Protein AF-A0A7S2NCB9-F1 (afdb_monomer)

Solvent-accessible surface area (backbone atoms only — not comparable to full-atom values): 21509 Å² total; per-residue (Å²): 92,67,78,78,63,53,72,90,86,73,89,90,87,86,89,87,88,84,86,87,88,79,87,84,86,86,83,90,83,87,83,87,88,77,94,82,79,86,74,65,72,76,68,73,68,79,83,80,72,88,70,63,67,70,71,47,73,70,48,50,54,35,50,51,51,32,42,54,30,56,76,56,45,42,64,56,83,97,40,75,30,61,84,47,72,68,20,33,50,33,46,42,53,28,43,50,28,52,52,51,34,36,56,70,70,64,45,74,79,58,84,48,76,69,51,76,74,46,56,74,74,56,28,70,77,49,80,62,80,63,83,80,72,52,58,64,62,52,47,45,40,72,67,65,69,50,61,49,80,46,58,90,43,83,42,68,62,52,73,67,41,52,54,26,19,50,47,27,52,51,29,50,51,53,41,50,55,49,45,49,38,39,54,55,44,71,47,92,59,96,65,91,55,69,60,68,48,50,64,54,55,44,48,40,54,41,49,30,42,44,25,42,49,55,23,50,53,47,46,52,52,49,49,53,52,50,38,56,60,49,40,41,60,57,54,51,31,34,53,27,46,51,52,34,52,54,48,52,72,70,38,94,44,71,74,62,36,73,70,32,70,68,46,47,50,31,48,42,54,26,35,50,33,50,13,50,47,19,45,47,19,28,78,91,64,85,26,56,58,80,56,56,51,63,61,58,53,48,21,55,52,47,48,52,50,68,72,66,67,86,71,92,71,56,76,74,54,50,54,53,53,50,53,52,42,51,50,23,45,44,38,55,50,28,51,50,52,40,53,50,50,38,61,60,42,70,79,46,57,90,76,54,48,38,46,44,52,73,31,62,72,59,30,51,38,39,48,48,37,61,72,40,102

Structure (mmCIF, N/CA/C/O backbone):
data_AF-A0A7S2NCB9-F1
#
_entry.id   AF-A0A7S2NCB9-F1
#
loop_
_atom_site.group_PDB
_atom_site.id
_atom_site.type_symbol
_atom_site.label_atom_id
_atom_site.label_alt_id
_atom_site.label_comp_id
_atom_site.label_asym_id
_atom_site.label_entity_id
_atom_site.label_seq_id
_atom_site.pdbx_PDB_ins_code
_atom_site.Cartn_x
_atom_site.Cartn_y
_atom_site.Cartn_z
_atom_site.occupancy
_atom_site.B_iso_or_equiv
_atom_site.auth_seq_id
_atom_site.auth_comp_id
_atom_site.auth_asym_id
_atom_site.auth_atom_id
_atom_site.pdbx_PDB_model_num
ATOM 1 N N . ALA A 1 1 ? -1.121 4.660 6.893 1.00 40.25 1 ALA A N 1
ATOM 2 C CA . ALA A 1 1 ? -1.254 4.346 5.440 1.00 40.25 1 ALA A CA 1
ATOM 3 C C . ALA A 1 1 ? 0.062 3.910 4.772 1.00 40.25 1 ALA A C 1
ATOM 5 O O . ALA A 1 1 ? 0.084 2.838 4.183 1.00 40.25 1 ALA A O 1
ATOM 6 N N . GLN A 1 2 ? 1.164 4.673 4.877 1.00 34.72 2 GLN A N 1
ATOM 7 C CA . GLN A 1 2 ? 2.475 4.264 4.326 1.00 34.72 2 GLN A CA 1
ATOM 8 C C . GLN A 1 2 ? 3.003 2.944 4.917 1.00 34.72 2 GLN A C 1
ATOM 10 O O . GLN A 1 2 ? 3.596 2.160 4.192 1.00 34.72 2 GLN A O 1
ATOM 15 N N . ALA A 1 3 ? 2.718 2.646 6.190 1.00 44.53 3 ALA A N 1
ATOM 16 C CA . ALA A 1 3 ? 3.102 1.380 6.825 1.00 44.53 3 ALA A CA 1
ATOM 17 C C . ALA A 1 3 ? 2.374 0.137 6.265 1.00 44.53 3 ALA A C 1
ATOM 19 O O . ALA A 1 3 ? 2.916 -0.958 6.339 1.00 44.53 3 ALA A O 1
ATOM 20 N N . LEU A 1 4 ? 1.176 0.302 5.682 1.00 50.56 4 LEU A N 1
ATOM 21 C CA . LEU A 1 4 ? 0.449 -0.766 4.974 1.00 50.56 4 LEU A CA 1
ATOM 22 C C . LEU A 1 4 ? 0.856 -0.877 3.497 1.00 50.56 4 LEU A C 1
ATOM 24 O O . LEU A 1 4 ? 0.625 -1.912 2.884 1.00 50.56 4 LEU A O 1
ATOM 28 N N . LEU A 1 5 ? 1.455 0.184 2.944 1.00 44.28 5 LEU A N 1
ATOM 29 C CA . LEU A 1 5 ? 1.993 0.227 1.580 1.00 44.28 5 LEU A CA 1
ATOM 30 C C . LEU A 1 5 ? 3.468 -0.206 1.515 1.00 44.28 5 LEU A C 1
ATOM 32 O O . LEU A 1 5 ? 3.948 -0.536 0.439 1.00 44.28 5 LEU A O 1
ATOM 36 N N . ALA A 1 6 ? 4.178 -0.247 2.647 1.00 36.53 6 ALA A N 1
ATOM 37 C CA . ALA A 1 6 ? 5.525 -0.800 2.738 1.00 36.53 6 ALA A CA 1
ATOM 38 C C . ALA A 1 6 ? 5.468 -2.343 2.644 1.00 36.53 6 ALA A C 1
ATOM 40 O O . ALA A 1 6 ? 4.777 -2.980 3.445 1.00 36.53 6 ALA A O 1
ATOM 41 N N . PRO A 1 7 ? 6.164 -2.975 1.683 1.00 40.41 7 PRO A N 1
ATOM 42 C CA . PRO A 1 7 ? 5.971 -4.377 1.377 1.00 40.41 7 PRO A CA 1
ATOM 43 C C . PRO A 1 7 ? 6.594 -5.267 2.448 1.00 40.41 7 PRO A C 1
ATOM 45 O O . PRO A 1 7 ? 7.688 -5.022 2.961 1.00 40.41 7 PRO A O 1
ATOM 48 N N . LEU A 1 8 ? 5.898 -6.377 2.698 1.00 31.97 8 LEU A N 1
ATOM 49 C CA . LEU A 1 8 ? 6.426 -7.615 3.260 1.00 31.97 8 LEU A CA 1
ATOM 50 C C . LEU A 1 8 ? 7.602 -8.115 2.400 1.00 31.97 8 LEU A C 1
ATOM 52 O O . LEU A 1 8 ? 7.460 -9.004 1.564 1.00 31.97 8 LEU A O 1
ATOM 56 N N . ALA A 1 9 ? 8.785 -7.551 2.615 1.00 26.12 9 ALA A N 1
ATOM 57 C CA . ALA A 1 9 ? 10.046 -8.059 2.100 1.00 26.12 9 ALA A CA 1
ATOM 58 C C . ALA A 1 9 ? 10.715 -8.960 3.150 1.00 26.12 9 ALA A C 1
ATOM 60 O O . ALA A 1 9 ? 11.829 -8.693 3.580 1.00 26.12 9 ALA A O 1
ATOM 61 N N . ALA A 1 10 ? 10.037 -10.023 3.592 1.00 27.23 10 ALA A N 1
ATOM 62 C CA . ALA A 1 10 ? 10.696 -11.140 4.267 1.00 27.23 10 ALA A CA 1
ATOM 63 C C . ALA A 1 10 ? 9.780 -12.368 4.352 1.00 27.23 10 ALA A C 1
ATOM 65 O O . ALA A 1 10 ? 8.693 -12.302 4.914 1.00 27.23 10 ALA A O 1
ATOM 66 N N . SER A 1 11 ? 10.319 -13.506 3.907 1.00 26.36 11 SER A N 1
ATOM 67 C CA . SER A 1 11 ? 9.867 -14.878 4.183 1.00 26.36 11 SER A CA 1
ATOM 68 C C . SER A 1 11 ? 8.788 -15.475 3.267 1.00 26.36 11 SER A C 1
ATOM 70 O O . SER A 1 11 ? 7.599 -15.258 3.462 1.00 26.36 11 SER A O 1
ATOM 72 N N . ALA A 1 12 ? 9.221 -16.313 2.314 1.00 24.86 12 ALA A N 1
ATOM 73 C CA . ALA A 1 12 ? 8.676 -17.667 2.118 1.00 24.86 12 ALA A CA 1
ATOM 74 C C . ALA A 1 12 ? 9.456 -18.431 1.026 1.00 24.86 12 ALA A C 1
ATOM 76 O O . ALA A 1 12 ? 9.470 -18.046 -0.141 1.00 24.86 12 ALA A O 1
ATOM 77 N N . VAL A 1 13 ? 10.074 -19.548 1.417 1.00 25.31 13 VAL A N 1
ATOM 78 C CA . VAL A 1 13 ? 10.589 -20.613 0.541 1.00 25.31 13 VAL A CA 1
ATOM 79 C C . VAL A 1 13 ? 9.726 -21.854 0.789 1.00 25.31 13 VAL A C 1
ATOM 81 O O . VAL A 1 13 ? 9.622 -22.278 1.937 1.00 25.31 13 VAL A O 1
ATOM 84 N N . GLY A 1 14 ? 9.157 -22.453 -0.268 1.00 22.69 14 GLY A N 1
ATOM 85 C CA . GLY A 1 14 ? 8.652 -23.841 -0.253 1.00 22.69 14 GLY A CA 1
ATOM 86 C C . GLY A 1 14 ? 7.290 -24.103 -0.943 1.00 22.69 14 GLY A C 1
ATOM 87 O O . GLY A 1 14 ? 6.286 -23.578 -0.472 1.00 22.69 14 GLY A O 1
ATOM 88 N N . PRO A 1 15 ? 7.222 -24.942 -2.006 1.00 26.39 15 PRO A N 1
ATOM 89 C CA . PRO A 1 15 ? 5.995 -25.387 -2.706 1.00 26.39 15 PRO A CA 1
ATOM 90 C C . PRO A 1 15 ? 5.661 -26.882 -2.407 1.00 26.39 15 PRO A C 1
ATOM 92 O O . PRO A 1 15 ? 6.363 -27.484 -1.594 1.00 26.39 15 PRO A O 1
ATOM 95 N N . PRO A 1 16 ? 4.768 -27.587 -3.151 1.00 36.97 16 PRO A N 1
ATOM 96 C CA . PRO A 1 16 ? 3.440 -27.246 -3.701 1.00 36.97 16 PRO A CA 1
ATOM 97 C C . PRO A 1 16 ? 2.351 -28.301 -3.354 1.00 36.97 16 PRO A C 1
ATOM 99 O O . PRO A 1 16 ? 2.662 -29.438 -3.006 1.00 36.97 16 PRO A O 1
ATOM 102 N N . ALA A 1 17 ? 1.068 -27.989 -3.599 1.00 25.17 17 ALA A N 1
ATOM 103 C CA . ALA A 1 17 ? 0.063 -29.010 -3.933 1.00 25.17 17 ALA A CA 1
ATOM 104 C C . ALA A 1 17 ? -1.131 -28.445 -4.734 1.00 25.17 17 ALA A C 1
ATOM 106 O O . ALA A 1 17 ? -1.660 -27.377 -4.449 1.00 25.17 17 ALA A O 1
ATOM 107 N N . SER A 1 18 ? -1.550 -29.224 -5.727 1.00 25.14 18 SER A N 1
ATOM 108 C CA . SER A 1 18 ? -2.794 -29.187 -6.519 1.00 25.14 18 SER A CA 1
ATOM 109 C C . SER A 1 18 ? -3.350 -30.640 -6.506 1.00 25.14 18 SER A C 1
ATOM 111 O O . SER A 1 18 ? -2.583 -31.505 -6.065 1.00 25.14 18 SER A O 1
ATOM 113 N N . PRO A 1 19 ? -4.557 -31.010 -7.014 1.00 33.66 19 PRO A N 1
ATOM 114 C CA . PRO A 1 19 ? -5.497 -30.230 -7.837 1.00 33.66 19 PRO A CA 1
ATOM 115 C C . PRO A 1 19 ? -7.028 -30.452 -7.589 1.00 33.66 19 PRO A C 1
ATOM 117 O O . PRO A 1 19 ? -7.449 -31.365 -6.888 1.00 33.66 19 PRO A O 1
ATOM 120 N N . ALA A 1 20 ? -7.826 -29.672 -8.339 1.00 24.36 20 ALA A N 1
ATOM 121 C CA . ALA A 1 20 ? -9.065 -30.037 -9.069 1.00 24.36 20 ALA A CA 1
ATOM 122 C C . ALA A 1 20 ? -10.489 -29.989 -8.441 1.00 24.36 20 ALA A C 1
ATOM 124 O O . ALA A 1 20 ? -10.724 -30.346 -7.294 1.00 24.36 20 ALA A O 1
ATOM 125 N N . ALA A 1 21 ? -11.427 -29.685 -9.368 1.00 25.84 21 ALA A N 1
ATOM 126 C CA . ALA A 1 21 ? -12.903 -29.786 -9.385 1.00 25.84 21 ALA A CA 1
ATOM 127 C C . ALA A 1 21 ? -13.699 -28.660 -8.686 1.00 25.84 21 ALA A C 1
ATOM 129 O O . ALA A 1 21 ? -13.345 -28.238 -7.601 1.00 25.84 21 ALA A O 1
ATOM 130 N N . GLY A 1 22 ? -14.813 -28.119 -9.192 1.00 25.39 22 GLY A N 1
ATOM 131 C CA . GLY A 1 22 ? -15.617 -28.313 -10.402 1.00 25.39 22 GLY A CA 1
ATOM 132 C C . GLY A 1 22 ? -16.878 -27.421 -10.293 1.00 25.39 22 GLY A C 1
ATOM 133 O O . GLY A 1 22 ? -17.397 -27.223 -9.200 1.00 25.39 22 GLY A O 1
ATOM 134 N N . PHE A 1 23 ? -17.334 -26.846 -11.410 1.00 26.42 23 PHE A N 1
ATOM 135 C CA . PHE A 1 23 ? -18.599 -26.091 -11.584 1.00 26.42 23 PHE A CA 1
ATOM 136 C C . PHE A 1 23 ? -19.848 -26.957 -11.247 1.00 26.42 23 PHE A C 1
ATOM 138 O O . PHE A 1 23 ? -19.687 -28.179 -11.276 1.00 26.42 23 PHE A O 1
ATOM 145 N N . PRO A 1 24 ? -21.085 -26.424 -11.007 1.00 31.36 24 PRO A N 1
ATOM 146 C CA . PRO A 1 24 ? -21.717 -25.315 -11.754 1.00 31.36 24 PRO A CA 1
ATOM 147 C C . PRO A 1 24 ? -22.692 -24.364 -11.004 1.00 31.36 24 PRO A C 1
ATOM 149 O O . PRO A 1 24 ? -23.119 -24.593 -9.878 1.00 31.36 24 PRO A O 1
ATOM 152 N N . ALA A 1 25 ? -23.083 -23.291 -11.708 1.00 25.86 25 ALA A N 1
ATOM 153 C CA . ALA A 1 25 ? -24.256 -22.444 -11.438 1.00 25.86 25 ALA A CA 1
ATOM 154 C C . ALA A 1 25 ? -25.568 -23.142 -11.877 1.00 25.86 25 ALA A C 1
ATOM 156 O O . ALA A 1 25 ? -25.498 -24.099 -12.656 1.00 25.86 25 ALA A O 1
ATOM 157 N N . PRO A 1 26 ? -26.766 -22.656 -11.470 1.00 34.97 26 PRO A N 1
ATOM 158 C CA . PRO A 1 26 ? -27.469 -21.717 -12.363 1.00 34.97 26 PRO A CA 1
ATOM 159 C C . PRO A 1 26 ? -28.443 -20.683 -11.723 1.00 34.97 26 PRO A C 1
ATOM 161 O O . PRO A 1 26 ? -28.999 -20.874 -10.649 1.00 34.97 26 PRO A O 1
ATOM 164 N N . ALA A 1 27 ? -28.679 -19.624 -12.513 1.00 26.94 27 ALA A N 1
ATOM 165 C CA . ALA A 1 27 ? -29.955 -18.972 -12.878 1.00 26.94 27 ALA A CA 1
ATOM 166 C C . ALA A 1 27 ? -30.882 -18.258 -11.850 1.00 26.94 27 ALA A C 1
ATOM 168 O O . ALA A 1 27 ? -31.647 -18.862 -11.113 1.00 26.94 27 ALA A O 1
ATOM 169 N N . THR A 1 28 ? -30.903 -16.922 -11.996 1.00 29.09 28 THR A N 1
ATOM 170 C CA . THR A 1 28 ? -32.051 -15.994 -12.196 1.00 29.09 28 THR A CA 1
ATOM 171 C C . THR A 1 28 ? -33.383 -16.168 -11.446 1.00 29.09 28 THR A C 1
ATOM 173 O O . THR A 1 28 ? -34.122 -17.119 -11.676 1.00 29.09 28 THR A O 1
ATOM 176 N N . GLY A 1 29 ? -33.818 -15.088 -10.779 1.00 25.47 29 GLY A N 1
ATOM 177 C CA . GLY A 1 29 ? -35.225 -14.832 -10.441 1.00 25.47 29 GLY A CA 1
ATOM 178 C C . GLY A 1 29 ? -35.454 -13.409 -9.913 1.00 25.47 29 GLY A C 1
ATOM 179 O O . GLY A 1 29 ? -34.883 -13.018 -8.904 1.00 25.47 29 GLY A O 1
ATOM 180 N N . ARG A 1 30 ? -36.255 -12.617 -10.635 1.00 26.09 30 ARG A N 1
ATOM 181 C CA . ARG A 1 30 ? -36.622 -11.216 -10.352 1.00 26.09 30 ARG A CA 1
ATOM 182 C C . ARG A 1 30 ? -37.682 -11.079 -9.242 1.00 26.09 30 ARG A C 1
ATOM 184 O O . ARG A 1 30 ? -38.538 -11.942 -9.111 1.00 26.09 30 ARG A O 1
ATOM 191 N N . ALA A 1 31 ? -37.716 -9.861 -8.683 1.00 23.69 31 ALA A N 1
ATOM 192 C CA . ALA A 1 31 ? -38.895 -9.040 -8.344 1.00 23.69 31 ALA A CA 1
ATOM 193 C C . ALA A 1 31 ? -39.259 -8.841 -6.853 1.00 23.69 31 ALA A C 1
ATOM 195 O O . ALA A 1 31 ? -39.846 -9.694 -6.208 1.00 23.69 31 ALA A O 1
ATOM 196 N N . ALA A 1 32 ? -39.015 -7.595 -6.425 1.00 23.59 32 ALA A N 1
ATOM 197 C CA . ALA A 1 32 ? -39.994 -6.642 -5.891 1.00 23.59 32 ALA A CA 1
ATOM 198 C C . ALA A 1 32 ? -40.547 -6.777 -4.448 1.00 23.59 32 ALA A C 1
ATOM 200 O O . ALA A 1 32 ? -41.169 -7.761 -4.073 1.00 23.59 32 ALA A O 1
ATOM 201 N N . LEU A 1 33 ? -40.476 -5.615 -3.774 1.00 24.72 33 LEU A N 1
ATOM 202 C CA . LEU A 1 33 ? -41.405 -5.031 -2.791 1.00 24.72 33 LEU A CA 1
ATOM 203 C C . LEU A 1 33 ? -41.115 -5.148 -1.279 1.00 24.72 33 LEU A C 1
ATOM 205 O O . LEU A 1 33 ? -40.662 -6.153 -0.751 1.00 24.72 33 LEU A O 1
ATOM 209 N N . PHE A 1 34 ? -41.522 -4.052 -0.624 1.00 26.56 34 PHE A N 1
ATOM 210 C CA . PHE A 1 34 ? -41.789 -3.815 0.799 1.00 26.56 34 PHE A CA 1
ATOM 211 C C . PHE A 1 34 ? -40.683 -3.249 1.702 1.00 26.56 34 PHE A C 1
ATOM 213 O O . PHE A 1 34 ? -40.071 -3.894 2.548 1.00 26.56 34 PHE A O 1
ATOM 220 N N . THR A 1 35 ? -40.580 -1.922 1.611 1.00 32.72 35 THR A N 1
ATOM 221 C CA . THR A 1 35 ? -40.695 -0.977 2.731 1.00 32.72 35 THR A CA 1
ATOM 222 C C . THR A 1 35 ? -41.562 -1.516 3.878 1.00 32.72 35 THR A C 1
ATOM 224 O O . THR A 1 35 ? -42.762 -1.680 3.688 1.00 32.72 35 THR A O 1
ATOM 227 N N . THR A 1 36 ? -40.959 -1.778 5.046 1.00 37.22 36 THR A N 1
ATOM 228 C CA . THR A 1 36 ? -41.488 -1.653 6.436 1.00 37.22 36 THR A CA 1
ATOM 229 C C . THR A 1 36 ? -40.702 -2.573 7.385 1.00 37.22 36 THR A C 1
ATOM 231 O O . THR A 1 36 ? -41.144 -3.653 7.754 1.00 37.22 36 THR A O 1
ATOM 234 N N . ARG A 1 37 ? -39.497 -2.158 7.811 1.00 31.22 37 ARG A N 1
ATOM 235 C CA . ARG A 1 37 ? -38.672 -2.939 8.766 1.00 31.22 37 ARG A CA 1
ATOM 236 C C . ARG A 1 37 ? -38.191 -2.157 9.995 1.00 31.22 37 ARG A C 1
ATOM 238 O O . ARG A 1 37 ? -37.311 -2.619 10.706 1.00 31.22 37 ARG A O 1
ATOM 245 N N . LYS A 1 38 ? -38.782 -0.986 10.273 1.00 34.47 38 LYS A N 1
ATOM 246 C CA . LYS A 1 38 ? -38.398 -0.119 11.408 1.00 34.47 38 LYS A CA 1
ATOM 247 C C . LYS A 1 38 ? -39.352 -0.119 12.614 1.00 34.47 38 LYS A C 1
ATOM 249 O O . LYS A 1 38 ? -39.060 0.568 13.579 1.00 34.47 38 LYS A O 1
ATOM 254 N N . MET A 1 39 ? -40.430 -0.910 12.617 1.00 32.50 39 MET A N 1
ATOM 255 C CA . MET A 1 39 ? -41.347 -0.992 13.776 1.00 32.50 39 MET A CA 1
ATOM 256 C C . MET A 1 39 ? -41.390 -2.355 14.485 1.00 32.50 39 MET A C 1
ATOM 258 O O . MET A 1 39 ? -41.861 -2.423 15.613 1.00 32.50 39 MET A O 1
ATOM 262 N N . LEU A 1 40 ? -40.849 -3.427 13.895 1.00 34.78 40 LEU A N 1
ATOM 263 C CA . LEU A 1 40 ? -40.902 -4.774 14.494 1.00 34.78 40 LEU A CA 1
ATOM 264 C C . LEU A 1 40 ? -39.640 -5.183 15.275 1.00 34.78 40 LEU A C 1
ATOM 266 O O . LEU A 1 40 ? -39.675 -6.165 16.008 1.00 34.78 40 LEU A O 1
ATOM 270 N N . ALA A 1 41 ? -38.556 -4.404 15.204 1.00 36.03 41 ALA A N 1
ATOM 271 C CA . ALA A 1 41 ? -37.347 -4.654 15.999 1.00 36.03 41 ALA A CA 1
ATOM 272 C C . ALA A 1 41 ? -37.502 -4.270 17.486 1.00 36.03 41 ALA A C 1
ATOM 274 O O . ALA A 1 41 ? -36.716 -4.716 18.311 1.00 36.03 41 ALA A O 1
ATOM 275 N N . SER A 1 42 ? -38.526 -3.485 17.845 1.00 37.91 42 SER A N 1
ATOM 276 C CA . SER A 1 42 ? -38.717 -3.009 19.223 1.00 37.91 42 SER A CA 1
ATOM 277 C C . SER A 1 42 ? -39.589 -3.923 20.091 1.00 37.91 42 SER A C 1
ATOM 279 O O . SER A 1 42 ? -39.611 -3.745 21.302 1.00 37.91 42 SER A O 1
ATOM 281 N N . ILE A 1 43 ? -40.316 -4.882 19.503 1.00 41.28 43 ILE A N 1
ATOM 282 C CA . ILE A 1 43 ? -41.303 -5.709 20.230 1.00 41.28 43 ILE A CA 1
ATOM 283 C C . ILE A 1 43 ? -40.819 -7.158 20.420 1.00 41.28 43 ILE A C 1
ATOM 285 O O . ILE A 1 43 ? -41.243 -7.827 21.355 1.00 41.28 43 ILE A O 1
ATOM 289 N N . PHE A 1 44 ? -39.849 -7.631 19.630 1.00 41.88 44 PHE A N 1
ATOM 290 C CA . PHE A 1 44 ? -39.259 -8.968 19.812 1.00 41.88 44 PHE A CA 1
ATOM 291 C C . PHE A 1 44 ? -38.069 -9.022 20.791 1.00 41.88 44 PHE A C 1
ATOM 293 O O . PHE A 1 44 ? -37.583 -10.107 21.094 1.00 41.88 44 PHE A O 1
ATOM 300 N N . GLY A 1 45 ? -37.622 -7.878 21.325 1.00 40.00 45 GLY A N 1
ATOM 301 C CA . GLY A 1 45 ? -36.529 -7.801 22.305 1.00 40.00 45 GLY A CA 1
ATOM 302 C C . GLY A 1 45 ? -36.948 -7.940 23.774 1.00 40.00 45 GLY A C 1
ATOM 303 O O . GLY A 1 45 ? -36.083 -7.952 24.640 1.00 40.00 45 GLY A O 1
ATOM 304 N N . MET A 1 46 ? -38.247 -8.035 24.083 1.00 40.12 46 MET A N 1
ATOM 305 C CA . MET A 1 46 ? -38.738 -7.979 25.472 1.00 40.12 46 MET A CA 1
ATOM 306 C C . MET A 1 46 ? -38.943 -9.339 26.160 1.00 40.12 46 MET A C 1
ATOM 308 O O . MET A 1 46 ? -39.307 -9.351 27.331 1.00 40.12 46 MET A O 1
ATOM 312 N N . CYS A 1 47 ? -38.712 -10.480 25.498 1.00 41.47 47 CYS A N 1
ATOM 313 C CA . CYS A 1 47 ? -39.052 -11.785 26.095 1.00 41.47 47 CYS A CA 1
ATOM 314 C C . CYS A 1 47 ? -37.929 -12.827 26.188 1.00 41.47 47 CYS A C 1
ATOM 316 O O . CYS A 1 47 ? -38.205 -13.921 26.665 1.00 41.47 47 CYS A O 1
ATOM 318 N N . LEU A 1 48 ? -36.683 -12.534 25.803 1.00 48.97 48 LEU A N 1
ATOM 319 C CA . LEU A 1 48 ? -35.574 -13.492 25.936 1.00 48.97 48 LEU A CA 1
ATOM 320 C C . LEU A 1 48 ? -34.241 -12.771 26.184 1.00 48.97 48 LEU A C 1
ATOM 322 O O . LEU A 1 48 ? -33.448 -12.619 25.262 1.00 48.97 48 LEU A O 1
ATOM 326 N N . ASN A 1 49 ? -34.029 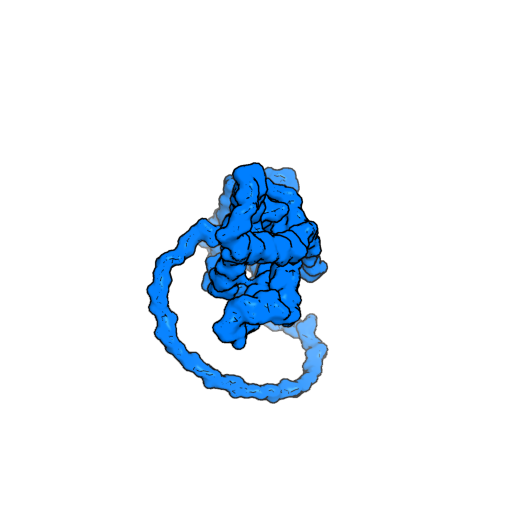-12.281 27.408 1.00 45.69 49 ASN A N 1
ATOM 327 C CA . ASN A 1 49 ? -32.707 -12.215 28.044 1.00 45.69 49 ASN A CA 1
ATOM 328 C C . ASN A 1 49 ? -32.839 -11.718 29.492 1.00 45.69 49 ASN A C 1
ATOM 330 O O . ASN A 1 49 ? -32.444 -10.610 29.834 1.00 45.69 49 ASN A O 1
ATOM 334 N N . GLU A 1 50 ? -33.322 -12.590 30.378 1.00 46.56 50 GLU A N 1
ATOM 335 C CA . GLU A 1 50 ? -32.875 -12.590 31.782 1.00 46.56 50 GLU A CA 1
ATOM 336 C C . GLU A 1 50 ? -31.475 -13.239 31.894 1.00 46.56 50 GLU A C 1
ATOM 338 O O . GLU A 1 50 ? -31.145 -13.915 32.871 1.00 46.56 50 GLU A O 1
ATOM 343 N N . ASP A 1 51 ? -30.628 -13.054 30.876 1.00 55.00 51 ASP A N 1
ATOM 344 C CA . ASP A 1 51 ? -29.197 -13.286 30.991 1.00 55.00 51 ASP A CA 1
ATOM 345 C C . ASP A 1 51 ? -28.679 -12.222 31.952 1.00 55.00 51 ASP A C 1
ATOM 347 O O . ASP A 1 51 ? -28.465 -11.065 31.593 1.00 55.00 51 ASP A O 1
ATOM 351 N N . LYS A 1 52 ? -28.599 -12.639 33.216 1.00 61.88 52 LYS A N 1
ATOM 352 C CA . LYS A 1 52 ? -28.221 -11.855 34.387 1.00 61.88 52 LYS A CA 1
ATOM 353 C C . LYS A 1 52 ? -27.205 -10.779 34.005 1.00 61.88 52 LYS A C 1
ATOM 355 O O . LYS A 1 52 ? -26.096 -11.097 33.582 1.00 61.88 52 LYS A O 1
ATOM 360 N N . GLU A 1 53 ? -27.532 -9.521 34.297 1.00 82.44 53 GLU A N 1
ATOM 361 C CA . GLU A 1 53 ? -26.596 -8.381 34.273 1.00 82.44 53 GLU A CA 1
ATOM 362 C C . GLU A 1 53 ? -25.395 -8.561 35.227 1.00 82.44 53 GLU A C 1
ATOM 364 O O . GLU A 1 53 ? -24.557 -7.675 35.375 1.00 82.44 53 GLU A O 1
ATOM 369 N N . TYR A 1 54 ? -25.299 -9.725 35.870 1.00 87.56 54 TYR A N 1
ATOM 370 C CA . TYR A 1 54 ? -24.207 -10.145 36.713 1.00 87.56 54 TYR A CA 1
ATOM 371 C C . TYR A 1 54 ? -22.901 -10.240 35.923 1.00 87.56 54 TYR A C 1
ATOM 373 O O . TYR A 1 54 ? -22.764 -10.985 34.950 1.00 87.56 54 TYR A O 1
ATOM 381 N N . ILE A 1 55 ? -21.919 -9.491 36.399 1.00 91.44 55 ILE A N 1
ATOM 382 C CA . ILE A 1 55 ? -20.539 -9.544 35.943 1.00 91.44 55 ILE A CA 1
ATOM 383 C C . ILE A 1 55 ? -19.855 -10.623 36.778 1.00 91.44 55 ILE A C 1
ATOM 385 O O . ILE A 1 55 ? -19.771 -10.509 37.999 1.00 91.44 55 ILE A O 1
ATOM 389 N N . SER A 1 56 ? -19.417 -11.701 36.133 1.00 94.38 56 SER A N 1
ATOM 390 C CA . SER A 1 56 ? -18.652 -12.747 36.807 1.00 94.38 56 SER A CA 1
ATOM 391 C C . SER A 1 56 ? -17.247 -12.252 37.150 1.00 94.38 56 SER A C 1
ATOM 393 O O . SER A 1 56 ? -16.734 -11.323 36.529 1.00 94.38 56 SER A O 1
ATOM 395 N N . THR A 1 57 ? -16.568 -12.926 38.079 1.00 94.94 57 THR A N 1
ATOM 396 C CA . THR A 1 57 ? -15.171 -12.616 38.428 1.00 94.94 57 THR A CA 1
ATOM 397 C C . THR A 1 57 ? -14.239 -12.661 37.211 1.00 94.94 57 THR A C 1
ATOM 399 O O . THR A 1 57 ? -13.319 -11.857 37.110 1.00 94.94 57 THR A O 1
ATOM 402 N N . SER A 1 58 ? -14.493 -13.565 36.257 1.00 95.94 58 SER A N 1
ATOM 403 C CA . SER A 1 58 ? -13.723 -13.633 35.008 1.00 95.94 58 SER A CA 1
ATOM 404 C C . SER A 1 58 ? -13.958 -12.413 34.117 1.00 95.94 58 SER A C 1
ATOM 406 O O . SER A 1 58 ? -13.023 -11.950 33.466 1.00 95.94 58 SER A O 1
ATOM 408 N N . ASP A 1 59 ? -15.193 -11.906 34.063 1.00 95.88 59 ASP A N 1
ATOM 409 C CA . ASP A 1 59 ? -15.504 -10.692 33.306 1.00 95.88 59 ASP A CA 1
ATOM 410 C C . ASP A 1 59 ? -14.840 -9.486 33.963 1.00 95.88 59 ASP A C 1
ATOM 412 O O . ASP A 1 59 ? -14.186 -8.708 33.282 1.00 95.88 59 ASP A O 1
ATOM 416 N N . GLU A 1 60 ? -14.954 -9.364 35.286 1.00 95.75 60 GLU A N 1
ATOM 417 C CA . GLU A 1 60 ? -14.363 -8.273 36.060 1.00 95.75 60 GLU A CA 1
ATOM 418 C C . GLU A 1 60 ? -12.846 -8.197 35.848 1.00 95.75 60 GLU A C 1
ATOM 420 O O . GLU A 1 60 ? -12.347 -7.148 35.449 1.00 95.75 60 GLU A O 1
ATOM 425 N N . GLN A 1 61 ? -12.134 -9.323 35.957 1.00 96.56 61 GLN A N 1
ATOM 426 C CA . GLN A 1 61 ? -10.694 -9.394 35.672 1.00 96.56 61 GLN A CA 1
ATOM 427 C C . GLN A 1 61 ? -10.343 -9.036 34.221 1.00 96.56 61 GLN A C 1
ATOM 429 O O . GLN A 1 61 ? -9.284 -8.469 33.950 1.00 96.56 61 GLN A O 1
ATOM 434 N N . ALA A 1 62 ? -11.181 -9.413 33.254 1.00 97.06 62 ALA A N 1
ATOM 435 C CA . ALA A 1 62 ? -10.956 -9.067 31.853 1.00 97.06 62 ALA A CA 1
ATOM 436 C C . ALA A 1 62 ? -11.199 -7.569 31.595 1.00 97.06 62 ALA A C 1
ATOM 438 O O . ALA A 1 62 ? -10.438 -6.950 30.851 1.00 97.06 62 ALA A O 1
ATOM 439 N N . ILE A 1 63 ? -12.201 -6.972 32.249 1.00 97.31 63 ILE A N 1
ATOM 440 C CA . ILE A 1 63 ? -12.481 -5.535 32.162 1.00 97.31 63 ILE A CA 1
ATOM 441 C C . ILE A 1 63 ? -11.357 -4.745 32.834 1.00 97.31 63 ILE A C 1
ATOM 443 O O . ILE A 1 63 ? -10.861 -3.793 32.245 1.00 97.31 63 ILE A O 1
ATOM 447 N N . GLU A 1 64 ? -10.887 -5.163 34.011 1.00 96.69 64 GLU A N 1
ATOM 448 C CA . GLU A 1 64 ? -9.748 -4.537 34.697 1.00 96.69 64 GLU A CA 1
ATOM 449 C C . GLU A 1 64 ? -8.474 -4.562 33.846 1.00 96.69 64 GLU A C 1
ATOM 451 O O . GLU A 1 64 ? -7.790 -3.545 33.736 1.00 96.69 64 GLU A O 1
ATOM 456 N N . ARG A 1 65 ? -8.183 -5.686 33.174 1.00 97.62 65 ARG A N 1
ATOM 457 C CA . ARG A 1 65 ? -7.067 -5.770 32.216 1.00 97.62 65 ARG A CA 1
ATOM 458 C C . ARG A 1 65 ? -7.225 -4.788 31.057 1.00 97.62 65 ARG A C 1
ATOM 460 O O . ARG A 1 65 ? -6.257 -4.122 30.698 1.00 97.62 65 ARG A O 1
ATOM 467 N N . LEU A 1 66 ? -8.429 -4.668 30.493 1.00 98.31 66 LEU A N 1
ATOM 468 C CA . LEU A 1 66 ? -8.704 -3.708 29.424 1.00 98.31 66 LEU A CA 1
ATOM 469 C C . LEU A 1 66 ? -8.550 -2.254 29.900 1.00 98.31 66 LEU A C 1
ATOM 471 O O . LEU A 1 66 ? -7.960 -1.434 29.198 1.00 98.31 66 LEU A O 1
ATOM 475 N N . VAL A 1 67 ? -9.040 -1.935 31.099 1.00 97.69 67 VAL A N 1
ATOM 476 C CA . VAL A 1 67 ? -8.894 -0.612 31.720 1.00 97.69 67 VAL A CA 1
ATOM 477 C C . VAL A 1 67 ? -7.415 -0.283 31.946 1.00 97.69 67 VAL A C 1
ATOM 479 O O . VAL A 1 67 ? -6.962 0.789 31.551 1.00 97.69 67 VAL A O 1
ATOM 482 N N . ALA A 1 68 ? -6.632 -1.213 32.499 1.00 97.62 68 ALA A N 1
ATOM 483 C CA . ALA A 1 68 ? -5.194 -1.026 32.695 1.00 97.62 68 ALA A CA 1
ATOM 484 C C . ALA A 1 68 ? -4.452 -0.804 31.364 1.00 97.62 68 ALA A C 1
ATOM 486 O O . ALA A 1 68 ? -3.617 0.098 31.258 1.00 97.62 68 ALA A O 1
ATOM 487 N N . ALA A 1 69 ? -4.792 -1.576 30.327 1.00 97.81 69 ALA A N 1
ATOM 488 C CA . ALA A 1 69 ? -4.226 -1.401 28.992 1.00 97.81 69 ALA A CA 1
ATOM 489 C C . ALA A 1 69 ? -4.597 -0.036 28.384 1.00 97.81 69 ALA A C 1
ATOM 491 O O . ALA A 1 69 ? -3.744 0.604 27.775 1.00 97.81 69 ALA A O 1
ATOM 492 N N . ARG A 1 70 ? -5.826 0.457 28.610 1.00 96.94 70 ARG A N 1
ATOM 493 C CA . ARG A 1 70 ? -6.259 1.795 28.170 1.00 96.94 70 ARG A CA 1
ATOM 494 C C . ARG A 1 70 ? -5.395 2.895 28.773 1.00 96.94 70 ARG A C 1
ATOM 496 O O . ARG A 1 70 ? -4.951 3.778 28.050 1.00 96.94 70 ARG A O 1
ATOM 503 N N . PHE A 1 71 ? -5.164 2.847 30.082 1.00 96.06 71 PHE A N 1
ATOM 504 C CA . PHE A 1 71 ? -4.347 3.846 30.777 1.00 96.06 71 PHE A CA 1
ATOM 505 C C . PHE A 1 71 ? -2.851 3.736 30.457 1.00 96.06 71 PHE A C 1
ATOM 507 O O . PHE A 1 71 ? -2.098 4.662 30.739 1.00 96.06 71 PHE A O 1
ATOM 514 N N . SER A 1 72 ? -2.431 2.628 29.845 1.00 97.06 72 SER A N 1
ATOM 515 C CA . SER A 1 72 ? -1.064 2.431 29.357 1.00 97.06 72 SER A 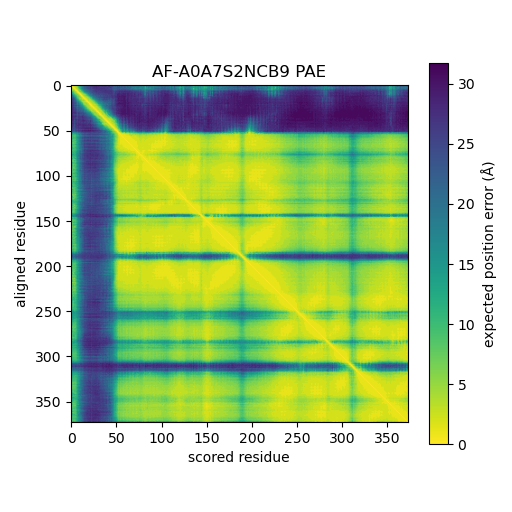CA 1
ATOM 516 C C . SER A 1 72 ? -0.845 2.974 27.939 1.00 97.06 72 SER A C 1
ATOM 518 O O . SER A 1 72 ? 0.291 2.967 27.465 1.00 97.06 72 SER A O 1
ATOM 520 N N . LEU A 1 73 ? -1.902 3.424 27.246 1.00 96.56 73 LEU A N 1
ATOM 521 C CA . LEU A 1 73 ? -1.777 4.022 25.919 1.00 96.56 73 LEU A CA 1
ATOM 522 C C . LEU A 1 73 ? -0.937 5.298 25.989 1.00 96.56 73 LEU A C 1
ATOM 524 O O . LEU A 1 73 ? -1.216 6.209 26.770 1.00 96.56 73 LEU A O 1
ATOM 528 N N . GLN A 1 74 ? 0.074 5.379 25.127 1.00 95.25 74 GLN A N 1
ATOM 529 C CA . GLN A 1 74 ? 0.848 6.600 24.961 1.00 95.25 74 GLN A CA 1
ATOM 530 C C . GLN A 1 74 ? 0.046 7.616 24.150 1.00 95.25 74 GLN A C 1
ATOM 532 O O . GLN A 1 74 ? -0.482 7.298 23.085 1.00 95.25 74 GLN A O 1
ATOM 537 N N . MET A 1 75 ? -0.008 8.848 24.643 1.00 93.50 75 MET A N 1
ATOM 538 C CA . MET A 1 75 ? -0.675 9.961 23.976 1.00 93.50 75 MET A CA 1
ATOM 539 C C . MET A 1 75 ? 0.374 10.959 23.475 1.00 93.50 75 MET A C 1
ATOM 541 O O . MET A 1 75 ? 1.321 11.277 24.192 1.00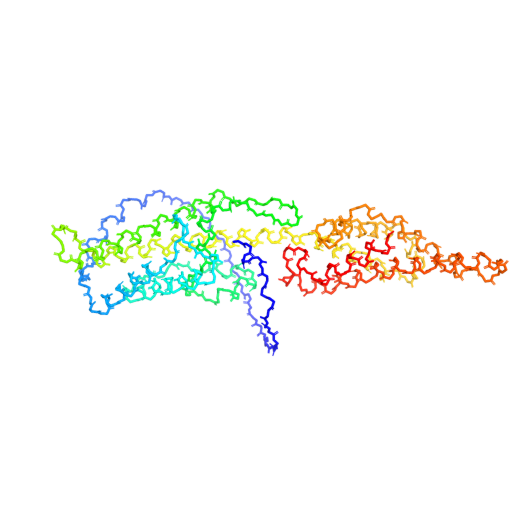 93.50 75 MET A O 1
ATOM 545 N N . ASP A 1 76 ? 0.195 11.452 22.255 1.00 90.56 76 ASP A N 1
ATOM 546 C CA . ASP A 1 76 ? 0.893 12.605 21.690 1.00 90.56 76 ASP A CA 1
ATOM 547 C C . ASP A 1 76 ? -0.140 13.727 21.500 1.00 90.56 76 ASP A C 1
ATOM 549 O O . ASP A 1 76 ? -0.930 13.736 20.549 1.00 90.56 76 ASP A O 1
ATOM 553 N N . GLY A 1 77 ? -0.228 14.610 22.499 1.00 89.88 77 GLY A N 1
ATOM 554 C CA . GLY A 1 77 ? -1.347 15.543 22.641 1.00 89.88 77 GLY A CA 1
ATOM 555 C C . GLY A 1 77 ? -2.679 14.800 22.801 1.00 89.88 77 GLY A C 1
ATOM 556 O O . GLY A 1 77 ? -2.820 13.948 23.675 1.00 89.88 77 GLY A O 1
ATOM 557 N N . ASP A 1 78 ? -3.642 15.100 21.928 1.00 86.38 78 ASP A N 1
ATOM 558 C CA . ASP A 1 78 ? -4.979 14.486 21.937 1.00 86.38 78 ASP A CA 1
ATOM 559 C C . ASP A 1 78 ? -5.061 13.180 21.124 1.00 86.38 78 ASP A C 1
ATOM 561 O O . ASP A 1 78 ? -6.139 12.601 20.963 1.00 86.38 78 ASP A O 1
ATOM 565 N N . ARG A 1 79 ? -3.939 12.713 20.562 1.00 89.62 79 ARG A N 1
ATOM 566 C CA . ARG A 1 79 ? -3.891 11.538 19.682 1.00 89.62 79 ARG A CA 1
ATOM 567 C C . ARG A 1 79 ? -3.134 10.396 20.338 1.00 89.62 79 ARG A C 1
ATOM 569 O O . ARG A 1 79 ? -2.186 10.614 21.080 1.00 89.62 79 ARG A O 1
ATOM 576 N N . ILE A 1 80 ? -3.532 9.165 20.030 1.00 92.69 80 ILE A N 1
ATOM 577 C CA . ILE A 1 80 ? -2.772 7.980 20.439 1.00 92.69 80 ILE A CA 1
ATOM 578 C C . ILE A 1 80 ? -1.477 7.966 19.631 1.00 92.69 80 ILE A C 1
ATOM 580 O O . ILE A 1 80 ? -1.505 8.064 18.403 1.00 92.69 80 ILE A O 1
ATOM 584 N N . ASN A 1 81 ? -0.345 7.837 20.311 1.00 93.38 81 ASN A N 1
ATOM 585 C CA . ASN A 1 81 ? 0.936 7.677 19.653 1.00 93.38 81 ASN A CA 1
ATOM 586 C C . ASN A 1 81 ? 1.029 6.256 19.086 1.00 93.38 81 ASN A C 1
ATOM 588 O O . ASN A 1 81 ? 1.311 5.315 19.814 1.00 93.38 81 ASN A O 1
ATOM 592 N N . THR A 1 82 ? 0.783 6.089 17.791 1.00 94.19 82 THR A N 1
ATOM 593 C CA . THR A 1 82 ? 1.012 4.825 17.068 1.00 94.19 82 THR A CA 1
ATOM 594 C C . THR A 1 82 ? 2.311 4.833 16.265 1.00 94.19 82 THR A C 1
ATOM 596 O O . THR A 1 82 ? 2.685 3.807 15.703 1.00 94.19 82 THR A O 1
ATOM 599 N N . LYS A 1 83 ? 3.001 5.982 16.211 1.00 92.00 83 LYS A N 1
ATOM 600 C CA . LYS A 1 83 ? 4.177 6.203 15.356 1.00 92.00 83 LYS A CA 1
ATOM 601 C C . LYS A 1 83 ? 5.480 5.785 16.019 1.00 92.00 83 LYS A C 1
ATOM 603 O O . LYS A 1 83 ? 6.409 5.381 15.325 1.00 92.00 83 LYS A O 1
ATOM 608 N N . SER A 1 84 ? 5.573 5.902 17.343 1.00 95.31 84 SER A N 1
ATOM 609 C CA . SER A 1 84 ? 6.697 5.340 18.091 1.00 95.31 84 SER A CA 1
ATOM 610 C C . SER A 1 84 ? 6.548 3.822 18.213 1.00 95.31 84 SER A C 1
ATOM 612 O O . SER A 1 84 ? 5.438 3.290 18.237 1.00 95.31 84 SER A O 1
ATOM 614 N N . GLU A 1 85 ? 7.669 3.108 18.329 1.00 95.88 85 GLU A N 1
ATOM 615 C CA . GLU A 1 85 ? 7.650 1.655 18.535 1.00 95.88 85 GLU A CA 1
ATOM 616 C C . GLU A 1 85 ? 6.906 1.279 19.831 1.00 95.88 85 GLU A C 1
ATOM 618 O O . GLU A 1 85 ? 6.050 0.393 19.828 1.00 95.88 85 GLU A O 1
ATOM 623 N N . ASP A 1 86 ? 7.174 1.998 20.925 1.00 96.56 86 ASP A N 1
ATOM 624 C CA . ASP A 1 86 ? 6.511 1.782 22.216 1.00 96.56 86 ASP A CA 1
ATOM 625 C C . ASP A 1 86 ? 5.013 2.117 22.163 1.00 96.56 86 ASP A C 1
ATOM 627 O O . ASP A 1 86 ? 4.180 1.406 22.734 1.00 96.56 86 ASP A O 1
ATOM 631 N N . GLY A 1 87 ? 4.649 3.178 21.446 1.00 96.31 87 GLY A N 1
ATOM 632 C CA . GLY A 1 87 ? 3.268 3.592 21.243 1.00 96.31 87 GLY A CA 1
ATOM 633 C C . GLY A 1 87 ? 2.479 2.571 20.421 1.00 96.31 87 GLY A C 1
ATOM 634 O O . GLY A 1 87 ? 1.400 2.131 20.821 1.00 96.31 87 GLY A O 1
ATOM 635 N N . SER A 1 88 ? 3.072 2.080 19.332 1.00 96.06 88 SER A N 1
ATOM 636 C CA . SER A 1 88 ? 2.515 0.987 18.531 1.00 96.06 88 SER A CA 1
ATOM 637 C C . SER A 1 88 ? 2.330 -0.291 19.359 1.00 96.06 88 SER A C 1
ATOM 639 O O . SER A 1 88 ? 1.262 -0.906 19.330 1.00 96.06 88 SER A O 1
ATOM 641 N N . ARG A 1 89 ? 3.323 -0.655 20.182 1.00 97.56 89 ARG A N 1
ATOM 642 C CA . ARG A 1 89 ? 3.269 -1.837 21.058 1.00 97.56 89 ARG A CA 1
ATOM 643 C C . ARG A 1 89 ? 2.169 -1.733 22.115 1.00 97.56 89 ARG A C 1
ATOM 645 O O . ARG A 1 89 ? 1.398 -2.674 22.284 1.00 97.56 89 ARG A O 1
ATOM 652 N N . THR A 1 90 ? 2.070 -0.598 22.807 1.00 97.88 90 THR A N 1
ATOM 653 C CA . THR A 1 90 ? 1.024 -0.370 23.822 1.00 97.88 90 THR A CA 1
ATOM 654 C C . THR A 1 90 ? -0.374 -0.340 23.202 1.00 97.88 90 THR A C 1
ATOM 656 O O . THR A 1 90 ? -1.305 -0.920 23.762 1.00 97.88 90 THR A O 1
ATOM 659 N N . CYS A 1 91 ? -0.519 0.242 22.007 1.00 97.94 91 CYS A N 1
ATOM 660 C CA . CYS A 1 91 ? -1.759 0.205 21.235 1.00 97.94 91 CYS A CA 1
ATOM 661 C C . CYS A 1 91 ? -2.153 -1.228 20.843 1.00 97.94 91 CYS A C 1
ATOM 663 O O . CYS A 1 91 ? -3.299 -1.630 21.052 1.00 97.94 91 CYS A O 1
ATOM 665 N N . ALA A 1 92 ? -1.202 -2.033 20.358 1.00 97.75 92 ALA A N 1
ATOM 666 C CA . ALA A 1 92 ? -1.438 -3.439 20.036 1.00 97.75 92 ALA A CA 1
ATOM 667 C C . ALA A 1 92 ? -1.913 -4.238 21.262 1.00 97.75 92 ALA A C 1
ATOM 669 O O . ALA A 1 92 ? -2.908 -4.956 21.173 1.00 97.75 92 ALA A O 1
ATOM 670 N N . SER A 1 93 ? -1.274 -4.058 22.424 1.00 97.88 93 SER A N 1
ATOM 671 C CA . SER A 1 93 ? -1.704 -4.703 23.673 1.00 97.88 93 SER A CA 1
ATOM 672 C C . SER A 1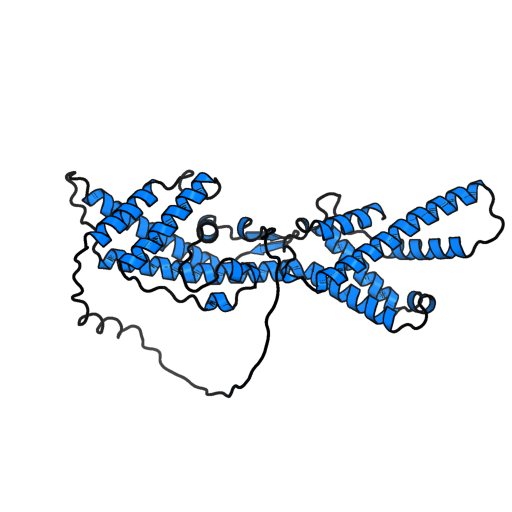 93 ? -3.112 -4.283 24.105 1.00 97.88 93 SER A C 1
ATOM 674 O O . SER A 1 93 ? -3.878 -5.110 24.601 1.00 97.88 93 SER A O 1
ATOM 676 N N . TYR A 1 94 ? -3.493 -3.018 23.901 1.00 98.44 94 TYR A N 1
ATOM 677 C CA . TYR A 1 94 ? -4.862 -2.573 24.160 1.00 98.44 94 TYR A CA 1
ATOM 678 C C . TYR A 1 94 ? -5.869 -3.232 23.210 1.00 98.44 94 TYR A C 1
ATOM 680 O O . TYR A 1 94 ? -6.894 -3.734 23.665 1.00 98.44 94 TYR A O 1
ATOM 688 N N . LEU A 1 95 ? -5.573 -3.298 21.910 1.00 98.38 95 LEU A N 1
ATOM 689 C CA . LEU A 1 95 ? -6.429 -3.962 20.920 1.00 98.38 95 LEU A CA 1
ATOM 690 C C . LEU A 1 95 ? -6.599 -5.466 21.201 1.00 98.38 95 LEU A C 1
ATOM 692 O O . LEU A 1 95 ? -7.704 -5.996 21.069 1.00 98.38 95 LEU A O 1
ATOM 696 N N . GLU A 1 96 ? -5.543 -6.141 21.653 1.00 98.06 96 GLU A N 1
ATOM 697 C CA . GLU A 1 96 ? -5.607 -7.534 22.109 1.00 98.06 96 GLU A CA 1
ATOM 698 C C . GLU A 1 96 ? -6.507 -7.680 23.347 1.00 98.06 96 GLU A C 1
ATOM 700 O O . GLU A 1 96 ? -7.344 -8.585 23.417 1.00 98.06 96 GLU A O 1
ATOM 705 N N . ALA A 1 97 ? -6.411 -6.751 24.304 1.00 98.25 97 ALA A N 1
ATOM 706 C CA . ALA A 1 97 ? -7.297 -6.727 25.464 1.00 98.25 97 ALA A CA 1
ATOM 707 C C . ALA A 1 97 ? -8.769 -6.499 25.069 1.00 98.25 97 ALA A C 1
ATOM 709 O O . ALA A 1 97 ? -9.652 -7.122 25.664 1.00 98.25 97 ALA A O 1
ATOM 710 N N . VAL A 1 98 ? -9.042 -5.673 24.047 1.00 98.56 98 VAL A N 1
ATOM 711 C CA . VAL A 1 98 ? -10.395 -5.465 23.492 1.00 98.56 98 VAL A CA 1
ATOM 712 C C . VAL A 1 98 ? -10.960 -6.774 22.928 1.00 98.56 98 VAL A C 1
ATOM 714 O O . VAL A 1 98 ? -12.105 -7.128 23.220 1.00 98.56 98 VAL A O 1
ATOM 717 N N . ASP A 1 99 ? -10.177 -7.530 22.155 1.00 98.12 99 ASP A N 1
ATOM 718 C CA . ASP A 1 99 ? -10.629 -8.826 21.630 1.00 98.12 99 ASP A CA 1
ATOM 719 C C . ASP A 1 99 ? -10.809 -9.875 22.746 1.00 98.12 99 ASP A C 1
ATOM 721 O O . ASP A 1 99 ? -11.800 -10.616 22.778 1.00 98.12 99 ASP A O 1
ATOM 725 N N . SER A 1 100 ? -9.904 -9.886 23.730 1.00 97.50 100 SER A N 1
ATOM 726 C CA . SER A 1 100 ? -9.981 -10.776 24.894 1.00 97.50 100 SER A CA 1
ATOM 727 C C . SER A 1 100 ? -11.245 -10.534 25.729 1.00 97.50 100 SER A C 1
ATOM 729 O O . SER A 1 100 ? -11.929 -11.500 26.100 1.00 97.50 100 SER A O 1
ATOM 731 N N . ILE A 1 101 ? -11.616 -9.271 25.990 1.00 98.06 101 ILE A N 1
ATOM 732 C CA . ILE A 1 101 ? -12.864 -8.978 26.708 1.00 98.06 101 ILE A CA 1
ATOM 733 C C . ILE A 1 101 ? -14.089 -9.320 25.862 1.00 98.06 101 ILE A C 1
ATOM 735 O O . ILE A 1 101 ? -15.044 -9.882 26.391 1.00 98.06 101 ILE A O 1
ATOM 739 N N . ALA A 1 102 ? -14.069 -9.051 24.554 1.00 98.19 102 ALA A N 1
ATOM 740 C CA . ALA A 1 102 ? -15.188 -9.366 23.672 1.00 98.19 102 ALA A CA 1
ATOM 741 C C . ALA A 1 102 ? -15.447 -10.879 23.643 1.00 98.19 102 ALA A C 1
ATOM 743 O O . ALA A 1 102 ? -16.596 -11.318 23.684 1.00 98.19 102 ALA A O 1
ATOM 744 N N . THR A 1 103 ? -14.383 -11.683 23.662 1.00 97.75 103 THR A N 1
ATOM 745 C CA . THR A 1 103 ? -14.460 -13.144 23.769 1.00 97.75 103 THR A CA 1
ATOM 746 C C . THR A 1 103 ? -14.995 -13.592 25.131 1.00 97.75 103 THR A C 1
ATOM 748 O O . THR A 1 103 ? -15.946 -14.372 25.183 1.00 97.75 103 THR A O 1
ATOM 751 N N . THR A 1 104 ? -14.458 -13.053 26.231 1.00 97.75 104 THR A N 1
ATOM 752 C CA . THR A 1 104 ? -14.918 -13.356 27.604 1.00 97.75 104 THR A CA 1
ATOM 753 C C . THR A 1 104 ? -16.401 -13.020 27.788 1.00 97.75 104 THR A C 1
ATOM 755 O O . THR A 1 104 ? -17.186 -13.836 28.272 1.00 97.75 104 THR A O 1
ATOM 758 N N . LEU A 1 105 ? -16.818 -11.847 27.306 1.00 96.69 105 LEU A N 1
ATOM 759 C CA . LEU A 1 105 ? -18.202 -11.395 27.365 1.00 96.69 105 LEU A CA 1
ATOM 760 C C . LEU A 1 105 ? -19.111 -12.105 26.364 1.00 96.69 105 LEU A C 1
ATOM 762 O O . LEU A 1 105 ? -20.316 -11.889 26.453 1.00 96.69 105 LEU A O 1
ATOM 766 N N . ARG A 1 106 ? -18.588 -12.956 25.467 1.00 96.88 106 ARG A N 1
ATOM 767 C CA . ARG A 1 106 ? -19.321 -13.639 24.383 1.00 96.88 106 ARG A CA 1
ATOM 768 C C . ARG A 1 106 ? -20.031 -12.668 23.441 1.00 96.88 106 ARG A C 1
ATOM 770 O O . ARG A 1 106 ? -21.212 -12.838 23.133 1.00 96.88 106 ARG A O 1
ATOM 777 N N . VAL A 1 107 ? -19.347 -11.595 23.071 1.00 97.75 107 VAL A N 1
ATOM 778 C CA . VAL A 1 107 ? -19.797 -10.671 22.029 1.00 97.75 107 VAL A CA 1
ATOM 779 C C . VAL A 1 107 ? -19.658 -11.378 20.685 1.00 97.75 107 VAL A C 1
ATOM 781 O O . VAL A 1 107 ? -18.597 -11.938 20.389 1.00 97.75 107 VAL A O 1
ATOM 784 N N . ASP A 1 108 ? -20.719 -11.358 19.882 1.00 97.12 108 ASP A N 1
ATOM 785 C CA . ASP A 1 108 ? -20.692 -11.927 18.538 1.00 97.12 108 ASP A CA 1
ATOM 786 C C . ASP A 1 108 ? -19.713 -11.150 17.657 1.00 97.12 108 ASP A C 1
ATOM 788 O O . ASP A 1 108 ? -19.576 -9.931 17.764 1.00 97.12 108 ASP A O 1
ATOM 792 N N . LYS A 1 109 ? -18.988 -11.867 16.798 1.00 97.38 109 LYS A N 1
ATOM 793 C CA . LYS A 1 109 ? -18.061 -11.245 15.851 1.00 97.38 109 LYS A CA 1
ATOM 794 C C . LYS A 1 109 ? -18.836 -10.674 14.669 1.00 97.38 109 LYS A C 1
ATOM 796 O O . LYS A 1 109 ? -19.657 -11.373 14.075 1.00 97.38 109 LYS A O 1
ATOM 801 N N . ALA A 1 110 ? -18.519 -9.446 14.276 1.00 98.12 110 ALA A N 1
ATOM 802 C CA . ALA A 1 110 ? -19.003 -8.881 13.026 1.00 98.12 110 ALA A CA 1
ATOM 803 C C . ALA A 1 110 ? -18.474 -9.693 11.814 1.00 98.12 110 ALA A C 1
ATOM 805 O O . ALA A 1 110 ? -17.323 -10.155 11.847 1.00 98.12 110 ALA A O 1
ATOM 806 N N . PRO A 1 111 ? -19.279 -9.883 10.746 1.00 97.56 111 PRO A N 1
ATOM 807 C CA . PRO A 1 111 ? -18.890 -10.682 9.582 1.00 97.56 111 PRO A CA 1
ATOM 808 C C . PRO A 1 111 ? -17.652 -10.138 8.860 1.00 97.56 111 PRO A C 1
ATOM 810 O O . PRO A 1 111 ? -17.549 -8.936 8.623 1.00 97.56 111 PRO A O 1
ATOM 813 N N . ARG A 1 112 ? -16.750 -11.041 8.454 1.00 98.00 112 ARG A N 1
ATOM 814 C CA . ARG A 1 112 ? -15.456 -10.721 7.822 1.00 98.00 112 ARG A CA 1
ATOM 815 C C . ARG A 1 112 ? -15.204 -11.410 6.479 1.00 98.00 112 ARG A C 1
ATOM 817 O O . ARG A 1 112 ? -14.140 -11.227 5.902 1.00 98.00 112 ARG A O 1
ATOM 824 N N . ALA A 1 113 ? -16.226 -12.048 5.904 1.00 97.19 113 ALA A N 1
ATOM 825 C CA . ALA A 1 113 ? -16.160 -12.712 4.595 1.00 97.19 113 ALA A CA 1
ATOM 826 C C . ALA A 1 113 ? -15.696 -11.800 3.436 1.00 97.19 113 ALA A C 1
ATOM 828 O O . ALA A 1 113 ? -15.290 -12.282 2.385 1.00 97.19 113 ALA A O 1
ATOM 829 N N . TYR A 1 114 ? -15.716 -10.470 3.601 1.00 97.25 114 TYR A N 1
ATOM 830 C CA . TYR A 1 114 ? -15.122 -9.556 2.621 1.00 97.25 114 TYR A CA 1
ATOM 831 C C . TYR A 1 114 ? -13.602 -9.748 2.469 1.00 97.25 114 TYR A C 1
ATOM 833 O O . TYR A 1 114 ? -13.065 -9.438 1.406 1.00 97.25 114 TYR A O 1
ATOM 841 N N . ARG A 1 115 ? -12.908 -10.281 3.486 1.00 97.56 115 ARG A N 1
ATOM 842 C CA . ARG A 1 115 ? -11.461 -10.552 3.453 1.00 97.56 115 ARG A CA 1
ATOM 843 C C . ARG A 1 115 ? -11.086 -11.571 2.374 1.00 97.56 115 ARG A C 1
ATOM 845 O O . ARG A 1 115 ? -9.987 -11.495 1.834 1.00 97.56 115 ARG A O 1
ATOM 852 N N . ASP A 1 116 ? -12.017 -12.432 1.961 1.00 96.31 116 ASP A N 1
ATOM 853 C CA . ASP A 1 116 ? -11.811 -13.372 0.850 1.00 96.31 116 ASP A CA 1
ATOM 854 C C . ASP A 1 116 ? -11.559 -12.666 -0.490 1.00 96.31 116 ASP A C 1
ATOM 856 O O . ASP A 1 116 ? -10.901 -13.215 -1.374 1.00 96.31 116 ASP A O 1
ATOM 860 N N . SER A 1 117 ? -12.058 -11.434 -0.636 1.00 95.81 117 SER A N 1
ATOM 861 C CA . SER A 1 117 ? -11.867 -10.607 -1.832 1.00 95.81 117 SER A CA 1
ATOM 862 C C . SER A 1 117 ? -10.560 -9.809 -1.833 1.00 95.81 117 SER A C 1
ATOM 864 O O . SER A 1 117 ? -10.242 -9.150 -2.823 1.00 95.81 117 SER A O 1
ATOM 866 N N . PHE A 1 118 ? -9.789 -9.851 -0.742 1.00 95.69 118 PHE A N 1
ATOM 867 C CA . PHE A 1 118 ? -8.518 -9.144 -0.656 1.00 95.69 118 PHE A CA 1
ATOM 868 C C . PHE A 1 118 ? -7.449 -9.784 -1.554 1.00 95.69 118 PHE A C 1
ATOM 870 O O . PHE A 1 118 ? -7.442 -10.995 -1.813 1.00 95.69 118 PHE A O 1
ATOM 877 N N . THR A 1 119 ? -6.491 -8.970 -2.008 1.00 92.75 119 THR A N 1
ATOM 878 C CA . THR A 1 119 ? -5.322 -9.486 -2.733 1.00 92.75 119 THR A CA 1
ATOM 879 C C . THR A 1 119 ? -4.497 -10.407 -1.830 1.00 92.75 119 THR A C 1
ATOM 881 O O . THR A 1 119 ? -4.647 -10.410 -0.607 1.00 92.75 119 THR A O 1
ATOM 884 N N . VAL A 1 120 ? -3.618 -11.217 -2.428 1.00 91.75 120 VAL A N 1
ATOM 885 C CA . VAL A 1 120 ? -2.798 -12.202 -1.697 1.00 91.75 120 VAL A CA 1
ATOM 886 C C . VAL A 1 120 ? -2.021 -11.553 -0.543 1.00 91.75 120 VAL A C 1
ATOM 888 O O . VAL A 1 120 ? -2.018 -12.095 0.560 1.00 91.75 120 VAL A O 1
ATOM 891 N N . ASN A 1 121 ? -1.451 -10.364 -0.764 1.00 90.00 121 ASN A N 1
ATOM 892 C CA . ASN A 1 121 ? -0.670 -9.643 0.246 1.00 90.00 121 ASN A CA 1
ATOM 893 C C . ASN A 1 121 ? -1.529 -9.236 1.454 1.00 90.00 121 ASN A C 1
ATOM 895 O O . ASN A 1 121 ? -1.133 -9.462 2.594 1.00 90.00 121 ASN A O 1
ATOM 899 N N . TYR A 1 122 ? -2.736 -8.710 1.224 1.00 92.94 122 TYR A N 1
ATOM 900 C CA . TYR A 1 122 ? -3.649 -8.353 2.313 1.00 92.94 122 TYR A CA 1
ATOM 901 C C . TYR A 1 122 ? -4.230 -9.591 3.005 1.00 92.94 122 TYR A C 1
ATOM 903 O O . TYR A 1 122 ? -4.334 -9.600 4.227 1.00 92.94 122 TYR A O 1
ATOM 911 N N . ARG A 1 123 ? -4.536 -10.678 2.284 1.00 94.31 123 ARG A N 1
ATOM 912 C CA . ARG A 1 123 ? -4.975 -11.938 2.919 1.00 94.31 123 ARG A CA 1
ATOM 913 C C . ARG A 1 123 ? -3.915 -12.530 3.848 1.00 94.31 123 ARG A C 1
ATOM 915 O O . ARG A 1 123 ? -4.272 -13.097 4.871 1.00 94.31 123 ARG A O 1
ATOM 922 N N . ALA A 1 124 ? -2.626 -12.345 3.558 1.00 92.56 124 ALA A N 1
ATOM 923 C CA . ALA A 1 124 ? -1.559 -12.748 4.477 1.00 92.56 124 ALA A CA 1
ATOM 924 C C . ALA A 1 124 ? -1.585 -11.962 5.806 1.00 92.56 124 ALA A C 1
ATOM 926 O O . ALA A 1 124 ? -1.231 -12.509 6.847 1.00 92.56 124 ALA A O 1
ATOM 927 N N . LEU A 1 125 ? -2.036 -10.701 5.786 1.00 92.25 125 LEU A N 1
ATOM 928 C CA . LEU A 1 125 ? -2.209 -9.871 6.987 1.00 92.25 125 LEU A CA 1
ATOM 929 C C . LEU A 1 125 ? -3.499 -10.189 7.759 1.00 92.25 12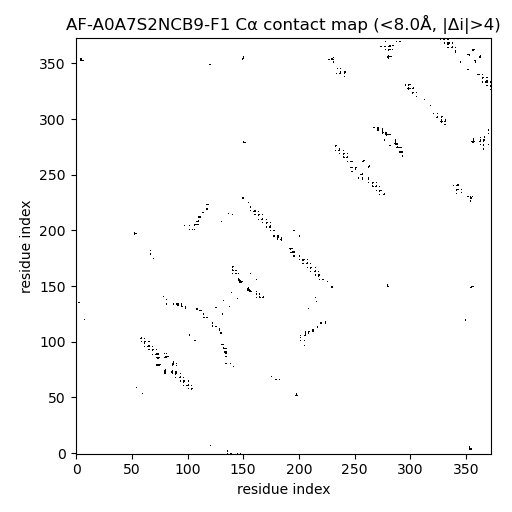5 LEU A C 1
ATOM 931 O O . LEU A 1 125 ? -3.585 -9.887 8.951 1.00 92.25 125 LEU A O 1
ATOM 935 N N . PHE A 1 126 ? -4.483 -10.790 7.086 1.00 94.25 126 PHE A N 1
ATOM 936 C CA . PHE A 1 126 ? -5.792 -11.145 7.628 1.00 94.25 126 PHE A CA 1
ATOM 937 C C . PHE A 1 126 ? -6.139 -12.606 7.282 1.00 94.25 126 PHE A C 1
ATOM 939 O O . PHE A 1 126 ? -7.000 -12.846 6.433 1.00 94.25 126 PHE A O 1
ATOM 946 N N . PRO A 1 127 ? -5.463 -13.588 7.909 1.00 90.19 127 PRO A N 1
ATOM 947 C CA . PRO A 1 127 ? -5.512 -14.988 7.479 1.00 90.19 127 PRO A CA 1
ATOM 948 C C . PRO A 1 127 ? -6.850 -15.691 7.750 1.00 90.19 127 PRO A C 1
ATOM 950 O O . PRO A 1 127 ? -7.097 -16.756 7.189 1.00 90.19 127 PRO A O 1
ATOM 953 N N . ASP A 1 128 ? -7.697 -15.132 8.618 1.00 93.25 128 ASP A N 1
ATOM 954 C CA . ASP A 1 128 ? -8.951 -15.743 9.051 1.00 93.25 128 ASP A CA 1
ATOM 955 C C . ASP A 1 128 ? -10.050 -14.713 9.410 1.00 93.25 128 ASP A C 1
ATOM 957 O O . ASP A 1 128 ? -9.886 -13.488 9.312 1.00 93.25 128 ASP A O 1
ATOM 961 N N . ASP A 1 129 ? -11.190 -15.245 9.862 1.00 93.88 129 ASP A N 1
ATOM 962 C CA . ASP A 1 129 ? -12.352 -14.505 10.370 1.00 93.88 129 ASP A CA 1
ATOM 963 C C . ASP A 1 129 ? -12.227 -14.114 11.861 1.00 93.88 129 ASP A C 1
ATOM 965 O O . ASP A 1 129 ? -13.229 -13.810 12.531 1.00 93.88 129 ASP A O 1
ATOM 969 N N . ALA A 1 130 ? -11.030 -14.172 12.455 1.00 95.62 130 ALA A N 1
ATOM 970 C CA . ALA A 1 130 ? -10.811 -13.620 13.789 1.00 95.62 130 ALA A CA 1
ATOM 971 C C . ALA A 1 130 ? -10.811 -12.085 13.740 1.00 95.62 130 ALA A C 1
ATOM 973 O O . ALA A 1 130 ? -10.697 -11.469 12.672 1.00 95.62 130 ALA A O 1
ATOM 974 N N . ARG A 1 131 ? -10.990 -11.435 14.900 1.00 95.31 131 ARG A N 1
ATOM 975 C CA . ARG A 1 131 ? -11.134 -9.975 14.927 1.00 95.31 131 ARG A CA 1
ATOM 976 C C . ARG A 1 131 ? -9.892 -9.281 14.388 1.00 95.31 131 ARG A C 1
ATOM 978 O O . ARG A 1 131 ? -10.038 -8.416 13.522 1.00 95.31 131 ARG A O 1
ATOM 985 N N . ASN A 1 132 ? -8.717 -9.745 14.828 1.00 94.31 132 ASN A N 1
ATOM 986 C CA . ASN A 1 132 ? -7.389 -9.326 14.373 1.00 94.31 132 ASN A CA 1
ATOM 987 C C . ASN A 1 132 ? -7.307 -7.807 14.194 1.00 94.31 132 ASN A C 1
ATOM 989 O O . ASN A 1 132 ? -7.000 -7.312 13.111 1.00 94.31 132 ASN A O 1
ATOM 993 N N . TYR A 1 133 ? -7.652 -7.067 15.250 1.00 97.56 133 TYR A N 1
ATOM 994 C CA . TYR A 1 133 ? -7.574 -5.614 15.241 1.00 97.56 133 TYR A CA 1
ATOM 995 C C . TYR A 1 133 ? -6.116 -5.183 15.075 1.00 97.56 133 TYR A C 1
ATOM 997 O O . TYR A 1 133 ? -5.273 -5.469 15.925 1.00 97.56 133 TYR A O 1
ATOM 1005 N N . ARG A 1 134 ? -5.812 -4.502 13.971 1.00 96.62 134 ARG A N 1
ATOM 1006 C CA . ARG A 1 134 ? -4.465 -4.017 13.675 1.00 96.62 134 ARG A CA 1
ATOM 1007 C C . ARG A 1 134 ? -4.305 -2.534 13.997 1.00 96.62 134 ARG A C 1
ATOM 1009 O O . ARG A 1 134 ? -5.210 -1.731 13.768 1.00 96.62 134 ARG A O 1
ATOM 1016 N N . VAL A 1 135 ? -3.117 -2.177 14.481 1.00 96.94 135 VAL A N 1
ATOM 1017 C CA . VAL A 1 135 ? -2.751 -0.794 14.826 1.00 96.94 135 VAL A CA 1
ATOM 1018 C C . VAL A 1 135 ? -2.782 0.116 13.598 1.00 96.94 135 VAL A C 1
ATOM 1020 O O . VAL A 1 135 ? -3.264 1.236 13.695 1.00 96.94 135 VAL A O 1
ATOM 1023 N N . ASP A 1 136 ? -2.345 -0.372 12.438 1.00 94.94 136 ASP A N 1
ATOM 1024 C CA . ASP A 1 136 ? -2.303 0.385 11.178 1.00 94.94 136 ASP A CA 1
ATOM 1025 C C . ASP A 1 136 ? -3.697 0.780 10.647 1.00 94.94 136 ASP A C 1
ATOM 1027 O O . ASP A 1 136 ? -3.867 1.875 10.107 1.00 94.94 136 ASP A O 1
ATOM 1031 N N . VAL A 1 137 ? -4.709 -0.073 10.833 1.00 96.25 137 VAL A N 1
ATOM 1032 C CA . VAL A 1 137 ? -6.113 0.231 10.515 1.00 96.25 137 VAL A CA 1
ATOM 1033 C C . VAL A 1 137 ? -6.661 1.285 11.477 1.00 96.25 137 VAL A C 1
ATOM 1035 O O . VAL A 1 137 ? -7.313 2.230 11.037 1.00 96.25 137 VAL A O 1
ATOM 1038 N N . LEU A 1 138 ? -6.376 1.169 12.778 1.00 96.25 138 LEU A N 1
ATOM 1039 C CA . LEU A 1 138 ? -6.787 2.185 13.750 1.00 96.25 138 LEU A CA 1
ATOM 1040 C C . LEU A 1 138 ? -6.120 3.532 13.456 1.00 96.25 138 LEU A C 1
ATOM 1042 O O . LEU A 1 138 ? -6.796 4.555 13.387 1.00 96.25 138 LEU A O 1
ATOM 1046 N N . GLU A 1 139 ? -4.806 3.528 13.248 1.00 94.88 139 GLU A N 1
ATOM 1047 C CA . GLU A 1 139 ? -4.027 4.709 12.889 1.00 94.88 139 GLU A CA 1
ATOM 1048 C C . GLU A 1 139 ? -4.622 5.388 11.652 1.00 94.88 139 GLU A C 1
ATOM 1050 O O . GLU A 1 139 ? -4.925 6.579 11.692 1.00 94.88 139 GLU A O 1
ATOM 1055 N N . ALA A 1 140 ? -4.914 4.627 10.591 1.00 94.06 140 ALA A N 1
ATOM 1056 C CA . ALA A 1 140 ? -5.540 5.163 9.387 1.00 94.06 140 ALA A CA 1
ATOM 1057 C C . ALA A 1 140 ? -6.895 5.835 9.654 1.00 94.06 140 ALA A C 1
ATOM 1059 O O . ALA A 1 140 ? -7.208 6.848 9.024 1.00 94.06 140 ALA A O 1
ATOM 1060 N N . ALA A 1 141 ? -7.688 5.311 10.594 1.00 95.31 141 ALA A N 1
ATOM 1061 C CA . ALA A 1 141 ? -8.940 5.943 10.983 1.00 95.31 141 ALA A CA 1
ATOM 1062 C C . ALA A 1 141 ? -8.699 7.300 11.661 1.00 95.31 141 ALA A C 1
ATOM 1064 O O . ALA A 1 141 ? -9.418 8.248 11.361 1.00 95.31 141 ALA A O 1
ATOM 1065 N N . PHE A 1 142 ? -7.699 7.417 12.541 1.00 93.06 142 PHE A N 1
ATOM 1066 C CA . PHE A 1 142 ? -7.431 8.625 13.338 1.00 93.06 142 PHE A CA 1
ATOM 1067 C C . PHE A 1 142 ? -6.587 9.689 12.629 1.00 93.06 142 PHE A C 1
ATOM 1069 O O . PHE A 1 142 ? -6.709 10.876 12.935 1.00 93.06 142 PHE A O 1
ATOM 1076 N N . GLU A 1 143 ? -5.733 9.305 11.682 1.00 86.25 143 GLU A N 1
ATOM 1077 C CA . GLU A 1 143 ? -4.860 10.256 10.993 1.00 86.25 143 GLU A CA 1
ATOM 1078 C C . GLU A 1 143 ? -5.618 11.188 10.035 1.00 86.25 143 GLU A C 1
ATOM 1080 O O . GLU A 1 143 ? -5.081 12.230 9.658 1.00 86.25 143 GLU A O 1
ATOM 1085 N N . GLN A 1 144 ? -6.867 10.855 9.676 1.00 69.81 144 GLN A N 1
ATOM 1086 C CA . GLN A 1 144 ? -7.701 11.605 8.726 1.00 69.81 144 GLN A CA 1
ATOM 1087 C C . GLN A 1 144 ? -6.982 11.906 7.399 1.00 69.81 144 GLN A C 1
ATOM 1089 O O . GLN A 1 144 ? -7.316 12.875 6.713 1.00 69.81 144 GLN A O 1
ATOM 1094 N N . TYR A 1 145 ? -5.995 11.089 7.011 1.00 68.62 145 TYR A N 1
ATOM 1095 C CA . TYR A 1 145 ? -5.336 11.220 5.719 1.00 68.62 145 TYR A CA 1
ATOM 1096 C C . TYR A 1 145 ? -6.323 10.839 4.621 1.00 68.62 145 TYR A C 1
ATOM 1098 O O . TYR A 1 145 ? -6.364 9.704 4.160 1.00 68.62 145 TYR A O 1
ATOM 1106 N N . ALA A 1 146 ? -7.108 11.819 4.178 1.00 79.69 146 ALA A N 1
ATOM 1107 C CA . ALA A 1 146 ? -7.986 11.688 3.027 1.00 79.69 146 ALA A CA 1
ATOM 1108 C C . ALA A 1 146 ? -7.194 11.533 1.722 1.00 79.69 146 ALA A C 1
ATOM 1110 O O . ALA A 1 146 ? -7.798 11.274 0.691 1.00 79.69 146 ALA A O 1
ATOM 1111 N N . VAL A 1 147 ? -5.865 11.706 1.752 1.00 90.19 147 VAL A N 1
ATOM 1112 C CA . VAL A 1 147 ? -5.005 11.758 0.572 1.00 90.19 147 VAL A CA 1
ATOM 1113 C C . VAL A 1 147 ? -3.773 10.871 0.741 1.00 90.19 147 VAL A C 1
ATOM 1115 O O . VAL A 1 147 ? -3.097 10.934 1.767 1.00 90.19 147 VAL A O 1
ATOM 1118 N N . ILE A 1 148 ? -3.437 10.112 -0.300 1.00 91.25 148 ILE A N 1
ATOM 1119 C CA . ILE A 1 148 ? -2.180 9.374 -0.452 1.00 91.25 148 ILE A CA 1
ATOM 1120 C C . ILE A 1 148 ? -1.505 9.824 -1.748 1.00 91.25 148 ILE A C 1
ATOM 1122 O O . ILE A 1 148 ? -2.166 10.015 -2.765 1.00 91.25 148 ILE A O 1
ATOM 1126 N N . TRP A 1 149 ? -0.182 9.970 -1.713 1.00 92.00 149 TRP A N 1
ATOM 1127 C CA . TRP A 1 149 ? 0.633 10.221 -2.899 1.00 92.00 149 TRP A CA 1
ATOM 1128 C C . TRP A 1 149 ? 1.388 8.951 -3.289 1.00 92.00 149 TRP A C 1
ATOM 1130 O O . TRP A 1 149 ? 2.088 8.361 -2.459 1.00 92.00 149 TRP A O 1
ATOM 1140 N N . VAL A 1 150 ? 1.240 8.528 -4.544 1.00 93.69 150 VAL A N 1
ATOM 1141 C CA . VAL A 1 150 ? 1.927 7.354 -5.099 1.00 93.69 150 VAL A CA 1
ATOM 1142 C C . VAL A 1 150 ? 2.414 7.707 -6.498 1.00 93.69 150 VAL A C 1
ATOM 1144 O O . VAL A 1 150 ? 1.612 8.099 -7.335 1.00 93.69 150 VAL A O 1
ATOM 1147 N N . ASN A 1 151 ? 3.720 7.580 -6.754 1.00 92.81 151 ASN A N 1
ATOM 1148 C CA . ASN A 1 151 ? 4.326 7.818 -8.074 1.00 92.81 151 ASN A CA 1
ATOM 1149 C C . ASN A 1 151 ? 4.006 9.208 -8.671 1.00 92.81 151 ASN A C 1
ATOM 1151 O O . ASN A 1 151 ? 3.796 9.335 -9.871 1.00 92.81 151 ASN A O 1
ATOM 1155 N N . GLY A 1 152 ? 3.920 10.244 -7.828 1.00 89.12 152 GLY A N 1
ATOM 1156 C CA . GLY A 1 152 ? 3.561 11.610 -8.241 1.00 89.12 152 GLY A CA 1
ATOM 1157 C C . GLY A 1 152 ? 2.055 11.874 -8.364 1.00 89.12 152 GLY A C 1
ATOM 1158 O O . GLY A 1 152 ? 1.642 13.033 -8.356 1.00 89.12 152 GLY A O 1
ATOM 1159 N N . ASP A 1 153 ? 1.228 10.827 -8.372 1.00 92.50 153 ASP A N 1
ATOM 1160 C CA . ASP A 1 153 ? -0.225 10.943 -8.430 1.00 92.50 153 ASP A CA 1
ATOM 1161 C C . ASP A 1 153 ? -0.841 11.103 -7.036 1.00 92.50 153 ASP A C 1
ATOM 1163 O O . ASP A 1 153 ? -0.478 10.421 -6.069 1.00 92.50 153 ASP A O 1
ATOM 1167 N N . LYS A 1 154 ? -1.833 11.995 -6.953 1.00 94.00 154 LYS A N 1
ATOM 1168 C CA . LYS A 1 154 ? -2.653 12.219 -5.761 1.00 94.00 154 LYS A CA 1
ATOM 1169 C C . LYS A 1 154 ? -3.889 11.320 -5.799 1.00 94.00 154 LYS A C 1
ATOM 1171 O O . LYS A 1 154 ? -4.713 11.426 -6.707 1.00 94.00 154 LYS A O 1
ATOM 1176 N N . PHE A 1 155 ? -4.070 10.506 -4.768 1.00 94.06 155 PHE A N 1
ATOM 1177 C CA . PHE A 1 155 ? -5.248 9.668 -4.572 1.00 94.06 155 PHE A CA 1
ATOM 1178 C C . PHE A 1 155 ? -6.018 10.128 -3.350 1.00 94.06 155 PHE A C 1
ATOM 1180 O O . PHE A 1 155 ? -5.429 10.316 -2.291 1.00 94.06 155 PHE A O 1
ATOM 1187 N N . GLU A 1 156 ? -7.330 10.285 -3.490 1.00 94.88 156 GLU A N 1
ATOM 1188 C CA . GLU A 1 156 ? -8.206 10.641 -2.379 1.00 94.88 156 GLU A CA 1
ATOM 1189 C C . GLU A 1 156 ? -9.086 9.455 -1.992 1.00 94.88 156 GLU A C 1
ATOM 1191 O O . GLU A 1 156 ? -9.643 8.780 -2.864 1.00 94.88 156 GLU A O 1
ATOM 1196 N N . PHE A 1 157 ? -9.217 9.211 -0.690 1.00 95.12 157 PHE A N 1
ATOM 1197 C CA . PHE A 1 157 ? -10.193 8.261 -0.176 1.00 95.12 157 PHE A CA 1
ATOM 1198 C C . PHE A 1 157 ? -11.605 8.808 -0.353 1.00 95.12 157 PHE A C 1
ATOM 1200 O O . PHE A 1 157 ? -11.857 10.012 -0.263 1.00 95.12 157 PHE A O 1
ATOM 1207 N N . SER A 1 158 ? -12.555 7.910 -0.591 1.00 96.69 158 SER A N 1
ATOM 1208 C CA . SER A 1 158 ? -13.944 8.310 -0.768 1.00 96.69 158 SER A CA 1
ATOM 1209 C C . SER A 1 158 ? -14.534 8.902 0.515 1.00 96.69 158 SER A C 1
ATOM 1211 O O . SER A 1 158 ? -14.172 8.535 1.635 1.00 96.69 158 SER A O 1
ATOM 1213 N N . THR A 1 159 ? -15.539 9.764 0.356 1.00 95.94 159 THR A N 1
ATOM 1214 C CA . THR A 1 159 ? -16.323 10.305 1.480 1.00 95.94 159 THR A CA 1
ATOM 1215 C C . THR A 1 159 ? -16.948 9.205 2.340 1.00 95.94 159 THR A C 1
ATOM 1217 O O . THR A 1 159 ? -17.100 9.367 3.547 1.00 95.94 159 THR A O 1
ATOM 1220 N N . GLU A 1 160 ? -17.264 8.055 1.743 1.00 97.12 160 GLU A N 1
ATOM 1221 C CA . GLU A 1 160 ? -17.768 6.887 2.461 1.00 97.12 160 GLU A CA 1
ATOM 1222 C C . GLU A 1 160 ? -16.694 6.234 3.343 1.00 97.12 160 GLU A C 1
ATOM 1224 O O . GLU A 1 160 ? -17.013 5.800 4.448 1.00 97.12 160 GLU A O 1
ATOM 1229 N N . ALA A 1 161 ? -15.434 6.176 2.897 1.00 96.31 161 ALA A N 1
ATOM 1230 C CA . ALA A 1 161 ? -14.329 5.705 3.734 1.00 96.31 161 ALA A CA 1
ATOM 1231 C C . ALA A 1 161 ? -14.133 6.628 4.946 1.00 96.31 161 ALA A C 1
ATOM 1233 O O . ALA A 1 161 ? -14.062 6.146 6.076 1.00 96.31 161 ALA A O 1
ATOM 1234 N N . MET A 1 162 ? -14.161 7.947 4.723 1.00 96.38 162 MET A N 1
ATOM 1235 C CA . MET A 1 162 ? -14.044 8.951 5.789 1.00 96.38 162 MET A CA 1
ATOM 1236 C C . MET A 1 162 ? -15.187 8.848 6.805 1.00 96.38 162 MET A C 1
ATOM 1238 O O . MET A 1 162 ? -14.945 8.784 8.007 1.00 96.38 162 MET A O 1
ATOM 1242 N N . ARG A 1 163 ? -16.433 8.710 6.339 1.00 97.00 163 ARG A N 1
ATOM 1243 C CA . ARG A 1 163 ? -17.605 8.522 7.211 1.00 97.00 163 ARG A CA 1
ATOM 1244 C C . ARG A 1 163 ? -17.493 7.267 8.083 1.00 97.00 163 ARG A C 1
ATOM 1246 O O . ARG A 1 163 ? -17.930 7.257 9.232 1.00 97.00 163 ARG A O 1
ATOM 1253 N N . ARG A 1 164 ? -16.935 6.179 7.543 1.00 97.81 164 ARG A N 1
ATOM 1254 C CA . ARG A 1 164 ? -16.707 4.941 8.307 1.00 97.81 164 ARG A CA 1
ATOM 1255 C C . ARG A 1 164 ? -15.566 5.088 9.311 1.00 97.81 164 ARG A C 1
ATOM 1257 O O . ARG A 1 164 ? -15.678 4.533 10.399 1.00 97.81 164 ARG A O 1
ATOM 1264 N N . ALA A 1 165 ? -14.528 5.857 8.979 1.00 97.06 165 ALA A N 1
ATOM 1265 C CA . ALA A 1 165 ? -13.469 6.211 9.920 1.00 97.06 165 ALA A CA 1
ATOM 1266 C C . ALA A 1 165 ? -14.037 6.988 11.116 1.00 97.06 165 ALA A C 1
ATOM 1268 O O . ALA A 1 165 ? -13.786 6.619 12.257 1.00 97.06 165 ALA A O 1
ATOM 1269 N N . GLU A 1 166 ? -14.872 8.001 10.868 1.00 97.00 166 GLU A N 1
ATOM 1270 C CA . GLU A 1 166 ? -15.551 8.770 11.922 1.00 97.00 166 GLU A CA 1
ATOM 1271 C C . GLU A 1 166 ? -16.431 7.876 12.804 1.00 97.00 166 GLU A C 1
ATOM 1273 O O . GLU A 1 166 ? -16.381 7.969 14.028 1.00 97.00 166 GLU A O 1
ATOM 1278 N N . ALA A 1 167 ? -17.199 6.960 12.202 1.00 98.19 167 ALA A N 1
ATOM 1279 C CA . ALA A 1 167 ? -18.005 6.002 12.957 1.00 98.19 167 ALA A CA 1
ATOM 1280 C C . ALA A 1 167 ? -17.145 5.102 13.864 1.00 98.19 167 ALA A C 1
ATOM 1282 O O . ALA A 1 167 ? -17.534 4.827 15.000 1.00 98.19 167 ALA A O 1
ATOM 1283 N N . LEU A 1 168 ? -15.971 4.673 13.386 1.00 98.25 168 LEU A N 1
ATOM 1284 C CA . LEU A 1 168 ? -15.014 3.909 14.185 1.00 98.25 168 LEU A CA 1
ATOM 1285 C C . LEU A 1 168 ? -14.429 4.747 15.328 1.00 98.25 168 LEU A C 1
ATOM 1287 O O . LEU A 1 168 ? -14.379 4.269 16.460 1.00 98.25 168 LEU A O 1
ATOM 1291 N N . GLN A 1 169 ? -14.049 5.999 15.073 1.00 97.25 169 GLN A N 1
ATOM 1292 C CA . GLN A 1 169 ? -13.557 6.898 16.119 1.00 97.25 169 GLN A CA 1
ATOM 1293 C C . GLN A 1 169 ? -14.628 7.141 17.200 1.00 97.25 169 GLN A C 1
ATOM 1295 O O . GLN A 1 169 ? -14.335 7.057 18.390 1.00 97.25 169 GLN A O 1
ATOM 1300 N N . MET A 1 170 ? -15.890 7.350 16.808 1.00 97.81 170 MET A N 1
ATOM 1301 C CA . MET A 1 170 ? -17.012 7.494 17.745 1.00 97.81 170 MET A CA 1
ATOM 1302 C C . MET A 1 170 ? -17.204 6.260 18.626 1.00 97.81 170 MET A C 1
ATOM 1304 O O . MET A 1 170 ? -17.272 6.394 19.848 1.00 97.81 170 MET A O 1
ATOM 1308 N N . ALA A 1 171 ? -17.221 5.064 18.032 1.00 98.56 171 ALA A N 1
ATOM 1309 C CA . ALA A 1 171 ? -17.323 3.818 18.789 1.00 98.56 171 ALA A CA 1
ATOM 1310 C C . ALA A 1 171 ? -16.117 3.611 19.729 1.00 98.56 171 ALA A C 1
ATOM 1312 O O . ALA A 1 171 ? -16.260 3.107 20.844 1.00 98.56 171 ALA A O 1
ATOM 1313 N N . TRP A 1 172 ? -14.927 4.042 19.304 1.00 97.81 172 TRP A N 1
ATOM 1314 C CA . TRP A 1 172 ? -13.718 4.019 20.122 1.00 97.81 172 TRP A CA 1
ATOM 1315 C C . TRP A 1 172 ? -13.811 4.943 21.342 1.00 97.81 172 TRP A C 1
ATOM 1317 O O . TRP A 1 172 ? -13.483 4.532 22.459 1.00 97.81 172 TRP A O 1
ATOM 1327 N N . TRP A 1 173 ? -14.276 6.183 21.158 1.00 97.12 173 TRP A N 1
ATOM 1328 C CA . TRP A 1 173 ? -14.476 7.124 22.263 1.00 97.12 173 TRP A CA 1
ATOM 1329 C C . TRP A 1 173 ? -15.561 6.650 23.230 1.00 97.12 173 TRP A C 1
ATOM 1331 O O . TRP A 1 173 ? -15.378 6.768 24.440 1.00 97.12 173 TRP A O 1
ATOM 1341 N N . GLU A 1 174 ? -16.643 6.057 22.726 1.00 98.31 174 GLU A N 1
ATOM 1342 C CA . GLU A 1 174 ? -17.712 5.490 23.552 1.00 98.31 174 GLU A CA 1
ATOM 1343 C C . GLU A 1 174 ? -17.213 4.332 24.432 1.00 98.31 174 GLU A C 1
ATOM 1345 O O . GLU A 1 174 ? -17.518 4.284 25.631 1.00 98.31 174 GLU A O 1
ATOM 1350 N N . LEU A 1 175 ? -16.372 3.443 23.884 1.00 98.25 175 LEU A N 1
ATOM 1351 C CA . LEU A 1 175 ? -15.686 2.421 24.680 1.00 98.25 175 LEU A CA 1
ATOM 1352 C C . LEU A 1 175 ? -14.820 3.071 25.754 1.00 98.25 175 LEU A C 1
ATOM 1354 O O . LEU A 1 175 ? -14.897 2.701 26.924 1.00 98.25 175 LEU A O 1
ATOM 1358 N N . GLY A 1 176 ? -14.043 4.079 25.372 1.00 97.12 176 GLY A N 1
ATOM 1359 C CA . GLY A 1 176 ? -13.187 4.804 26.294 1.00 97.12 176 GLY A CA 1
ATOM 1360 C C . GLY A 1 176 ? -13.927 5.434 27.474 1.00 97.12 176 GLY A C 1
ATOM 1361 O O . GLY A 1 176 ? -13.525 5.231 28.618 1.00 97.12 176 GLY A O 1
ATOM 1362 N N . ALA A 1 177 ? -15.027 6.139 27.207 1.00 96.56 177 ALA A N 1
ATOM 1363 C CA . ALA A 1 177 ? -15.866 6.766 28.227 1.00 96.56 177 ALA A CA 1
ATOM 1364 C C . ALA A 1 177 ? -16.540 5.728 29.141 1.00 96.56 177 ALA A C 1
ATOM 1366 O O . ALA A 1 177 ? -16.715 5.946 30.342 1.00 96.56 177 ALA A O 1
ATOM 1367 N N . THR A 1 178 ? -16.901 4.568 28.590 1.00 97.31 178 THR A N 1
ATOM 1368 C CA . THR A 1 178 ? -17.462 3.458 29.368 1.00 97.31 178 THR A CA 1
ATOM 1369 C C . THR A 1 178 ? -16.418 2.858 30.312 1.00 97.31 178 THR A C 1
ATOM 1371 O O . THR A 1 178 ? -16.711 2.636 31.486 1.00 97.31 178 THR A O 1
ATOM 1374 N N . LEU A 1 179 ? -15.179 2.668 29.850 1.00 96.69 179 LEU A N 1
ATOM 1375 C CA . LEU A 1 179 ? -14.069 2.187 30.682 1.00 96.69 179 LEU A CA 1
ATOM 1376 C C . LEU A 1 179 ? -13.652 3.203 31.754 1.00 96.69 179 LEU A C 1
ATOM 1378 O O . LEU A 1 179 ? -13.282 2.822 32.862 1.00 96.69 179 LEU A O 1
ATOM 1382 N N . GLU A 1 180 ? -13.751 4.496 31.462 1.00 94.81 180 GLU A N 1
ATOM 1383 C CA . GLU A 1 180 ? -13.478 5.546 32.442 1.00 94.81 180 GLU A CA 1
ATOM 1384 C C . GLU A 1 180 ? -14.522 5.562 33.568 1.00 94.81 180 GLU A C 1
ATOM 1386 O O . GLU A 1 180 ? -14.155 5.563 34.744 1.00 94.81 180 GLU A O 1
ATOM 1391 N N . ARG A 1 181 ? -15.819 5.447 33.235 1.00 94.50 181 ARG A N 1
ATOM 1392 C CA . ARG A 1 181 ? -16.884 5.267 34.241 1.00 94.50 181 ARG A CA 1
ATOM 1393 C C . ARG A 1 181 ? -16.673 4.019 35.092 1.00 94.50 181 ARG A C 1
ATOM 1395 O O . ARG A 1 181 ? -16.916 4.053 36.296 1.00 94.50 181 ARG A O 1
ATOM 1402 N N . TRP A 1 182 ? -16.210 2.929 34.480 1.00 94.38 182 TRP A N 1
ATOM 1403 C CA . TRP A 1 182 ? -15.864 1.711 35.209 1.00 94.38 182 TRP A CA 1
ATOM 1404 C C . TRP A 1 182 ? -14.765 1.953 36.246 1.00 94.38 182 TRP A C 1
ATOM 1406 O O . TRP A 1 182 ? -14.922 1.554 37.397 1.00 94.38 182 TRP A O 1
ATOM 1416 N N . SER A 1 183 ? -13.681 2.629 35.853 1.00 94.12 183 SER A N 1
ATOM 1417 C CA . SER A 1 183 ? -12.563 2.950 36.747 1.00 94.12 183 SER A CA 1
ATOM 1418 C C . SER A 1 183 ? -13.002 3.845 37.909 1.00 94.12 183 SER A C 1
ATOM 1420 O O . SER A 1 183 ? -12.687 3.561 39.062 1.00 94.12 183 SER A O 1
ATOM 1422 N N . GLN A 1 184 ? 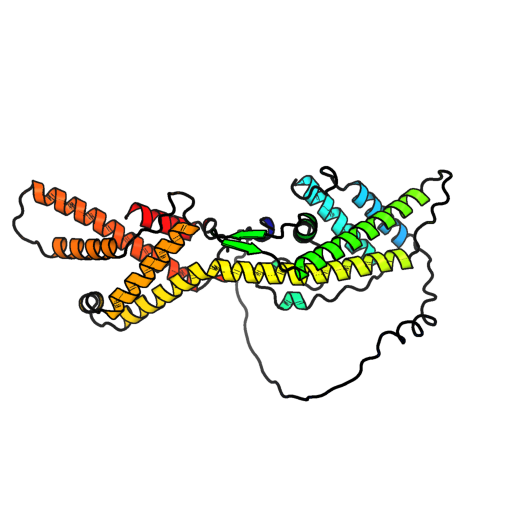-13.786 4.889 37.621 1.00 92.38 184 GLN A N 1
ATOM 1423 C CA . GLN A 1 184 ? -14.261 5.844 38.628 1.00 92.38 184 GLN A CA 1
ATOM 1424 C C . GLN A 1 184 ? -15.196 5.206 39.662 1.00 92.38 184 GLN A C 1
ATOM 1426 O O . GLN A 1 184 ? -15.158 5.582 40.826 1.00 92.38 184 GLN A O 1
ATOM 1431 N N . ALA A 1 185 ? -16.014 4.224 39.271 1.00 89.31 185 ALA A N 1
ATOM 1432 C CA . ALA A 1 185 ? -16.905 3.529 40.202 1.00 89.31 185 ALA A CA 1
ATOM 1433 C C . ALA A 1 185 ? -16.160 2.620 41.206 1.00 89.31 185 ALA A C 1
ATOM 1435 O O . ALA A 1 185 ? -16.726 2.252 42.237 1.00 89.31 185 ALA A O 1
ATOM 1436 N N . GLY A 1 186 ? -14.915 2.225 40.908 1.00 81.81 186 GLY A N 1
ATOM 1437 C CA . GLY A 1 186 ? -14.076 1.420 41.803 1.00 81.81 186 GLY A CA 1
ATOM 1438 C C . GLY A 1 186 ? -13.365 2.242 42.885 1.00 81.81 186 GLY A C 1
ATOM 1439 O O . GLY A 1 186 ? -13.077 1.729 43.972 1.00 81.81 186 GLY A O 1
ATOM 1440 N N . GLU A 1 187 ? -13.112 3.525 42.623 1.00 81.12 187 GLU A N 1
ATOM 1441 C CA . GLU A 1 187 ? -12.547 4.455 43.595 1.00 81.12 187 GLU A CA 1
ATOM 1442 C C . GLU A 1 187 ? -13.661 4.923 44.541 1.00 81.12 187 GLU A C 1
ATOM 1444 O O . GLU A 1 187 ? -14.659 5.495 44.124 1.00 81.12 187 GLU A O 1
ATOM 1449 N N . LYS A 1 188 ? -13.524 4.672 45.849 1.00 66.50 188 LYS A N 1
ATOM 1450 C CA . LYS A 1 188 ? -14.547 4.969 46.880 1.00 66.50 188 LYS A CA 1
ATOM 1451 C C . LYS A 1 188 ? -14.787 6.474 47.123 1.00 66.50 188 LYS A C 1
ATOM 1453 O O . LYS A 1 188 ? -15.228 6.861 48.206 1.00 66.50 188 LYS A O 1
ATOM 1458 N N . THR A 1 189 ? -14.431 7.335 46.180 1.00 58.44 189 THR A N 1
ATOM 1459 C CA . THR A 1 189 ? -14.615 8.781 46.261 1.00 58.44 189 THR A CA 1
ATOM 1460 C C . THR A 1 189 ? -16.088 9.129 46.015 1.00 58.44 189 THR A C 1
ATOM 1462 O O . THR A 1 189 ? -16.800 8.472 45.270 1.00 58.44 189 THR A O 1
ATOM 1465 N N . HIS A 1 190 ? -16.582 10.133 46.740 1.00 54.06 190 HIS A N 1
ATOM 1466 C CA . HIS A 1 190 ? -18.001 10.422 47.004 1.00 54.06 190 HIS A CA 1
ATOM 1467 C C . HIS A 1 190 ? -18.884 10.836 45.800 1.00 54.06 190 HIS A C 1
ATOM 1469 O O . HIS A 1 190 ? -19.943 11.433 46.001 1.00 54.06 190 HIS A O 1
ATOM 1475 N N . THR A 1 191 ? -18.498 10.551 44.557 1.00 59.94 191 THR A N 1
ATOM 1476 C CA . THR A 1 191 ? -19.319 10.821 43.371 1.00 59.94 191 THR A CA 1
ATOM 1477 C C . THR A 1 191 ? -20.110 9.570 42.983 1.00 59.94 191 THR A C 1
ATOM 1479 O O . THR A 1 191 ? -19.574 8.476 42.860 1.00 59.94 191 THR A O 1
ATOM 1482 N N . ALA A 1 192 ? -21.425 9.718 42.806 1.00 67.62 192 ALA A N 1
ATOM 1483 C CA . ALA A 1 192 ? -22.360 8.632 42.501 1.00 67.62 192 ALA A CA 1
ATOM 1484 C C . ALA A 1 192 ? -22.243 8.120 41.046 1.00 67.62 192 ALA A C 1
ATOM 1486 O O . ALA A 1 192 ? -23.240 8.041 40.327 1.00 67.62 192 ALA A O 1
ATOM 1487 N N . SER A 1 193 ? -21.031 7.814 40.574 1.00 75.38 193 SER A N 1
ATOM 1488 C CA . SER A 1 193 ? -20.845 7.221 39.250 1.00 75.38 193 SER A CA 1
ATOM 1489 C C . SER A 1 193 ? -21.318 5.769 39.282 1.00 75.38 193 SER A C 1
ATOM 1491 O O . SER A 1 193 ? -20.859 4.962 40.089 1.00 75.38 193 SER A O 1
ATOM 1493 N N . THR A 1 194 ? -22.291 5.440 38.435 1.00 87.38 194 THR A N 1
ATOM 1494 C CA . THR A 1 194 ? -22.838 4.081 38.359 1.00 87.38 194 THR A CA 1
ATOM 1495 C C . THR A 1 194 ? -21.933 3.227 37.479 1.00 87.38 194 THR A C 1
ATOM 1497 O O . THR A 1 194 ? -21.630 3.608 36.345 1.00 87.38 194 THR A O 1
ATOM 1500 N N . ARG A 1 195 ? -21.502 2.070 37.998 1.00 90.75 195 ARG A N 1
ATOM 1501 C CA . ARG A 1 195 ? -20.687 1.102 37.252 1.00 90.75 195 ARG A CA 1
ATOM 1502 C C . ARG A 1 195 ? -21.445 0.651 35.989 1.00 90.75 195 ARG A C 1
ATOM 1504 O O . ARG A 1 195 ? -22.619 0.299 36.116 1.00 90.75 195 ARG A O 1
ATOM 1511 N N . PRO A 1 196 ? -20.804 0.637 34.805 1.00 94.44 196 PRO A N 1
ATOM 1512 C CA . PRO A 1 196 ? -21.434 0.167 33.575 1.00 94.44 196 PRO A CA 1
ATOM 1513 C C . PRO A 1 196 ? -21.997 -1.248 33.696 1.00 94.44 196 PRO A C 1
ATOM 1515 O O . PRO A 1 196 ? -21.386 -2.123 34.319 1.00 94.44 196 PRO A O 1
ATOM 1518 N N . LEU A 1 197 ? -23.144 -1.480 33.062 1.00 95.06 197 LEU A N 1
ATOM 1519 C CA . LEU A 1 197 ? -23.786 -2.795 33.047 1.00 95.06 197 LEU A CA 1
ATOM 1520 C C . LEU A 1 197 ? -23.069 -3.750 32.079 1.00 95.06 197 LEU A C 1
ATOM 1522 O O . LEU A 1 197 ? -22.453 -3.335 31.094 1.00 95.06 197 LEU A O 1
ATOM 1526 N N . ARG A 1 198 ? -23.203 -5.065 32.305 1.00 95.12 198 ARG A N 1
ATOM 1527 C CA . ARG A 1 198 ? -22.679 -6.093 31.383 1.00 95.12 198 ARG A CA 1
ATOM 1528 C C . ARG A 1 198 ? -23.219 -5.908 29.958 1.00 95.12 198 ARG A C 1
ATOM 1530 O O . ARG A 1 198 ? -22.476 -6.046 28.987 1.00 95.12 198 ARG A O 1
ATOM 1537 N N . SER A 1 199 ? -24.514 -5.624 29.840 1.00 96.12 199 SER A N 1
ATOM 1538 C CA . SER A 1 199 ? -25.214 -5.389 28.573 1.00 96.12 199 SER A CA 1
ATOM 1539 C C . SER A 1 199 ? -24.677 -4.153 27.849 1.00 96.12 199 SER A C 1
ATOM 1541 O O . SER A 1 199 ? -24.437 -4.202 26.647 1.00 96.12 199 SER A O 1
ATOM 1543 N N . GLU A 1 200 ? -24.405 -3.080 28.588 1.00 96.38 200 GLU A N 1
ATOM 1544 C CA . GLU A 1 200 ? -23.809 -1.845 28.077 1.00 96.38 200 GLU A CA 1
ATOM 1545 C C . GLU A 1 200 ? -22.412 -2.092 27.493 1.00 96.38 200 GLU A C 1
ATOM 1547 O O . GLU A 1 200 ? -22.164 -1.757 26.337 1.00 96.38 200 GLU A O 1
ATOM 1552 N N . LEU A 1 201 ? -21.532 -2.783 28.227 1.00 97.38 201 LEU A N 1
ATOM 1553 C CA . LEU A 1 201 ? -20.201 -3.158 27.731 1.00 97.38 201 LEU A CA 1
ATOM 1554 C C . LEU A 1 201 ? -20.273 -4.031 26.472 1.00 97.38 201 LEU A C 1
ATOM 1556 O O . LEU A 1 201 ? -19.548 -3.791 25.505 1.00 97.38 201 LEU A O 1
ATOM 1560 N N . ARG A 1 202 ? -21.169 -5.028 26.454 1.00 98.00 202 ARG A N 1
ATOM 1561 C CA . ARG A 1 202 ? -21.403 -5.865 25.267 1.00 98.00 202 ARG A CA 1
ATOM 1562 C C . ARG A 1 202 ? -21.851 -5.031 24.071 1.00 98.00 202 ARG A C 1
ATOM 1564 O O . ARG A 1 202 ? -21.352 -5.254 22.969 1.00 98.00 202 ARG A O 1
ATOM 1571 N N . ASN A 1 203 ? -22.765 -4.086 24.278 1.00 98.12 203 ASN A N 1
ATOM 1572 C CA . ASN A 1 203 ? -23.280 -3.228 23.215 1.00 98.12 203 ASN A CA 1
ATOM 1573 C C . ASN A 1 203 ? -22.173 -2.350 22.632 1.00 98.12 203 ASN A C 1
ATOM 1575 O O . ASN A 1 203 ? -22.004 -2.329 21.418 1.00 98.12 203 ASN A O 1
ATOM 1579 N N . VAL A 1 204 ? -21.367 -1.703 23.476 1.00 98.56 204 VAL A N 1
ATOM 1580 C CA . VAL A 1 204 ? -20.282 -0.827 23.011 1.00 98.56 204 VAL A CA 1
ATOM 1581 C C . VAL A 1 204 ? -19.196 -1.615 22.266 1.00 98.56 204 VAL A C 1
ATOM 1583 O O . VAL A 1 204 ? -18.747 -1.189 21.204 1.00 98.56 204 VAL A O 1
ATOM 1586 N N . LEU A 1 205 ? -18.830 -2.811 22.744 1.00 98.62 205 LEU A N 1
ATOM 1587 C CA . LEU A 1 205 ? -17.900 -3.701 22.031 1.00 98.62 205 LEU A CA 1
ATOM 1588 C C . LEU A 1 205 ? -18.467 -4.196 20.694 1.00 98.62 205 LEU A C 1
ATOM 1590 O O . LEU A 1 205 ? -17.733 -4.293 19.714 1.00 98.62 205 LEU A O 1
ATOM 1594 N N . THR A 1 206 ? -19.770 -4.485 20.642 1.00 98.62 206 THR A N 1
ATOM 1595 C CA . THR A 1 206 ? -20.459 -4.868 19.400 1.00 98.62 206 THR A CA 1
ATOM 1596 C C . THR A 1 206 ? -20.416 -3.719 18.395 1.00 98.62 206 THR A C 1
ATOM 1598 O O . THR A 1 206 ? -20.022 -3.917 17.247 1.00 98.62 206 THR A O 1
ATOM 1601 N N . THR A 1 207 ? -20.764 -2.504 18.827 1.00 98.69 207 THR A N 1
ATOM 1602 C CA . THR A 1 207 ? -20.719 -1.294 17.996 1.00 98.69 207 THR A CA 1
ATOM 1603 C C . THR A 1 207 ? -19.313 -1.036 17.463 1.00 98.69 207 THR A C 1
ATOM 1605 O O . THR A 1 207 ? -19.160 -0.767 16.271 1.00 98.69 207 THR A O 1
ATOM 1608 N N . LEU A 1 208 ? -18.286 -1.183 18.307 1.00 98.75 208 LEU A N 1
ATOM 1609 C CA . LEU A 1 208 ? -16.891 -1.053 17.896 1.00 98.75 208 LEU A CA 1
ATOM 1610 C C . LEU A 1 208 ? -16.514 -2.078 16.819 1.00 98.75 208 LEU A C 1
ATOM 1612 O O . LEU A 1 208 ? -15.963 -1.688 15.794 1.00 98.75 208 LEU A O 1
ATOM 1616 N N . ASP A 1 209 ? -16.843 -3.359 17.004 1.00 98.81 209 ASP A N 1
ATOM 1617 C CA . ASP A 1 209 ? -16.503 -4.421 16.043 1.00 98.81 209 ASP A CA 1
ATOM 1618 C C . ASP A 1 209 ? -17.202 -4.216 14.681 1.00 98.81 209 ASP A C 1
ATOM 1620 O O . ASP A 1 209 ? -16.604 -4.381 13.612 1.00 98.81 209 ASP A O 1
ATOM 1624 N N . PHE A 1 210 ? -18.463 -3.771 14.689 1.00 98.69 210 PHE A N 1
ATOM 1625 C CA . PHE A 1 210 ? -19.179 -3.410 13.460 1.00 98.69 210 PHE A CA 1
ATOM 1626 C C . PHE A 1 210 ? -18.586 -2.179 12.768 1.00 98.69 210 PHE A C 1
ATOM 1628 O O . PHE A 1 210 ? -18.433 -2.176 11.543 1.00 98.69 210 PHE A O 1
ATOM 1635 N N . ALA A 1 211 ? -18.246 -1.131 13.520 1.00 98.69 211 ALA A N 1
ATOM 1636 C CA . ALA A 1 211 ? -17.617 0.058 12.954 1.00 98.69 211 ALA A CA 1
ATOM 1637 C C . ALA A 1 211 ? -16.234 -0.273 12.372 1.00 98.69 211 ALA A C 1
ATOM 1639 O O . ALA A 1 211 ? -15.907 0.167 11.268 1.00 98.69 211 ALA A O 1
ATOM 1640 N N . TRP A 1 212 ? -15.476 -1.126 13.065 1.00 98.69 212 TRP A N 1
ATOM 1641 C CA . TRP A 1 212 ? -14.171 -1.605 12.631 1.00 98.69 212 TRP A CA 1
ATOM 1642 C C . TRP A 1 212 ? -14.257 -2.361 11.313 1.00 98.69 212 TRP A C 1
ATOM 1644 O O . TRP A 1 212 ? -13.628 -1.960 10.340 1.00 98.69 212 TRP A O 1
ATOM 1654 N N . THR A 1 213 ? -15.058 -3.427 11.249 1.00 98.50 213 THR A N 1
ATOM 1655 C CA . THR A 1 213 ? -15.210 -4.240 10.027 1.00 98.50 213 THR A CA 1
ATOM 1656 C C . THR A 1 213 ? -15.715 -3.417 8.845 1.00 98.50 213 THR A C 1
ATOM 1658 O O . THR A 1 213 ? -15.251 -3.582 7.717 1.00 98.50 213 THR A O 1
ATOM 1661 N N . SER A 1 214 ? -16.628 -2.476 9.099 1.00 98.44 214 SER A N 1
ATOM 1662 C CA . SER A 1 214 ? -17.121 -1.554 8.080 1.00 98.44 214 SER A CA 1
ATOM 1663 C C . SER A 1 214 ? -16.001 -0.674 7.517 1.00 98.44 214 SER A C 1
ATOM 1665 O O . SER A 1 214 ? -15.875 -0.571 6.290 1.00 98.44 214 SER A O 1
ATOM 1667 N N . PHE A 1 215 ? -15.194 -0.054 8.385 1.00 98.25 215 PHE A N 1
ATOM 1668 C CA . PHE A 1 215 ? -14.069 0.784 7.975 1.00 98.25 215 PHE A CA 1
ATOM 1669 C C . PHE A 1 215 ? -12.959 -0.034 7.313 1.00 98.25 215 PHE A C 1
ATOM 1671 O O . PHE A 1 215 ? -12.589 0.293 6.191 1.00 98.25 215 PHE A O 1
ATOM 1678 N N . GLU A 1 216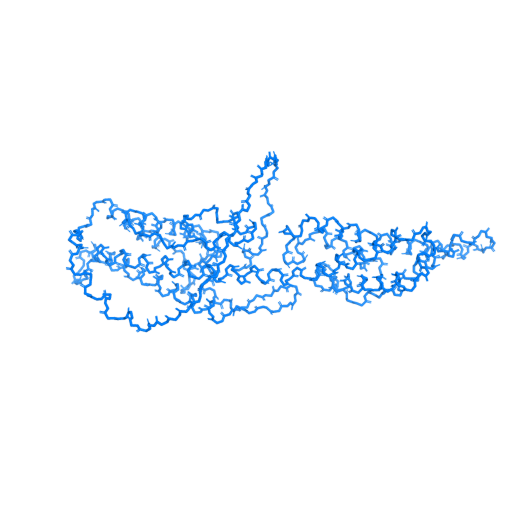 ? -12.504 -1.125 7.936 1.00 97.94 216 GLU A N 1
ATOM 1679 C CA . GLU A 1 216 ? -11.473 -2.034 7.416 1.00 97.94 216 GLU A CA 1
ATOM 1680 C C . GLU A 1 216 ? -11.804 -2.475 5.989 1.00 97.94 216 GLU A C 1
ATOM 1682 O O . GLU A 1 216 ? -10.995 -2.291 5.084 1.00 97.94 216 GLU A O 1
ATOM 1687 N N . HIS A 1 217 ? -13.021 -2.976 5.755 1.00 97.94 217 HIS A N 1
ATOM 1688 C CA . HIS A 1 217 ? -13.444 -3.390 4.421 1.00 97.94 217 HIS A CA 1
ATOM 1689 C C . HIS A 1 217 ? -13.299 -2.252 3.402 1.00 97.94 217 HIS A C 1
ATOM 1691 O O . HIS A 1 217 ? -12.687 -2.430 2.350 1.00 97.94 217 HIS A O 1
ATOM 1697 N N . LYS A 1 218 ? -13.845 -1.069 3.705 1.00 97.75 218 LYS A N 1
ATOM 1698 C CA . LYS A 1 218 ? -13.844 0.055 2.762 1.00 97.75 218 LYS A CA 1
ATOM 1699 C C . LYS A 1 218 ? -12.437 0.607 2.528 1.00 97.75 218 LYS A C 1
ATOM 1701 O O . LYS A 1 218 ? -12.080 0.881 1.386 1.00 97.75 218 LYS A O 1
ATOM 1706 N N . TYR A 1 219 ? -11.659 0.743 3.595 1.00 97.00 219 TYR A N 1
ATOM 1707 C CA . TYR A 1 219 ? -10.302 1.266 3.580 1.00 97.00 219 TYR A CA 1
ATOM 1708 C C . TYR A 1 219 ? -9.354 0.360 2.791 1.00 97.00 219 TYR A C 1
ATOM 1710 O O . TYR A 1 219 ? -8.711 0.822 1.851 1.00 97.00 219 TYR A O 1
ATOM 1718 N N . ILE A 1 220 ? -9.326 -0.939 3.107 1.00 96.50 220 ILE A N 1
ATOM 1719 C CA . ILE A 1 220 ? -8.450 -1.902 2.428 1.00 96.50 220 ILE A CA 1
ATOM 1720 C C . ILE A 1 220 ? -8.844 -2.059 0.955 1.00 96.50 220 ILE A C 1
ATOM 1722 O O . ILE A 1 220 ? -7.972 -2.103 0.092 1.00 96.50 220 ILE A O 1
ATOM 1726 N N . TYR A 1 221 ? -10.142 -2.067 0.629 1.00 97.38 221 TYR A N 1
ATOM 1727 C CA . TYR A 1 221 ? -10.585 -2.127 -0.768 1.00 97.38 221 TYR A CA 1
ATOM 1728 C C . TYR A 1 221 ? -10.117 -0.909 -1.581 1.00 97.38 221 TYR A C 1
ATOM 1730 O O . TYR A 1 221 ? -9.714 -1.040 -2.737 1.00 97.38 221 TYR A O 1
ATOM 1738 N N . GLU A 1 222 ? -10.150 0.286 -0.989 1.00 97.06 222 GLU A N 1
ATOM 1739 C CA . GLU A 1 222 ? -9.643 1.489 -1.652 1.00 97.06 222 GLU A CA 1
ATOM 1740 C C . GLU A 1 222 ? -8.122 1.505 -1.763 1.00 97.06 222 GLU A C 1
ATOM 1742 O O . GLU A 1 222 ? -7.622 1.908 -2.811 1.00 97.06 222 GLU A O 1
ATOM 1747 N N . LEU A 1 223 ? -7.392 1.003 -0.761 1.00 95.62 223 LEU A N 1
ATOM 1748 C CA . LEU A 1 223 ? -5.949 0.796 -0.884 1.00 95.62 223 LEU A CA 1
ATOM 1749 C C . LEU A 1 223 ? -5.629 -0.134 -2.055 1.00 95.62 223 LEU A C 1
ATOM 1751 O O . LEU A 1 223 ? -4.868 0.255 -2.932 1.00 95.62 223 LEU A O 1
ATOM 1755 N N . ILE A 1 224 ? -6.281 -1.297 -2.146 1.00 95.50 224 ILE A N 1
ATOM 1756 C CA . ILE A 1 224 ? -6.104 -2.236 -3.265 1.00 95.50 224 ILE A CA 1
ATOM 1757 C C . ILE A 1 224 ? -6.338 -1.538 -4.612 1.00 95.50 224 ILE A C 1
ATOM 1759 O O . ILE A 1 224 ? -5.531 -1.681 -5.531 1.00 95.50 224 ILE A O 1
ATOM 1763 N N . ALA A 1 225 ? -7.405 -0.742 -4.725 1.00 96.19 225 ALA A N 1
ATOM 1764 C CA . ALA A 1 225 ? -7.702 -0.002 -5.946 1.00 96.19 225 ALA A CA 1
ATOM 1765 C C . ALA A 1 225 ? -6.639 1.067 -6.261 1.00 96.19 225 ALA A C 1
ATOM 1767 O O . ALA A 1 225 ? -6.295 1.261 -7.425 1.00 96.19 225 ALA A O 1
ATOM 1768 N N . ILE A 1 226 ? -6.113 1.774 -5.256 1.00 95.06 226 ILE A N 1
ATOM 1769 C CA . ILE A 1 226 ? -5.019 2.743 -5.432 1.00 95.06 226 ILE A CA 1
ATOM 1770 C C . ILE A 1 226 ? -3.751 2.028 -5.901 1.00 95.06 226 ILE A C 1
ATOM 1772 O O . ILE A 1 226 ? -3.119 2.470 -6.857 1.00 95.06 226 ILE A O 1
ATOM 1776 N N . GLU A 1 227 ? -3.403 0.902 -5.288 1.00 94.44 227 GLU A N 1
ATOM 1777 C CA . GLU A 1 227 ? -2.217 0.143 -5.664 1.00 94.44 227 GLU A CA 1
ATOM 1778 C C . GLU A 1 227 ? -2.302 -0.430 -7.083 1.00 94.44 227 GLU A C 1
ATOM 1780 O O . GLU A 1 227 ? -1.333 -0.371 -7.839 1.00 94.44 227 GLU A O 1
ATOM 1785 N N . GLU A 1 228 ? -3.461 -0.973 -7.471 1.00 93.62 228 GLU A N 1
ATOM 1786 C CA . GLU A 1 228 ? -3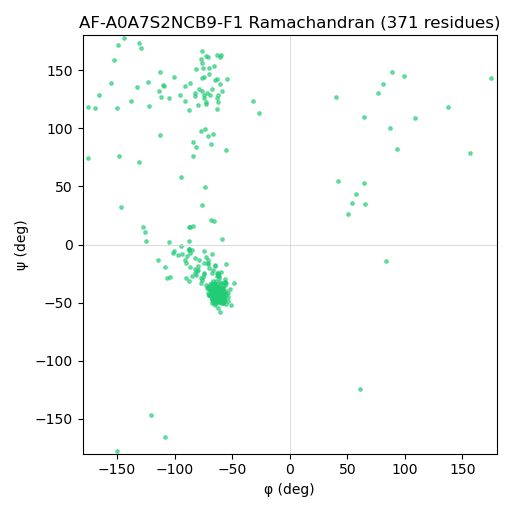.708 -1.428 -8.841 1.00 93.62 228 GLU A CA 1
ATOM 1787 C C . GLU A 1 228 ? -3.502 -0.274 -9.824 1.00 93.62 228 GLU A C 1
ATOM 1789 O O . GLU A 1 228 ? -2.808 -0.426 -10.829 1.00 93.62 228 GLU A O 1
ATOM 1794 N N . LYS A 1 229 ? -4.036 0.908 -9.494 1.00 94.62 229 LYS A N 1
ATOM 1795 C CA . LYS A 1 229 ? -3.864 2.114 -10.303 1.00 94.62 229 LYS A CA 1
ATOM 1796 C C . LYS A 1 229 ? -2.406 2.553 -10.408 1.00 94.62 229 LYS A C 1
ATOM 1798 O O . LYS A 1 229 ? -1.998 2.941 -11.503 1.00 94.62 229 LYS A O 1
ATOM 1803 N N . ALA A 1 230 ? -1.655 2.484 -9.313 1.00 93.50 230 ALA A N 1
ATOM 1804 C CA . ALA A 1 230 ? -0.246 2.853 -9.250 1.00 93.50 230 ALA A CA 1
ATOM 1805 C C . ALA A 1 230 ? 0.639 1.912 -10.084 1.00 93.50 230 ALA A C 1
ATOM 1807 O O . ALA A 1 230 ? 1.544 2.369 -10.780 1.00 93.50 230 ALA A O 1
ATOM 1808 N N . ARG A 1 231 ? 0.325 0.608 -10.104 1.00 95.25 231 ARG A N 1
ATOM 1809 C CA . ARG A 1 231 ? 1.030 -0.395 -10.922 1.00 95.25 231 ARG A CA 1
ATOM 1810 C C . ARG A 1 231 ? 0.725 -0.307 -12.422 1.00 95.25 231 ARG A C 1
ATOM 1812 O O . ARG A 1 231 ? 1.430 -0.929 -13.216 1.00 95.25 231 ARG A O 1
ATOM 1819 N N . ARG A 1 232 ? -0.279 0.472 -12.854 1.00 95.31 232 ARG A N 1
ATOM 1820 C CA . ARG A 1 232 ? -0.667 0.561 -14.279 1.00 95.31 232 ARG A CA 1
ATOM 1821 C C . ARG A 1 232 ? 0.458 1.014 -15.197 1.00 95.31 232 ARG A C 1
ATOM 1823 O O . ARG A 1 232 ? 0.498 0.546 -16.328 1.00 95.31 232 ARG A O 1
ATOM 1830 N N . LEU A 1 233 ? 1.356 1.884 -14.734 1.00 94.75 233 LEU A N 1
ATOM 1831 C CA . LEU A 1 233 ? 2.487 2.346 -15.548 1.00 94.75 233 LEU A CA 1
ATOM 1832 C C . LEU A 1 233 ? 3.402 1.179 -15.933 1.00 94.75 233 LEU A C 1
ATOM 1834 O O . LEU A 1 233 ? 3.814 1.047 -17.083 1.00 94.75 233 LEU A O 1
ATOM 1838 N N . LEU A 1 234 ? 3.638 0.271 -14.986 1.00 97.00 234 LEU A N 1
ATOM 1839 C CA . LEU A 1 234 ? 4.429 -0.927 -15.221 1.00 97.00 234 LEU A CA 1
ATOM 1840 C C . LEU A 1 234 ? 3.683 -1.930 -16.108 1.00 97.00 234 LEU A C 1
ATOM 1842 O O . LEU A 1 234 ? 4.270 -2.471 -17.039 1.00 97.00 234 LEU A O 1
ATOM 1846 N N . VAL A 1 235 ? 2.376 -2.117 -15.887 1.00 97.19 235 VAL A N 1
ATOM 1847 C CA . VAL A 1 235 ? 1.523 -2.953 -16.757 1.00 97.19 235 VAL A CA 1
ATOM 1848 C C . VAL A 1 235 ? 1.555 -2.467 -18.205 1.00 97.19 235 VAL A C 1
ATOM 1850 O O . VAL A 1 235 ? 1.649 -3.278 -19.122 1.00 97.19 235 VAL A O 1
ATOM 1853 N N . GLN A 1 236 ? 1.499 -1.151 -18.425 1.00 97.00 236 GLN A N 1
ATOM 1854 C CA . GLN A 1 236 ? 1.595 -0.566 -19.760 1.00 97.00 236 GLN A CA 1
ATOM 1855 C C . GLN A 1 236 ? 2.947 -0.878 -20.407 1.00 97.00 236 GLN A C 1
ATOM 1857 O O . GLN A 1 236 ? 2.965 -1.361 -21.535 1.00 97.00 236 GLN A O 1
ATOM 1862 N N . ALA A 1 237 ? 4.059 -0.683 -19.695 1.00 98.06 237 ALA A N 1
ATOM 1863 C CA . ALA A 1 237 ? 5.387 -1.008 -20.216 1.00 98.06 237 ALA A CA 1
ATOM 1864 C C . ALA A 1 237 ? 5.543 -2.505 -20.546 1.00 98.06 237 ALA A C 1
ATOM 1866 O O . ALA A 1 237 ? 6.064 -2.846 -21.607 1.00 98.06 237 ALA A O 1
ATOM 1867 N N . ILE A 1 238 ? 5.033 -3.396 -19.687 1.00 98.38 238 ILE A N 1
ATOM 1868 C CA . ILE A 1 238 ? 5.022 -4.850 -19.922 1.00 98.38 238 ILE A CA 1
ATOM 1869 C C . ILE A 1 238 ? 4.227 -5.192 -21.185 1.00 98.38 238 ILE A C 1
ATOM 1871 O O . ILE A 1 238 ? 4.688 -5.964 -22.023 1.00 98.38 238 ILE A O 1
ATOM 1875 N N . GLU A 1 239 ? 3.047 -4.596 -21.363 1.00 98.06 239 GLU A N 1
ATOM 1876 C CA . GLU A 1 239 ? 2.225 -4.832 -22.549 1.00 98.06 239 GLU A CA 1
ATOM 1877 C C . GLU A 1 239 ? 2.922 -4.359 -23.833 1.00 98.06 239 GLU A C 1
ATOM 1879 O O . GLU A 1 239 ? 2.851 -5.052 -24.851 1.00 98.06 239 GLU A O 1
ATOM 1884 N N . GLN A 1 240 ? 3.634 -3.226 -23.794 1.00 98.00 240 GLN A N 1
ATOM 1885 C CA . GLN A 1 240 ? 4.414 -2.760 -24.945 1.00 98.00 240 GLN A CA 1
ATOM 1886 C C . GLN A 1 240 ? 5.605 -3.676 -25.245 1.00 98.00 240 GLN A C 1
ATOM 1888 O O . GLN A 1 240 ? 5.831 -4.024 -26.405 1.00 98.00 240 GLN A O 1
ATOM 1893 N N . GLU A 1 241 ? 6.310 -4.165 -24.220 1.00 98.12 241 GLU A N 1
ATOM 1894 C CA . GLU A 1 241 ? 7.353 -5.181 -24.400 1.00 98.12 241 GLU A CA 1
ATOM 1895 C C . GLU A 1 241 ? 6.786 -6.457 -25.032 1.00 98.12 241 GLU A C 1
ATOM 1897 O O . GLU A 1 241 ? 7.361 -7.006 -25.974 1.00 98.12 241 GLU A O 1
ATOM 1902 N N . ARG A 1 242 ? 5.617 -6.912 -24.576 1.00 97.69 242 ARG A N 1
ATOM 1903 C CA . ARG A 1 242 ? 4.960 -8.110 -25.106 1.00 97.69 242 ARG A CA 1
ATOM 1904 C C . ARG A 1 242 ? 4.641 -7.973 -26.596 1.00 97.69 242 ARG A C 1
ATOM 1906 O O . ARG A 1 242 ? 4.837 -8.928 -27.353 1.00 97.69 242 ARG A O 1
ATOM 1913 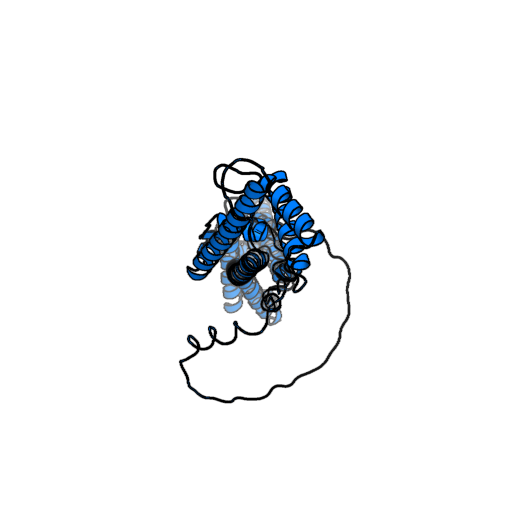N N . ARG A 1 243 ? 4.176 -6.801 -27.038 1.00 96.88 243 ARG A N 1
ATOM 1914 C CA . ARG A 1 243 ? 3.880 -6.515 -28.455 1.00 96.88 243 ARG A CA 1
ATOM 1915 C C . ARG A 1 243 ? 5.138 -6.414 -29.309 1.00 96.88 243 ARG A C 1
ATOM 1917 O O . ARG A 1 243 ? 5.175 -7.007 -30.395 1.00 96.88 243 ARG A O 1
ATOM 1924 N N . ALA A 1 244 ? 6.170 -5.729 -28.814 1.00 95.38 244 ALA A N 1
ATOM 1925 C CA . ALA A 1 244 ? 7.470 -5.655 -29.473 1.00 95.38 244 ALA A CA 1
ATOM 1926 C C . ALA A 1 244 ? 8.056 -7.064 -29.664 1.00 95.38 244 ALA A C 1
ATOM 1928 O O . ALA A 1 244 ? 8.352 -7.468 -30.790 1.00 95.38 244 ALA A O 1
ATOM 1929 N N . HIS A 1 245 ? 8.090 -7.867 -28.597 1.00 95.62 245 HIS A N 1
ATOM 1930 C CA . HIS A 1 245 ? 8.590 -9.246 -28.605 1.00 95.62 245 HIS A CA 1
ATOM 1931 C C . HIS A 1 245 ? 7.783 -10.184 -29.513 1.00 95.62 245 HIS A C 1
ATOM 1933 O O . HIS A 1 245 ? 8.339 -11.034 -30.210 1.00 95.62 245 HIS A O 1
ATOM 1939 N N . ALA A 1 246 ? 6.454 -10.046 -29.548 1.00 94.94 246 ALA A N 1
ATOM 1940 C CA . ALA A 1 246 ? 5.608 -10.828 -30.452 1.00 94.94 246 ALA A CA 1
ATOM 1941 C C . ALA A 1 246 ? 5.883 -10.500 -31.930 1.00 94.94 246 ALA A C 1
ATOM 1943 O O . ALA A 1 246 ? 5.874 -11.396 -32.783 1.00 94.94 246 ALA A O 1
ATOM 1944 N N . THR A 1 247 ? 6.154 -9.228 -32.229 1.00 94.19 247 THR A N 1
ATOM 1945 C CA . THR A 1 247 ? 6.527 -8.783 -33.576 1.00 94.19 247 THR A CA 1
ATOM 1946 C C . THR A 1 247 ? 7.896 -9.341 -33.969 1.00 94.19 247 THR A C 1
ATOM 1948 O O . THR A 1 247 ? 8.015 -9.919 -35.047 1.00 94.19 247 THR A O 1
ATOM 1951 N N . GLU A 1 248 ? 8.884 -9.293 -33.068 1.00 93.25 248 GLU A N 1
ATOM 1952 C CA . GLU A 1 248 ? 10.219 -9.885 -33.267 1.00 93.25 248 GLU A CA 1
ATOM 1953 C C . GLU A 1 248 ? 10.154 -11.379 -33.573 1.00 93.25 248 GLU A C 1
ATOM 1955 O O . GLU A 1 248 ? 10.745 -11.842 -34.543 1.00 93.25 248 GLU A O 1
ATOM 1960 N N . LYS A 1 249 ? 9.376 -12.140 -32.795 1.00 92.31 249 LYS A N 1
ATOM 1961 C CA . LYS A 1 249 ? 9.196 -13.586 -33.009 1.00 92.31 249 LYS A CA 1
ATOM 1962 C C . LYS A 1 249 ? 8.533 -13.930 -34.340 1.00 92.31 249 LYS A C 1
ATOM 1964 O O . LYS A 1 249 ? 8.722 -15.031 -34.853 1.00 92.31 249 LYS A O 1
ATOM 1969 N N . SER A 1 250 ? 7.723 -13.020 -34.874 1.00 91.06 250 SER A N 1
ATOM 1970 C CA . SER A 1 250 ? 7.045 -13.208 -36.159 1.00 91.06 250 SER A CA 1
ATOM 1971 C C . SER A 1 250 ? 7.972 -12.925 -37.348 1.00 91.06 250 SER A C 1
ATOM 1973 O O . SER A 1 250 ? 7.701 -13.367 -38.466 1.00 91.06 250 SER A O 1
ATOM 1975 N N . CYS A 1 251 ? 9.079 -12.216 -37.118 1.00 90.06 251 CYS A N 1
ATOM 1976 C CA . CYS A 1 251 ? 10.109 -11.956 -38.110 1.00 90.06 251 CYS A CA 1
ATOM 1977 C C . CYS A 1 251 ? 11.076 -13.147 -38.216 1.00 90.06 251 CYS A C 1
ATOM 1979 O O . CYS A 1 251 ? 11.618 -13.619 -37.223 1.00 90.06 251 CYS A O 1
ATOM 1981 N N . ARG A 1 252 ? 11.338 -13.628 -39.440 1.00 84.56 252 ARG A N 1
ATOM 1982 C CA . ARG A 1 252 ? 12.357 -14.673 -39.680 1.00 84.56 252 ARG A CA 1
ATOM 1983 C C . ARG A 1 252 ? 13.787 -14.136 -39.657 1.00 84.56 252 ARG A C 1
ATOM 1985 O O . ARG A 1 252 ? 14.707 -14.887 -39.358 1.00 84.56 252 ARG A O 1
ATOM 1992 N N . ASP A 1 253 ? 13.950 -12.866 -40.013 1.00 88.06 253 ASP A N 1
ATOM 1993 C CA . ASP A 1 253 ? 15.232 -12.171 -40.081 1.00 88.06 253 ASP A CA 1
ATOM 1994 C C . ASP A 1 253 ? 15.193 -10.940 -39.153 1.00 88.06 253 ASP A C 1
ATOM 1996 O O . ASP A 1 253 ? 14.349 -10.058 -39.365 1.00 88.06 253 ASP A O 1
ATOM 2000 N N . PRO A 1 254 ? 16.073 -10.864 -38.135 1.00 82.50 254 PRO A N 1
ATOM 2001 C CA . PRO A 1 254 ? 16.177 -9.712 -37.242 1.00 82.50 254 PRO A CA 1
ATOM 2002 C C . PRO A 1 254 ? 16.404 -8.385 -37.979 1.00 82.50 254 PRO A C 1
ATOM 2004 O O . PRO A 1 254 ? 15.765 -7.387 -37.645 1.00 82.50 254 PRO A O 1
ATOM 2007 N N . ALA A 1 255 ? 17.233 -8.369 -39.029 1.00 82.38 255 ALA A N 1
ATOM 2008 C CA . ALA A 1 255 ? 17.556 -7.141 -39.761 1.00 82.38 255 ALA A CA 1
ATOM 2009 C C . ALA A 1 255 ? 16.347 -6.604 -40.550 1.00 82.38 255 ALA A C 1
ATOM 2011 O O . ALA A 1 255 ? 16.085 -5.396 -40.590 1.00 82.38 255 ALA A O 1
ATOM 2012 N N . ALA A 1 256 ? 15.559 -7.510 -41.134 1.00 84.25 256 ALA A N 1
ATOM 2013 C CA . ALA A 1 256 ? 14.292 -7.164 -41.771 1.00 84.25 256 ALA A CA 1
ATOM 2014 C C . ALA A 1 256 ? 13.255 -6.659 -40.750 1.00 84.25 256 ALA A C 1
ATOM 2016 O O . ALA A 1 256 ? 12.472 -5.759 -41.065 1.00 84.25 256 ALA A O 1
ATOM 2017 N N . CYS A 1 257 ? 13.268 -7.196 -39.525 1.00 87.06 257 CYS A N 1
ATOM 2018 C CA . CYS A 1 257 ? 12.358 -6.780 -38.459 1.00 87.06 257 CYS A CA 1
ATOM 2019 C C . CYS A 1 257 ? 12.605 -5.335 -38.017 1.00 87.06 257 CYS A C 1
ATOM 2021 O O . CYS A 1 257 ? 11.669 -4.543 -37.953 1.00 87.06 257 CYS A O 1
ATOM 2023 N N . GLU A 1 258 ? 13.870 -4.956 -37.814 1.00 84.31 258 GLU A N 1
ATOM 2024 C CA . GLU A 1 258 ? 14.287 -3.595 -37.433 1.00 84.31 258 GLU A CA 1
ATOM 2025 C C . GLU A 1 258 ? 13.889 -2.518 -38.461 1.00 84.31 258 GLU A C 1
ATOM 2027 O O . GLU A 1 258 ? 13.764 -1.330 -38.141 1.00 84.31 258 GLU A O 1
ATOM 2032 N N . SER A 1 259 ? 13.685 -2.925 -39.713 1.00 86.56 259 SER A N 1
ATOM 2033 C CA . SER A 1 259 ? 13.237 -2.050 -40.801 1.00 86.56 259 SER A CA 1
ATOM 2034 C C . SER A 1 259 ? 11.710 -1.981 -40.922 1.00 86.56 259 SER A C 1
ATOM 2036 O O . SER A 1 259 ? 11.187 -1.143 -41.657 1.00 86.56 259 SER A O 1
ATOM 2038 N N . MET A 1 260 ? 10.974 -2.832 -40.200 1.00 92.31 260 MET A N 1
ATOM 2039 C CA . MET A 1 260 ? 9.519 -2.890 -40.264 1.00 92.31 260 MET A CA 1
ATOM 2040 C C . MET A 1 260 ? 8.890 -1.691 -39.528 1.00 92.31 260 MET A C 1
ATOM 2042 O O . MET A 1 260 ? 9.140 -1.508 -38.334 1.00 92.31 260 MET A O 1
ATOM 2046 N N . PRO A 1 261 ? 8.004 -0.905 -40.176 1.00 93.31 261 PRO A N 1
ATOM 2047 C CA . PRO A 1 261 ? 7.386 0.267 -39.549 1.00 93.31 261 PRO A CA 1
ATOM 2048 C C . PRO A 1 261 ? 6.612 -0.056 -38.269 1.00 93.31 261 PRO A C 1
ATOM 2050 O O . PRO A 1 261 ? 6.665 0.708 -37.309 1.00 93.31 261 PRO A O 1
ATOM 2053 N N . ARG A 1 262 ? 5.926 -1.207 -38.248 1.00 94.12 262 ARG A N 1
ATOM 2054 C CA . ARG A 1 262 ? 5.173 -1.676 -37.081 1.00 94.12 262 ARG A CA 1
ATOM 2055 C C . ARG A 1 262 ? 6.091 -1.934 -35.891 1.00 94.12 262 ARG A C 1
ATOM 2057 O O . ARG A 1 262 ? 5.822 -1.422 -34.819 1.00 94.12 262 ARG A O 1
ATOM 2064 N N . TYR A 1 263 ? 7.179 -2.677 -36.085 1.00 94.00 263 TYR A N 1
ATOM 2065 C CA . TYR A 1 263 ? 8.122 -2.976 -35.007 1.00 94.00 263 TYR A CA 1
ATOM 2066 C C . TYR A 1 263 ? 8.762 -1.705 -34.439 1.00 94.00 263 TYR A C 1
ATOM 2068 O O . TYR A 1 263 ? 8.824 -1.542 -33.225 1.00 94.00 263 TYR A O 1
ATOM 2076 N N . ARG A 1 264 ? 9.144 -0.760 -35.309 1.00 94.62 264 ARG A N 1
ATOM 2077 C CA . ARG A 1 264 ? 9.645 0.546 -34.861 1.00 94.62 264 ARG A CA 1
ATOM 2078 C C . ARG A 1 264 ? 8.628 1.297 -34.015 1.00 94.62 264 ARG A C 1
ATOM 2080 O O . ARG A 1 264 ? 9.017 1.896 -33.025 1.00 94.62 264 ARG A O 1
ATOM 2087 N N . GLU A 1 265 ? 7.351 1.276 -34.388 1.00 96.19 265 GLU A N 1
ATOM 2088 C CA . GLU A 1 265 ? 6.294 1.897 -33.585 1.00 96.19 265 GLU A CA 1
ATOM 2089 C C . GLU A 1 265 ? 6.152 1.239 -32.206 1.00 96.19 265 GLU A C 1
ATOM 2091 O O . GLU A 1 265 ? 6.103 1.958 -31.212 1.00 96.19 265 GLU A O 1
ATOM 2096 N N . GLU A 1 266 ? 6.188 -0.095 -32.118 1.00 96.19 266 GLU A N 1
ATOM 2097 C CA . GLU A 1 266 ? 6.188 -0.791 -30.819 1.00 96.19 266 GLU A CA 1
ATOM 2098 C C . GLU A 1 266 ? 7.407 -0.377 -29.967 1.00 96.19 266 GLU A C 1
ATOM 2100 O O . GLU A 1 266 ? 7.271 -0.116 -28.773 1.00 96.19 266 GLU A O 1
ATOM 2105 N N . GLN A 1 267 ? 8.591 -0.221 -30.578 1.00 96.31 267 GLN A N 1
ATOM 2106 C CA . GLN A 1 267 ? 9.783 0.288 -29.886 1.00 96.31 267 GLN A CA 1
ATOM 2107 C C . GLN A 1 267 ? 9.604 1.733 -29.397 1.00 96.31 267 GLN A C 1
ATOM 2109 O O . GLN A 1 267 ? 10.001 2.033 -28.273 1.00 96.31 267 GLN A O 1
ATOM 2114 N N . ARG A 1 268 ? 8.973 2.624 -30.181 1.00 97.25 268 ARG A N 1
ATOM 2115 C CA . ARG A 1 268 ? 8.673 3.997 -29.724 1.00 97.25 268 ARG A CA 1
ATOM 2116 C C . ARG A 1 268 ? 7.763 3.991 -28.505 1.00 97.25 268 ARG A C 1
ATOM 2118 O O . ARG A 1 268 ? 8.033 4.705 -27.544 1.00 97.25 268 ARG A O 1
ATOM 2125 N N . GLN A 1 269 ? 6.698 3.191 -28.539 1.00 97.69 269 GLN A N 1
ATOM 2126 C CA . GLN A 1 269 ? 5.739 3.108 -27.437 1.00 97.69 269 GLN A CA 1
ATOM 2127 C C . GLN A 1 269 ? 6.366 2.505 -26.179 1.00 97.69 269 GLN A C 1
ATOM 2129 O O . GLN A 1 269 ? 6.080 2.957 -25.068 1.00 97.69 269 GLN A O 1
ATOM 2134 N N . LEU A 1 270 ? 7.246 1.517 -26.347 1.00 97.88 270 LEU A N 1
ATOM 2135 C CA . LEU A 1 270 ? 8.002 0.942 -25.246 1.00 97.88 270 LEU A CA 1
ATOM 2136 C C . LEU A 1 270 ? 8.972 1.958 -24.637 1.00 97.88 270 LEU A C 1
ATOM 2138 O O . LEU A 1 270 ? 8.924 2.163 -23.427 1.00 97.88 270 LEU A O 1
ATOM 2142 N N . VAL A 1 271 ? 9.786 2.642 -25.451 1.00 97.56 271 VAL A N 1
ATOM 2143 C CA . VAL A 1 271 ? 10.695 3.692 -24.958 1.00 97.56 271 VAL A CA 1
ATOM 2144 C C . VAL A 1 271 ? 9.907 4.777 -24.229 1.00 97.56 271 VAL A C 1
ATOM 2146 O O . VAL A 1 271 ? 10.239 5.083 -23.095 1.00 97.56 271 VAL A O 1
ATOM 2149 N N . ALA A 1 272 ? 8.801 5.268 -24.797 1.00 97.12 272 ALA A N 1
ATOM 2150 C CA . ALA A 1 272 ? 7.955 6.264 -24.137 1.00 97.12 272 ALA A CA 1
ATOM 2151 C C . ALA A 1 272 ? 7.417 5.784 -22.773 1.00 97.12 272 ALA A C 1
ATOM 2153 O O . ALA A 1 272 ? 7.370 6.555 -21.814 1.00 97.12 272 ALA A O 1
ATOM 2154 N N . SER A 1 273 ? 7.050 4.503 -22.664 1.00 97.38 273 SER A N 1
ATOM 2155 C CA . SER A 1 273 ? 6.608 3.908 -21.396 1.00 97.38 273 SER A CA 1
ATOM 2156 C C . SER A 1 273 ? 7.750 3.826 -20.376 1.00 97.38 273 SER A C 1
ATOM 2158 O O . SER A 1 273 ? 7.541 4.115 -19.200 1.00 97.38 273 SER A O 1
ATOM 2160 N N . VAL A 1 274 ? 8.965 3.479 -20.816 1.00 97.12 274 VAL A N 1
ATOM 2161 C CA . VAL A 1 274 ? 10.169 3.434 -19.967 1.00 97.12 274 VAL A CA 1
ATOM 2162 C C . VAL A 1 274 ? 10.572 4.834 -19.500 1.00 97.12 274 VAL A C 1
ATOM 2164 O O . VAL A 1 274 ? 10.865 5.007 -18.321 1.00 97.12 274 VAL A O 1
ATOM 2167 N N . SER A 1 275 ? 10.522 5.847 -20.366 1.00 96.12 275 SER A N 1
ATOM 2168 C CA . SER A 1 275 ? 10.800 7.243 -19.998 1.00 96.12 275 SER A CA 1
ATOM 2169 C C . SER A 1 275 ? 9.802 7.748 -18.957 1.00 96.12 275 SER A C 1
ATOM 2171 O O . SER A 1 275 ? 10.183 8.378 -17.971 1.00 96.12 275 SER A O 1
ATOM 2173 N N . HIS A 1 276 ? 8.523 7.396 -19.106 1.00 95.62 276 HIS A N 1
ATOM 2174 C CA . HIS A 1 276 ? 7.524 7.735 -18.102 1.00 95.62 276 HIS A CA 1
ATOM 2175 C C . HIS A 1 276 ? 7.752 6.989 -16.775 1.00 95.62 276 HIS A C 1
ATOM 2177 O O . HIS A 1 276 ? 7.691 7.611 -15.715 1.00 95.62 276 HIS A O 1
ATOM 2183 N N . LEU A 1 277 ? 8.101 5.696 -16.808 1.00 96.44 277 LEU A N 1
ATOM 2184 C CA . LEU A 1 277 ? 8.515 4.954 -15.608 1.00 96.44 277 LEU A CA 1
ATOM 2185 C C . LEU A 1 277 ? 9.723 5.603 -14.920 1.00 96.44 277 LEU A C 1
ATOM 2187 O O . LEU A 1 277 ? 9.736 5.715 -13.695 1.00 96.44 277 LEU A O 1
ATOM 2191 N N . ASN A 1 278 ? 10.706 6.068 -15.693 1.00 96.38 278 ASN A N 1
ATOM 2192 C CA . ASN A 1 278 ? 11.880 6.757 -15.168 1.00 96.38 278 ASN A CA 1
ATOM 2193 C C . ASN A 1 278 ? 11.482 8.011 -14.383 1.00 96.38 278 ASN A C 1
ATOM 2195 O O . ASN A 1 278 ? 11.936 8.199 -13.257 1.00 96.38 278 ASN A O 1
ATOM 2199 N N . SER A 1 279 ? 10.549 8.796 -14.921 1.00 94.75 279 SER A N 1
ATOM 2200 C CA . SER A 1 279 ? 10.076 10.031 -14.286 1.00 94.75 279 SER A CA 1
ATOM 2201 C C . SER A 1 279 ? 9.412 9.854 -12.923 1.00 94.75 279 SER A C 1
ATOM 2203 O O . SER A 1 279 ? 9.460 10.756 -12.089 1.00 94.75 279 SER A O 1
ATOM 2205 N N . VAL A 1 280 ? 8.821 8.683 -12.669 1.00 94.06 280 VAL A N 1
ATOM 2206 C CA . VAL A 1 280 ? 8.086 8.419 -11.425 1.00 94.06 280 VAL A CA 1
ATOM 2207 C C . VAL A 1 280 ? 8.847 7.541 -10.435 1.00 94.06 280 VAL A C 1
ATOM 2209 O O . VAL A 1 280 ? 8.610 7.633 -9.232 1.00 94.06 280 VAL A O 1
ATOM 2212 N N . ALA A 1 281 ? 9.733 6.667 -10.919 1.00 94.38 281 ALA A N 1
ATOM 2213 C CA . ALA A 1 281 ? 10.396 5.658 -10.096 1.00 94.38 281 ALA A CA 1
ATOM 2214 C C . ALA A 1 281 ? 11.870 5.981 -9.820 1.00 94.38 281 ALA A C 1
ATOM 2216 O O . ALA A 1 281 ? 12.384 5.599 -8.767 1.00 94.38 281 ALA A O 1
ATOM 2217 N N . ASN A 1 282 ? 12.559 6.692 -10.718 1.00 91.56 282 ASN A N 1
ATOM 2218 C CA . ASN A 1 282 ? 13.974 7.009 -10.548 1.00 91.56 282 ASN A CA 1
ATOM 2219 C C . ASN A 1 282 ? 14.172 8.252 -9.670 1.00 91.56 282 ASN A C 1
ATOM 2221 O O . ASN A 1 282 ? 14.495 9.343 -10.135 1.00 91.56 282 ASN A O 1
ATOM 2225 N N . VAL A 1 283 ? 14.001 8.059 -8.364 1.00 85.38 283 VAL A N 1
ATOM 2226 C CA . VAL A 1 283 ? 14.247 9.088 -7.339 1.00 85.38 283 VAL A CA 1
ATOM 2227 C C . VAL A 1 283 ? 15.734 9.270 -7.009 1.00 85.38 283 VAL A C 1
ATOM 2229 O O . VAL A 1 283 ? 16.102 10.223 -6.329 1.00 85.38 283 VAL A O 1
ATOM 2232 N N . SER A 1 284 ? 16.596 8.345 -7.448 1.00 76.69 284 SER A N 1
ATOM 2233 C CA . SER A 1 284 ? 18.042 8.377 -7.187 1.00 76.69 284 SER A CA 1
ATOM 2234 C C . SER A 1 284 ? 18.802 9.317 -8.128 1.00 76.69 284 SER A C 1
ATOM 2236 O O . SER A 1 284 ? 19.899 9.767 -7.791 1.00 76.69 284 SER A O 1
ATOM 2238 N N . ARG A 1 285 ? 18.238 9.612 -9.303 1.00 80.94 285 ARG A N 1
ATOM 2239 C CA . ARG A 1 285 ? 18.786 10.542 -10.300 1.00 80.94 285 ARG A CA 1
ATOM 2240 C C . ARG A 1 285 ? 17.796 11.680 -10.561 1.00 80.94 285 ARG A C 1
ATOM 2242 O O . ARG A 1 285 ? 17.153 12.159 -9.630 1.00 80.94 285 ARG A O 1
ATOM 2249 N N . LYS A 1 286 ? 17.747 12.192 -11.796 1.00 85.69 286 LYS A N 1
ATOM 2250 C CA . LYS A 1 286 ? 16.859 13.300 -12.155 1.00 85.69 286 LYS A CA 1
ATOM 2251 C C . LYS A 1 286 ? 15.442 12.820 -12.457 1.00 85.69 286 LYS A C 1
ATOM 2253 O O . LYS A 1 286 ? 14.542 13.650 -12.394 1.00 85.69 286 LYS A O 1
ATOM 2258 N N . GLY A 1 287 ? 15.250 11.536 -12.782 1.00 86.94 287 GLY A N 1
ATOM 2259 C CA . GLY A 1 287 ? 13.941 11.020 -13.180 1.00 86.94 287 GLY A CA 1
ATOM 2260 C C . GLY A 1 287 ? 13.495 11.675 -14.482 1.00 86.94 287 GLY A C 1
ATOM 2261 O O . GLY A 1 287 ? 12.441 12.298 -14.560 1.00 86.94 287 GLY A O 1
ATOM 2262 N N . ARG A 1 288 ? 14.356 11.618 -15.497 1.00 91.38 288 ARG A N 1
ATOM 2263 C CA . ARG A 1 288 ? 14.104 12.245 -16.798 1.00 91.38 288 ARG A CA 1
ATOM 2264 C C . ARG A 1 288 ? 12.962 11.560 -17.546 1.00 91.38 288 ARG A C 1
ATOM 2266 O O . ARG A 1 288 ? 12.959 10.336 -17.662 1.00 91.38 288 ARG A O 1
ATOM 2273 N N . ASP A 1 289 ? 12.039 12.342 -18.096 1.00 90.69 289 ASP A N 1
ATOM 2274 C CA . ASP A 1 289 ? 10.961 11.879 -18.980 1.00 90.69 289 ASP A CA 1
ATOM 2275 C C . ASP A 1 289 ? 11.248 12.145 -20.469 1.00 90.69 289 ASP A C 1
ATOM 2277 O O . ASP A 1 289 ? 10.538 11.642 -21.339 1.00 90.69 289 ASP A O 1
ATOM 2281 N N . ASP A 1 290 ? 12.319 12.880 -20.774 1.00 90.69 290 ASP A N 1
ATOM 2282 C CA . ASP A 1 290 ? 12.717 13.303 -22.118 1.00 90.69 290 ASP A CA 1
ATOM 2283 C C . ASP A 1 290 ? 13.605 12.285 -22.855 1.00 90.69 290 ASP A C 1
ATOM 2285 O O . ASP A 1 290 ? 14.203 12.612 -23.883 1.00 90.69 290 ASP A O 1
ATOM 2289 N N . LEU A 1 291 ? 13.670 11.039 -22.366 1.00 91.44 291 LEU A N 1
ATOM 2290 C CA . LEU A 1 291 ? 14.455 9.969 -22.983 1.00 91.44 291 LEU A CA 1
ATOM 2291 C C . LEU A 1 291 ? 13.796 9.530 -24.303 1.00 91.44 291 LEU A C 1
ATOM 2293 O O . LEU A 1 291 ? 12.867 8.719 -24.315 1.00 91.44 291 LEU A O 1
ATOM 2297 N N . SER A 1 292 ? 14.225 10.118 -25.422 1.00 94.06 292 SER A N 1
ATOM 2298 C CA . SER A 1 292 ? 13.602 9.904 -26.732 1.00 94.06 292 SER A CA 1
ATOM 2299 C C . SER A 1 292 ? 14.067 8.611 -27.408 1.00 94.06 292 SER A C 1
ATOM 2301 O O . SER A 1 292 ? 15.201 8.157 -27.249 1.00 94.06 292 SER A O 1
ATOM 2303 N N . VAL A 1 293 ? 13.182 8.036 -28.227 1.00 96.00 293 VAL A N 1
ATOM 2304 C CA . VAL A 1 293 ? 13.484 6.855 -29.055 1.00 96.00 293 VAL A CA 1
ATOM 2305 C C . VAL A 1 293 ? 14.519 7.141 -30.147 1.00 96.00 293 VAL A C 1
ATOM 2307 O O . VAL A 1 293 ? 15.174 6.218 -30.626 1.00 96.00 293 VAL A O 1
ATOM 2310 N N . ASP A 1 294 ? 14.693 8.405 -30.531 1.00 96.00 294 ASP A N 1
ATOM 2311 C CA . ASP A 1 294 ? 15.630 8.787 -31.587 1.00 96.00 294 ASP A CA 1
ATOM 2312 C C . ASP A 1 294 ? 17.068 8.426 -31.198 1.00 96.00 294 ASP A C 1
ATOM 2314 O O . ASP A 1 294 ? 17.778 7.832 -32.002 1.00 96.00 294 ASP A O 1
ATOM 2318 N N . ILE A 1 295 ? 17.451 8.632 -29.932 1.00 95.06 295 ILE A N 1
ATOM 2319 C CA . ILE A 1 295 ? 18.777 8.245 -29.422 1.00 95.06 295 ILE A CA 1
ATOM 2320 C C . ILE A 1 295 ? 18.981 6.730 -29.470 1.00 95.06 295 ILE A C 1
ATOM 2322 O O . ILE A 1 295 ? 20.048 6.257 -29.860 1.00 95.06 295 ILE A O 1
ATOM 2326 N N . PHE A 1 296 ? 17.943 5.948 -29.171 1.00 95.38 296 PHE A N 1
ATOM 2327 C CA . PHE A 1 296 ? 17.999 4.495 -29.321 1.00 95.38 296 PHE A CA 1
ATOM 2328 C C . PHE A 1 296 ? 18.184 4.074 -30.793 1.00 95.38 296 PHE A C 1
ATOM 2330 O O . PHE A 1 296 ? 18.995 3.197 -31.105 1.00 95.38 296 PHE A O 1
ATOM 2337 N N . PHE A 1 297 ? 17.479 4.715 -31.729 1.00 95.38 297 PHE A N 1
ATOM 2338 C CA . PHE A 1 297 ? 17.636 4.440 -33.161 1.00 95.38 297 PHE A CA 1
ATOM 2339 C C . PHE A 1 297 ? 18.981 4.912 -33.727 1.00 95.38 297 PHE A C 1
ATOM 2341 O O . PHE A 1 297 ? 19.547 4.236 -34.598 1.00 95.38 297 PHE A O 1
ATOM 2348 N N . ASP A 1 298 ? 19.520 6.017 -33.224 1.00 95.56 298 ASP A N 1
ATOM 2349 C CA . ASP A 1 298 ? 20.841 6.527 -33.579 1.00 95.56 298 ASP A CA 1
ATOM 2350 C C . ASP A 1 298 ? 21.948 5.608 -33.053 1.00 95.56 298 ASP A C 1
ATOM 2352 O O . ASP A 1 298 ? 22.894 5.308 -33.789 1.00 95.56 298 ASP A O 1
ATOM 2356 N N . ALA A 1 299 ? 21.797 5.062 -31.843 1.00 95.88 299 ALA A N 1
ATOM 2357 C CA . ALA A 1 299 ? 22.689 4.042 -31.299 1.00 95.88 299 ALA A CA 1
ATOM 2358 C C . ALA A 1 299 ? 22.708 2.784 -32.187 1.00 95.88 299 ALA A C 1
ATOM 2360 O O . ALA A 1 299 ? 23.773 2.353 -32.638 1.00 95.88 299 ALA A O 1
ATOM 2361 N N . LEU A 1 300 ? 21.537 2.248 -32.558 1.00 93.56 300 LEU A N 1
ATOM 2362 C CA . LEU A 1 300 ? 21.449 1.115 -33.492 1.00 93.56 300 LEU A CA 1
ATOM 2363 C C . LEU A 1 300 ? 22.115 1.423 -34.841 1.00 93.56 300 LEU A C 1
ATOM 2365 O O . LEU A 1 300 ? 22.837 0.590 -35.394 1.00 93.56 300 LEU A O 1
ATOM 2369 N N . SER A 1 301 ? 21.890 2.620 -35.383 1.00 93.12 301 SER A N 1
ATOM 2370 C CA . SER A 1 301 ? 22.476 3.047 -36.658 1.00 93.12 301 SER A CA 1
ATOM 2371 C C . SER A 1 301 ? 23.999 3.176 -36.572 1.00 93.12 301 SER A C 1
ATOM 2373 O O . SER A 1 301 ? 24.704 2.751 -37.490 1.00 93.12 301 SER A O 1
ATOM 2375 N N . THR A 1 302 ? 24.511 3.682 -35.450 1.00 93.81 302 THR A N 1
ATOM 2376 C CA . THR A 1 302 ? 25.945 3.794 -35.155 1.00 93.81 302 THR A CA 1
ATOM 2377 C C . THR A 1 302 ? 26.604 2.417 -35.087 1.00 93.81 302 THR A C 1
ATOM 2379 O O . THR A 1 302 ? 27.590 2.182 -35.784 1.00 93.81 302 THR A O 1
ATOM 2382 N N . LEU A 1 303 ? 26.011 1.457 -34.368 1.00 93.12 303 LEU A N 1
ATOM 2383 C CA . LEU A 1 303 ? 26.538 0.088 -34.291 1.00 93.12 303 LEU A CA 1
ATOM 2384 C C . LEU A 1 303 ? 26.582 -0.614 -35.655 1.00 93.12 303 LEU A C 1
ATOM 2386 O O . LEU A 1 303 ? 27.520 -1.361 -35.935 1.00 93.12 303 LEU A O 1
ATOM 2390 N N . ARG A 1 304 ? 25.596 -0.377 -36.532 1.00 89.81 304 ARG A N 1
ATOM 2391 C CA . ARG A 1 304 ? 25.615 -0.928 -37.900 1.00 89.81 304 ARG A CA 1
ATOM 2392 C C . ARG A 1 304 ? 26.760 -0.345 -38.729 1.00 89.81 304 ARG A C 1
ATOM 2394 O O . ARG A 1 304 ? 27.429 -1.102 -39.428 1.00 89.81 304 ARG A O 1
ATOM 2401 N N . ARG A 1 305 ? 27.013 0.965 -38.626 1.00 88.88 305 ARG A N 1
ATOM 2402 C CA . ARG A 1 305 ? 28.133 1.631 -39.318 1.00 88.88 305 ARG A CA 1
ATOM 2403 C C . ARG A 1 305 ? 29.479 1.071 -38.863 1.00 88.88 305 ARG A C 1
ATOM 2405 O O . ARG A 1 305 ? 30.274 0.664 -39.701 1.00 88.88 305 ARG A O 1
ATOM 2412 N N . CYS A 1 306 ? 29.680 0.931 -37.554 1.00 87.50 306 CYS A N 1
ATOM 2413 C CA . CYS A 1 306 ? 30.911 0.365 -37.000 1.00 87.50 306 CYS A CA 1
ATOM 2414 C C . CYS A 1 306 ? 31.162 -1.100 -37.410 1.00 87.50 306 CYS A C 1
ATOM 2416 O O . CYS A 1 306 ? 32.311 -1.527 -37.446 1.00 87.50 306 CYS A O 1
ATOM 2418 N N . LYS A 1 307 ? 30.113 -1.876 -37.725 1.00 83.44 307 LYS A N 1
ATOM 2419 C CA . LYS A 1 307 ? 30.238 -3.253 -38.245 1.00 83.44 307 LYS A CA 1
ATOM 2420 C C . LYS A 1 307 ? 30.509 -3.319 -39.754 1.00 83.44 307 LYS A C 1
ATOM 2422 O O . LYS A 1 307 ? 31.013 -4.336 -40.221 1.00 83.44 307 LYS A O 1
ATOM 2427 N N . GLY A 1 308 ? 30.125 -2.285 -40.508 1.00 75.19 308 GLY A N 1
ATOM 2428 C CA . GLY A 1 308 ? 30.241 -2.227 -41.969 1.00 75.19 308 GLY A CA 1
ATOM 2429 C C . GLY A 1 308 ? 31.559 -1.636 -42.482 1.00 75.19 308 GLY A C 1
ATOM 2430 O O . GLY A 1 308 ? 32.017 -2.039 -43.550 1.00 75.19 308 GLY A O 1
ATOM 2431 N N . ASP A 1 309 ? 32.190 -0.732 -41.726 1.00 60.94 309 ASP A N 1
ATOM 2432 C CA . ASP A 1 309 ? 33.460 -0.103 -42.110 1.00 60.94 309 ASP A CA 1
ATOM 2433 C C . ASP A 1 309 ? 34.659 -1.008 -41.793 1.00 60.94 309 ASP A C 1
ATOM 2435 O O . ASP A 1 309 ? 35.327 -0.900 -40.767 1.00 60.94 309 ASP A O 1
ATOM 2439 N N . GLY A 1 310 ? 34.946 -1.926 -42.716 1.00 57.34 310 GLY A N 1
ATOM 2440 C CA . GLY A 1 310 ? 36.163 -2.738 -42.722 1.00 57.34 310 GLY A CA 1
ATOM 2441 C C . GLY A 1 310 ? 37.364 -2.081 -43.413 1.00 57.34 310 GLY A C 1
ATOM 2442 O O . GLY A 1 310 ? 38.291 -2.799 -43.787 1.00 57.34 310 GLY A O 1
ATOM 2443 N N . SER A 1 311 ? 37.369 -0.770 -43.691 1.00 55.34 311 SER A N 1
ATOM 2444 C CA . SER A 1 311 ? 38.399 -0.177 -44.563 1.00 55.34 311 SER A CA 1
ATOM 2445 C C . SER A 1 311 ? 38.748 1.287 -44.251 1.00 55.34 311 SER A C 1
ATOM 2447 O O . SER A 1 311 ? 37.934 2.184 -44.405 1.00 55.34 311 SER A O 1
ATOM 2449 N N . GLU A 1 312 ? 40.018 1.486 -43.879 1.00 56.09 312 GLU A N 1
ATOM 2450 C CA . GLU A 1 312 ? 40.863 2.660 -44.177 1.00 56.09 312 GLU A CA 1
ATOM 2451 C C . GLU A 1 312 ? 40.511 4.046 -43.594 1.00 56.09 312 GLU A C 1
ATOM 2453 O O . GLU A 1 312 ? 40.835 5.066 -44.199 1.00 56.09 312 GLU A O 1
ATOM 2458 N N . SER A 1 313 ? 39.970 4.123 -42.376 1.00 57.78 313 SER A N 1
ATOM 2459 C CA . SER A 1 313 ? 39.896 5.404 -41.648 1.00 57.78 313 SER A CA 1
ATOM 2460 C C . SER A 1 313 ? 41.123 5.654 -40.757 1.00 57.78 313 SER A C 1
ATOM 2462 O O . SER A 1 313 ? 41.620 4.758 -40.073 1.00 57.78 313 SER A O 1
ATOM 2464 N N . GLY A 1 314 ? 41.648 6.886 -40.787 1.00 65.50 314 GLY A N 1
ATOM 2465 C CA . GLY A 1 314 ? 42.862 7.297 -40.068 1.00 65.50 314 GLY A CA 1
ATOM 2466 C C . GLY A 1 314 ? 42.771 7.160 -38.538 1.00 65.50 314 GLY A C 1
ATOM 2467 O O . GLY A 1 314 ? 41.691 7.104 -37.960 1.00 65.50 314 GLY A O 1
ATOM 2468 N N . ALA A 1 315 ? 43.922 7.150 -37.852 1.00 63.69 315 ALA A N 1
ATOM 2469 C CA . ALA A 1 315 ? 44.026 6.835 -36.418 1.00 63.69 315 ALA A CA 1
ATOM 2470 C C . ALA A 1 315 ? 43.148 7.699 -35.478 1.00 63.69 315 ALA A C 1
ATOM 2472 O O . ALA A 1 315 ? 42.660 7.187 -34.475 1.00 63.69 315 ALA A O 1
ATOM 2473 N N . ALA A 1 316 ? 42.913 8.977 -35.802 1.00 63.75 316 ALA A N 1
ATOM 2474 C CA . ALA A 1 316 ? 42.042 9.866 -35.017 1.00 63.75 316 ALA A CA 1
ATOM 2475 C C . ALA A 1 316 ? 40.537 9.576 -35.210 1.00 63.75 316 ALA A C 1
ATOM 2477 O O . ALA A 1 316 ? 39.731 9.786 -34.302 1.00 63.75 316 ALA A O 1
ATOM 2478 N N . ASP A 1 317 ? 40.163 9.052 -36.379 1.00 77.62 317 ASP A N 1
ATOM 2479 C CA . ASP A 1 317 ? 38.794 8.631 -36.683 1.00 77.62 317 ASP A CA 1
ATOM 2480 C C . ASP A 1 317 ? 38.485 7.284 -36.006 1.00 77.62 317 ASP A C 1
ATOM 2482 O O . ASP A 1 317 ? 37.398 7.073 -35.477 1.00 77.62 317 ASP A O 1
ATOM 2486 N N . ALA A 1 318 ? 39.493 6.413 -35.881 1.00 81.38 318 ALA A N 1
ATOM 2487 C CA . ALA A 1 318 ? 39.370 5.130 -35.192 1.00 81.38 318 ALA A CA 1
ATOM 2488 C C . ALA A 1 318 ? 39.057 5.257 -33.685 1.00 81.38 318 ALA A C 1
ATOM 2490 O O . ALA A 1 318 ? 38.285 4.458 -33.151 1.00 81.38 318 ALA A O 1
ATOM 2491 N N . GLU A 1 319 ? 39.632 6.242 -32.985 1.00 86.31 319 GLU A N 1
ATOM 2492 C CA . GLU A 1 319 ? 39.339 6.483 -31.562 1.00 86.31 319 GLU A CA 1
ATOM 2493 C C . GLU A 1 319 ? 37.918 7.024 -31.358 1.00 86.31 319 GLU A C 1
ATOM 2495 O O . GLU A 1 319 ? 37.180 6.523 -30.507 1.00 86.31 319 GLU A O 1
ATOM 2500 N N . SER A 1 320 ? 37.498 7.974 -32.197 1.00 87.12 320 SER A N 1
ATOM 2501 C CA . SER A 1 320 ? 36.141 8.534 -32.160 1.00 87.12 320 SER A CA 1
ATOM 2502 C C . SER A 1 320 ? 35.082 7.479 -32.492 1.00 87.12 320 SER A C 1
ATOM 2504 O O . SER A 1 320 ? 34.069 7.375 -31.800 1.00 87.12 320 SER A O 1
ATOM 2506 N N . LEU A 1 321 ? 35.341 6.633 -33.495 1.00 86.88 321 LEU A N 1
ATOM 2507 C CA . LEU A 1 321 ? 34.482 5.498 -33.842 1.00 86.88 321 LEU A CA 1
ATOM 2508 C C . LEU A 1 321 ? 34.400 4.472 -32.706 1.00 86.88 321 LEU A C 1
ATOM 2510 O O . LEU A 1 321 ? 33.325 3.935 -32.446 1.00 86.88 321 LEU A O 1
ATOM 2514 N N . ARG A 1 322 ? 35.506 4.218 -31.993 1.00 89.75 322 ARG A N 1
ATOM 2515 C CA . ARG A 1 322 ? 35.507 3.333 -30.821 1.00 89.75 322 ARG A CA 1
ATOM 2516 C C . ARG A 1 322 ? 34.663 3.909 -29.684 1.00 89.75 322 ARG A C 1
ATOM 2518 O O . ARG A 1 322 ? 33.868 3.172 -29.110 1.00 89.75 322 ARG A O 1
ATOM 2525 N N . ALA A 1 323 ? 34.813 5.196 -29.371 1.00 92.69 323 ALA A N 1
ATOM 2526 C CA . ALA A 1 323 ? 34.012 5.854 -28.341 1.00 92.69 323 ALA A CA 1
ATOM 2527 C C . ALA A 1 323 ? 32.513 5.819 -28.686 1.00 92.69 323 ALA A C 1
ATOM 2529 O O . ALA A 1 323 ? 31.701 5.423 -27.853 1.00 92.69 323 ALA A O 1
ATOM 2530 N N . ALA A 1 324 ? 32.154 6.136 -29.935 1.00 93.38 324 ALA A N 1
ATOM 2531 C CA . ALA A 1 324 ? 30.776 6.058 -30.416 1.00 93.38 324 ALA A CA 1
ATOM 2532 C C . ALA A 1 324 ? 30.210 4.628 -30.353 1.00 93.38 324 ALA A C 1
ATOM 2534 O O . ALA A 1 324 ? 29.058 4.444 -29.969 1.00 93.38 324 ALA A O 1
ATOM 2535 N N . HIS A 1 325 ? 31.017 3.611 -30.679 1.00 93.94 325 HIS A N 1
ATOM 2536 C CA . HIS A 1 325 ? 30.616 2.211 -30.544 1.00 93.94 325 HIS A CA 1
ATOM 2537 C C . HIS A 1 325 ? 30.323 1.836 -29.087 1.00 93.94 325 HIS A C 1
ATOM 2539 O O . HIS A 1 325 ? 29.340 1.144 -28.839 1.00 93.94 325 HIS A O 1
ATOM 2545 N N . ILE A 1 326 ? 31.161 2.260 -28.133 1.00 95.38 326 ILE A N 1
ATOM 2546 C CA . ILE A 1 326 ? 30.962 1.973 -26.702 1.00 95.38 326 ILE A CA 1
ATOM 2547 C C . ILE A 1 326 ? 29.648 2.600 -26.226 1.00 95.38 326 ILE A C 1
ATOM 2549 O O . ILE A 1 326 ? 28.765 1.869 -25.799 1.00 95.38 326 ILE A O 1
ATOM 2553 N N . LEU A 1 327 ? 29.461 3.906 -26.435 1.00 96.12 327 LEU A N 1
ATOM 2554 C CA . LEU A 1 327 ? 28.242 4.609 -26.012 1.00 96.12 327 LEU A CA 1
ATOM 2555 C C . LEU A 1 327 ? 26.975 4.015 -26.647 1.00 96.12 327 LEU A C 1
ATOM 2557 O O . LEU A 1 327 ? 25.972 3.793 -25.976 1.00 96.12 327 LEU A O 1
ATOM 2561 N N . ALA A 1 328 ? 27.022 3.702 -27.944 1.00 97.00 328 ALA A N 1
ATOM 2562 C CA . ALA A 1 328 ? 25.893 3.077 -28.624 1.00 97.00 328 ALA A CA 1
ATOM 2563 C C . ALA A 1 328 ? 25.613 1.649 -28.120 1.00 97.00 328 ALA A C 1
ATOM 2565 O O . ALA A 1 328 ? 24.463 1.210 -28.129 1.00 97.00 328 ALA A O 1
ATOM 2566 N N . THR A 1 329 ? 26.649 0.923 -27.687 1.00 96.81 329 THR A N 1
ATOM 2567 C CA . THR A 1 329 ? 26.497 -0.397 -27.059 1.00 96.81 329 THR A CA 1
ATOM 2568 C C . THR A 1 329 ? 25.804 -0.254 -25.710 1.00 96.81 329 THR A C 1
ATOM 2570 O O . THR A 1 329 ? 24.810 -0.941 -25.491 1.00 96.81 329 THR A O 1
ATOM 2573 N N . ASP A 1 330 ? 26.241 0.688 -24.872 1.00 97.31 330 ASP A N 1
ATOM 2574 C CA . ASP A 1 330 ? 25.672 0.929 -23.540 1.00 97.31 330 ASP A CA 1
ATOM 2575 C C . ASP A 1 330 ? 24.168 1.252 -23.617 1.00 97.31 330 ASP A C 1
ATOM 2577 O O . ASP A 1 330 ? 23.360 0.665 -22.893 1.00 97.31 330 ASP A O 1
ATOM 2581 N N . VAL A 1 331 ? 23.752 2.093 -24.576 1.00 97.31 331 VAL A N 1
ATOM 2582 C CA . VAL A 1 331 ? 22.326 2.374 -24.845 1.00 97.31 331 VAL A CA 1
ATOM 2583 C C . VAL A 1 331 ? 21.569 1.097 -25.222 1.00 97.31 331 VAL A C 1
ATOM 2585 O O . VAL A 1 331 ? 20.516 0.794 -24.667 1.00 97.31 331 VAL A O 1
ATOM 2588 N N . VAL A 1 332 ? 22.070 0.309 -26.174 1.00 96.56 332 VAL A N 1
ATOM 2589 C CA . VAL A 1 332 ? 21.346 -0.886 -26.640 1.00 96.56 332 VAL A CA 1
ATOM 2590 C C . VAL A 1 332 ? 21.281 -1.969 -25.557 1.00 96.56 332 VAL A C 1
ATOM 2592 O O . VAL A 1 332 ? 20.247 -2.627 -25.407 1.00 96.56 332 VAL A O 1
ATOM 2595 N N . GLU A 1 333 ? 22.350 -2.147 -24.784 1.00 97.75 333 GLU A N 1
ATOM 2596 C CA . GLU A 1 333 ? 22.416 -3.126 -23.700 1.00 97.75 333 GLU A CA 1
ATOM 2597 C C . GLU A 1 333 ? 21.519 -2.742 -22.521 1.00 97.75 333 GLU A C 1
ATOM 2599 O O . GLU A 1 333 ? 20.769 -3.593 -22.034 1.00 97.75 333 GLU A O 1
ATOM 2604 N N . SER A 1 334 ? 21.511 -1.471 -22.107 1.00 97.81 334 SER A N 1
ATOM 2605 C CA . SER A 1 334 ? 20.615 -0.987 -21.049 1.00 97.81 334 SER A CA 1
ATOM 2606 C C . SER A 1 334 ? 19.140 -1.082 -21.460 1.00 97.81 334 SER A C 1
ATOM 2608 O O . SER A 1 334 ? 18.317 -1.554 -20.667 1.00 97.81 334 SER A O 1
ATOM 2610 N N . PHE A 1 335 ? 18.797 -0.778 -22.723 1.00 97.50 335 PHE A N 1
ATOM 2611 C CA . PHE A 1 335 ? 17.447 -1.020 -23.250 1.00 97.50 335 PHE A CA 1
ATOM 2612 C C . PHE A 1 335 ? 17.070 -2.498 -23.152 1.00 97.50 335 PHE A C 1
ATOM 2614 O O . PHE A 1 335 ? 16.005 -2.856 -22.648 1.00 97.50 335 PHE A O 1
ATOM 2621 N N . GLN A 1 336 ? 17.951 -3.386 -23.615 1.00 97.69 336 GLN A N 1
ATOM 2622 C CA . GLN A 1 336 ? 17.691 -4.820 -23.600 1.00 97.69 336 GLN A CA 1
ATOM 2623 C C . GLN A 1 336 ? 17.555 -5.360 -22.171 1.00 97.69 336 GLN A C 1
ATOM 2625 O O . GLN A 1 336 ? 16.697 -6.210 -21.919 1.00 97.69 336 GLN A O 1
ATOM 2630 N N . ALA A 1 337 ? 18.354 -4.861 -21.228 1.00 98.19 337 ALA A N 1
ATOM 2631 C CA . ALA A 1 337 ? 18.252 -5.212 -19.817 1.00 98.19 337 ALA A CA 1
ATOM 2632 C C . ALA A 1 337 ? 16.900 -4.784 -19.222 1.00 98.19 337 ALA A C 1
ATOM 2634 O O . ALA A 1 337 ? 16.277 -5.568 -18.501 1.00 98.19 337 ALA A O 1
ATOM 2635 N N . MET A 1 338 ? 16.400 -3.595 -19.577 1.00 98.12 338 MET A N 1
ATOM 2636 C CA . MET A 1 338 ? 15.052 -3.153 -19.204 1.00 98.12 338 MET A CA 1
ATOM 2637 C C . MET A 1 338 ? 13.974 -4.099 -19.752 1.00 98.12 338 MET A C 1
ATOM 2639 O O . MET A 1 338 ? 13.083 -4.528 -19.022 1.00 98.12 338 MET A O 1
ATOM 2643 N N . ARG A 1 339 ? 14.079 -4.503 -21.021 1.00 98.19 339 ARG A N 1
ATOM 2644 C CA . ARG A 1 339 ? 13.148 -5.463 -21.640 1.00 98.19 339 ARG A CA 1
ATOM 2645 C C . ARG A 1 339 ? 13.152 -6.825 -20.950 1.00 98.19 339 ARG A C 1
ATOM 2647 O O . ARG A 1 339 ? 12.105 -7.444 -20.775 1.00 98.19 339 ARG A O 1
ATOM 2654 N N . VAL A 1 340 ? 14.330 -7.324 -20.567 1.00 98.25 340 VAL A N 1
ATOM 2655 C CA . VAL A 1 340 ? 14.458 -8.557 -19.772 1.00 98.25 340 VAL A CA 1
ATOM 2656 C C . VAL A 1 340 ? 13.734 -8.403 -18.438 1.00 98.25 340 VAL A C 1
ATOM 2658 O O . VAL A 1 340 ? 12.895 -9.243 -18.125 1.00 98.25 340 VAL A O 1
ATOM 2661 N N . TYR A 1 341 ? 13.968 -7.302 -17.722 1.00 98.19 341 TYR A N 1
ATOM 2662 C CA . TYR A 1 341 ? 13.294 -7.020 -16.456 1.00 98.19 341 TYR A CA 1
ATOM 2663 C C . TYR A 1 341 ? 11.762 -7.003 -16.592 1.00 98.19 341 TYR A C 1
ATOM 2665 O O . TYR A 1 341 ? 11.070 -7.659 -15.817 1.00 98.19 341 TYR A O 1
ATOM 2673 N N . LEU A 1 342 ? 11.215 -6.321 -17.606 1.00 98.38 342 LEU A N 1
ATOM 2674 C CA . LEU A 1 342 ? 9.762 -6.266 -17.830 1.00 98.38 342 LEU A CA 1
ATOM 2675 C C . LEU A 1 342 ? 9.150 -7.661 -18.041 1.00 98.38 342 LEU A C 1
ATOM 2677 O O . LEU A 1 342 ? 8.080 -7.949 -17.508 1.00 98.38 342 LEU A O 1
ATOM 2681 N N . ARG A 1 343 ? 9.847 -8.551 -18.758 1.00 97.81 343 ARG A N 1
ATOM 2682 C CA . ARG A 1 343 ? 9.410 -9.945 -18.958 1.00 97.81 343 ARG A CA 1
ATOM 2683 C C . ARG A 1 343 ? 9.475 -10.774 -17.676 1.00 97.81 343 ARG A C 1
ATOM 2685 O O . ARG A 1 343 ? 8.618 -11.620 -17.456 1.00 97.81 343 ARG A O 1
ATOM 2692 N N . GLU A 1 344 ? 10.473 -10.545 -16.828 1.00 96.75 344 GLU A N 1
ATOM 2693 C CA . GLU A 1 344 ? 10.574 -11.224 -15.530 1.00 96.75 344 GLU A CA 1
ATOM 2694 C C . GLU A 1 344 ? 9.440 -10.800 -14.588 1.00 96.75 344 GLU A C 1
ATOM 2696 O O . GLU A 1 344 ? 8.819 -11.644 -13.938 1.00 96.75 344 GLU A O 1
ATOM 2701 N N . VAL A 1 345 ? 9.136 -9.501 -14.550 1.00 96.38 345 VAL A N 1
ATOM 2702 C CA . VAL A 1 345 ? 8.118 -8.935 -13.656 1.00 96.38 345 VAL A CA 1
ATOM 2703 C C . VAL A 1 345 ? 6.689 -9.237 -14.096 1.00 96.38 345 VAL A C 1
ATOM 2705 O O . VAL A 1 345 ? 5.803 -9.323 -13.245 1.00 96.38 345 VAL A O 1
ATOM 2708 N N . GLU A 1 346 ? 6.449 -9.477 -15.388 1.00 96.06 346 GLU A N 1
ATOM 2709 C CA . GLU A 1 346 ? 5.149 -9.940 -15.899 1.00 96.06 346 GLU A CA 1
ATOM 2710 C C . GLU A 1 346 ? 4.598 -11.135 -15.099 1.00 96.06 346 GLU A C 1
ATOM 2712 O O . GLU A 1 346 ? 3.391 -11.246 -14.891 1.00 96.06 346 GLU A O 1
ATOM 2717 N N . HIS A 1 347 ? 5.477 -12.006 -14.596 1.00 94.12 347 HIS A N 1
ATOM 2718 C CA . HIS A 1 347 ? 5.103 -13.216 -13.865 1.00 94.12 347 HIS A CA 1
ATOM 2719 C C . HIS A 1 347 ? 4.912 -13.031 -12.355 1.00 94.12 347 HIS A C 1
ATOM 2721 O O . HIS A 1 347 ? 4.548 -13.993 -11.679 1.00 94.12 347 HIS A O 1
ATOM 2727 N N . CYS A 1 348 ? 5.190 -11.846 -11.809 1.00 92.31 348 CYS A N 1
ATOM 2728 C CA . CYS A 1 348 ? 5.127 -11.593 -10.370 1.00 92.31 348 CYS A CA 1
ATOM 2729 C C . CYS A 1 348 ? 4.683 -10.165 -10.027 1.00 92.31 348 CYS A C 1
ATOM 2731 O O . CYS A 1 348 ? 5.104 -9.594 -9.018 1.00 92.31 348 CYS A O 1
ATOM 2733 N N . LEU A 1 349 ? 3.822 -9.578 -10.861 1.00 91.31 349 LEU A N 1
ATOM 2734 C CA . LEU A 1 349 ? 3.356 -8.198 -10.726 1.00 91.31 349 LEU A CA 1
ATOM 2735 C C . LEU A 1 349 ? 2.715 -7.914 -9.355 1.00 91.31 349 LEU A C 1
ATOM 2737 O O . LEU A 1 349 ? 2.839 -6.815 -8.820 1.00 91.31 349 LEU A O 1
ATOM 2741 N N . GLU A 1 350 ? 2.065 -8.905 -8.749 1.00 86.50 350 GLU A N 1
ATOM 2742 C CA . GLU A 1 350 ? 1.470 -8.824 -7.412 1.00 86.50 350 GLU A CA 1
ATOM 2743 C C . GLU A 1 350 ? 2.493 -8.631 -6.280 1.00 86.50 350 GLU A C 1
ATOM 2745 O O . GLU A 1 350 ? 2.122 -8.223 -5.178 1.00 86.50 350 GLU A O 1
ATOM 2750 N N . ARG A 1 351 ? 3.776 -8.907 -6.544 1.00 89.19 351 ARG A N 1
ATOM 2751 C CA . ARG A 1 351 ? 4.890 -8.705 -5.606 1.00 89.19 351 ARG A CA 1
ATOM 2752 C C . ARG A 1 351 ? 5.580 -7.354 -5.783 1.00 89.19 351 ARG A C 1
ATOM 2754 O O . ARG A 1 351 ? 6.437 -7.017 -4.972 1.00 89.19 351 ARG A O 1
ATOM 2761 N N . VAL A 1 352 ? 5.233 -6.608 -6.831 1.00 92.62 352 VAL A N 1
ATOM 2762 C CA . VAL A 1 352 ? 5.785 -5.278 -7.094 1.00 92.62 352 VAL A CA 1
ATOM 2763 C C . VAL A 1 352 ? 5.174 -4.276 -6.124 1.00 92.62 352 VAL A C 1
ATOM 2765 O O . VAL A 1 352 ? 3.945 -4.168 -6.003 1.00 92.62 352 VAL A O 1
ATOM 2768 N N . ASP A 1 353 ? 6.047 -3.515 -5.470 1.00 93.81 353 ASP A N 1
ATOM 2769 C CA . ASP A 1 353 ? 5.650 -2.414 -4.605 1.00 93.81 353 ASP A CA 1
ATOM 2770 C C . ASP A 1 353 ? 4.921 -1.343 -5.445 1.00 93.81 353 ASP A C 1
ATOM 2772 O O . ASP A 1 353 ? 5.459 -0.905 -6.471 1.00 93.81 353 ASP A O 1
ATOM 2776 N N . PRO A 1 354 ? 3.697 -0.933 -5.062 1.00 93.75 354 PRO A N 1
ATOM 2777 C CA . PRO A 1 354 ? 2.965 0.129 -5.748 1.00 93.75 354 PRO A CA 1
ATOM 2778 C C . PRO A 1 354 ? 3.733 1.457 -5.833 1.00 93.75 354 PRO A C 1
ATOM 2780 O O . PRO A 1 354 ? 3.570 2.184 -6.816 1.00 93.75 354 PRO A O 1
ATOM 2783 N N . HIS A 1 355 ? 4.566 1.776 -4.838 1.00 94.12 355 HIS A N 1
ATOM 2784 C CA . HIS A 1 355 ? 5.552 2.851 -4.898 1.00 94.12 355 HIS A CA 1
ATOM 2785 C C . HIS A 1 355 ? 6.743 2.370 -5.719 1.00 94.12 355 HIS A C 1
ATOM 2787 O O . HIS A 1 355 ? 7.641 1.683 -5.233 1.00 94.12 355 HIS A O 1
ATOM 2793 N N . LEU A 1 356 ? 6.763 2.741 -6.999 1.00 95.44 356 LEU A N 1
ATOM 2794 C CA . LEU A 1 356 ? 7.682 2.150 -7.970 1.00 95.44 356 LEU A CA 1
ATOM 2795 C C . LEU A 1 356 ? 9.158 2.381 -7.611 1.00 95.44 356 LEU A C 1
ATOM 2797 O O . LEU A 1 356 ? 9.986 1.516 -7.889 1.00 95.44 356 LEU A O 1
ATOM 2801 N N . CYS A 1 357 ? 9.466 3.478 -6.915 1.00 95.06 357 CYS A N 1
ATOM 2802 C CA . CYS A 1 357 ? 10.800 3.796 -6.407 1.00 95.06 357 CYS A CA 1
ATOM 2803 C C . CYS A 1 357 ? 11.335 2.827 -5.336 1.00 95.06 357 CYS A C 1
ATOM 2805 O O . CYS A 1 357 ? 12.544 2.772 -5.121 1.00 95.06 357 CYS A O 1
ATOM 2807 N N . ASN A 1 358 ? 10.480 2.033 -4.688 1.00 95.00 358 ASN A N 1
ATOM 2808 C CA . ASN A 1 358 ? 10.909 1.025 -3.715 1.00 95.00 358 ASN A CA 1
ATOM 2809 C C . ASN A 1 358 ? 11.360 -0.285 -4.385 1.00 95.00 358 ASN A C 1
ATOM 2811 O O . ASN A 1 358 ? 11.968 -1.145 -3.743 1.00 95.00 358 ASN A O 1
ATOM 2815 N N . ASN A 1 359 ? 11.093 -0.458 -5.683 1.00 95.69 359 ASN A N 1
ATOM 2816 C CA . ASN A 1 359 ? 11.482 -1.653 -6.425 1.00 95.69 359 ASN A CA 1
ATOM 2817 C C . ASN A 1 359 ? 12.931 -1.514 -6.908 1.00 95.69 359 ASN A C 1
ATOM 2819 O O . ASN A 1 359 ? 13.183 -1.064 -8.024 1.00 95.69 359 ASN A O 1
ATOM 2823 N N . SER A 1 360 ? 13.892 -1.929 -6.080 1.00 95.12 360 SER A N 1
ATOM 2824 C CA . SER A 1 360 ? 15.333 -1.773 -6.353 1.00 95.12 360 SER A CA 1
ATOM 2825 C C . SER A 1 360 ? 15.771 -2.300 -7.725 1.00 95.12 360 SER A C 1
ATOM 2827 O O . SER A 1 360 ? 16.584 -1.664 -8.391 1.00 95.12 360 SER A O 1
ATOM 2829 N N . GLY A 1 361 ? 15.199 -3.419 -8.182 1.00 96.06 361 GLY A N 1
ATOM 2830 C CA . GLY A 1 361 ? 15.460 -3.968 -9.515 1.00 96.06 361 GLY A CA 1
ATOM 2831 C C . GLY A 1 361 ? 14.990 -3.058 -10.655 1.00 96.06 361 GLY A C 1
ATOM 2832 O O . GLY A 1 361 ? 15.736 -2.864 -11.610 1.00 96.06 361 GLY A O 1
ATOM 2833 N N . LEU A 1 362 ? 13.797 -2.458 -10.539 1.00 96.81 362 LEU A N 1
ATOM 2834 C CA . LEU A 1 362 ? 13.292 -1.481 -11.514 1.00 96.81 362 LEU A CA 1
ATOM 2835 C C . LEU A 1 362 ? 14.182 -0.239 -11.523 1.00 96.81 362 LEU A C 1
ATOM 2837 O O . LEU A 1 362 ? 14.631 0.190 -12.582 1.00 96.81 362 LEU A O 1
ATOM 2841 N N . VAL A 1 363 ? 14.458 0.314 -10.339 1.00 97.06 363 VAL A N 1
ATOM 2842 C CA . VAL A 1 363 ? 15.249 1.541 -10.190 1.00 97.06 363 VAL A CA 1
ATOM 2843 C C . VAL A 1 363 ? 16.651 1.361 -10.761 1.00 97.06 363 VAL A C 1
ATOM 2845 O O . VAL A 1 363 ? 17.096 2.219 -11.511 1.00 97.06 363 VAL A O 1
ATOM 2848 N N . ALA A 1 364 ? 17.318 0.234 -10.491 1.00 96.50 364 ALA A N 1
ATOM 2849 C CA . ALA A 1 364 ? 18.633 -0.052 -11.062 1.00 96.50 364 ALA A CA 1
ATOM 2850 C C . ALA A 1 364 ? 18.608 -0.013 -12.600 1.00 96.50 364 ALA A C 1
ATOM 2852 O O . ALA A 1 364 ? 19.435 0.653 -13.211 1.00 96.50 364 ALA A O 1
ATOM 2853 N N . ARG A 1 365 ? 17.607 -0.641 -13.232 1.00 97.62 365 ARG A N 1
ATOM 2854 C CA . ARG A 1 365 ? 17.477 -0.644 -14.699 1.00 97.62 365 ARG A CA 1
ATOM 2855 C C . ARG A 1 365 ? 17.160 0.730 -15.277 1.00 97.62 365 ARG A C 1
ATOM 2857 O O . ARG A 1 365 ? 17.618 1.043 -16.370 1.00 97.62 365 ARG A O 1
ATOM 2864 N N . LEU A 1 366 ? 16.376 1.534 -14.565 1.00 97.06 366 LEU A N 1
ATOM 2865 C CA . LEU A 1 366 ? 16.064 2.903 -14.972 1.00 97.06 366 LEU A CA 1
ATOM 2866 C C . LEU A 1 366 ? 17.282 3.824 -14.852 1.00 97.06 366 LEU A C 1
ATOM 2868 O O . LEU A 1 366 ? 17.500 4.644 -15.736 1.00 97.06 366 LEU A O 1
ATOM 2872 N N . VAL A 1 367 ? 18.097 3.656 -13.806 1.00 96.31 367 VAL A N 1
ATOM 2873 C CA . VAL A 1 367 ? 19.366 4.379 -13.645 1.00 96.31 367 VAL A CA 1
ATOM 2874 C C . VAL A 1 367 ? 20.345 4.003 -14.755 1.00 96.31 367 VAL A C 1
ATOM 2876 O O . VAL A 1 367 ? 20.860 4.907 -15.403 1.00 96.31 367 VAL A O 1
ATOM 2879 N N . ASP A 1 368 ? 20.540 2.708 -15.031 1.00 96.00 368 ASP A N 1
ATOM 2880 C CA . ASP A 1 368 ? 21.414 2.243 -16.120 1.00 96.00 368 ASP A CA 1
ATOM 2881 C C . ASP A 1 368 ? 20.983 2.839 -17.477 1.00 96.00 368 ASP A C 1
ATOM 2883 O O . ASP A 1 368 ? 21.814 3.276 -18.273 1.00 96.00 368 ASP A O 1
ATOM 2887 N N . TRP A 1 369 ? 19.671 2.883 -17.736 1.00 95.31 369 TRP A N 1
ATOM 2888 C CA . TRP A 1 369 ? 19.095 3.465 -18.950 1.00 95.31 369 TRP A CA 1
ATOM 2889 C C . TRP A 1 369 ? 19.282 4.988 -19.024 1.00 95.31 369 TRP A C 1
ATOM 2891 O O . TRP A 1 369 ? 19.714 5.489 -20.058 1.00 95.31 369 TRP A O 1
ATOM 2901 N N . GLU A 1 370 ? 18.998 5.725 -17.942 1.00 95.38 370 GLU A N 1
ATOM 2902 C CA . GLU A 1 370 ? 19.187 7.185 -17.885 1.00 95.38 370 GLU A CA 1
ATOM 2903 C C . GLU A 1 370 ? 20.664 7.584 -17.998 1.00 95.38 370 GLU A C 1
ATOM 2905 O O . GLU A 1 370 ? 20.952 8.633 -18.558 1.00 95.38 370 GLU A O 1
ATOM 2910 N N . GLU A 1 371 ? 21.598 6.788 -17.469 1.00 94.31 371 GLU A N 1
ATOM 2911 C CA . GLU A 1 371 ? 23.039 7.067 -17.563 1.00 94.31 371 GLU A CA 1
ATOM 2912 C C . GLU A 1 371 ? 23.626 6.755 -18.940 1.00 94.31 371 GLU A C 1
ATOM 2914 O O . GLU A 1 371 ? 24.583 7.407 -19.355 1.00 94.31 371 GLU A O 1
ATOM 2919 N N . SER A 1 372 ? 23.059 5.769 -19.639 1.00 93.50 372 SER A N 1
ATOM 2920 C CA . SER A 1 372 ? 23.469 5.422 -21.004 1.00 93.50 372 SER A CA 1
ATOM 2921 C C . SER A 1 372 ? 22.968 6.436 -22.039 1.00 93.50 372 SER A C 1
ATOM 2923 O O . SER A 1 372 ? 23.553 6.541 -23.117 1.00 93.50 372 SER A O 1
ATOM 2925 N N . TRP A 1 373 ? 21.879 7.148 -21.726 1.00 89.75 373 TRP A N 1
ATOM 2926 C CA . TRP A 1 373 ? 21.242 8.165 -22.567 1.00 89.75 373 TRP A CA 1
ATOM 2927 C C . TRP A 1 373 ? 21.900 9.537 -22.395 1.00 89.75 373 TRP A C 1
ATOM 2929 O O . TRP A 1 373 ? 22.189 10.178 -23.433 1.00 89.75 373 TRP A O 1
#

Sequence (373 aa):
AQALLAPLAASAVGPPASPAAGFPAPATGRAALFTTRKMLASIFGMCLNEDKEYISTSDEQAIERLVAARFSLQMDGDRINTKSEDGSRTCASYLEAVDSIATTLRVDKAPRAYRDSFTVNYRALFPDDARNYRVDVLEAAFEQYAVIWVNGDKFEFSTEAMRRAEALQMAWWELGATLERWSQAGEKTHTASTRPLRSELRNVLTTLDFAWTSFEHKYIYELIAIEEKARRLLVQAIEQERRAHATEKSCRDPAACESMPRYREEQRQLVASVSHLNSVANVSRKGRDDLSVDIFFDALSTLRRCKGDGSESGAADAESLRAAHILATDVVESFQAMRVYLREVEHCLERVDPHLCNNSGLVARLVDWEESW

Radius of gyration: 30.62 Å; Cα contacts (8 Å, |Δi|>4): 342; chains: 1; bounding box: 86×46×92 Å

Nearest PDB structures (foldseek):
  1l7c-assembly1_A  TM=2.192E-01  e=4.960E-01  Mus musculus
  1h6g-assembly2_B  TM=1.966E-01  e=8.277E-01  Homo sapiens
  7s0a-assembly1_B  TM=2.056E-01  e=9.427E+00  Talaromyces verruculosus

Secondary structure (DSSP, 8-state):
-HHHHS---S---------------------------SSSTTTTTSSS--------HHHHHHHHHHHHHHHT--EETTEE--SSHHHHHHHHHHHHHHHHHHHHTTPPPPP-GGGGGS-HHHHHHS-SSS----HHHHHHHHH---EEEETTEEEE--HHHHHHHHHHHHHHHHHHHHHHHHHHHHS-SS--PPPPPHHHHHHHHHHHHHHHHHHHHHHHHHHHHHHHHHHHHHHHHHHHHHHHHHHHHH-SSHHHHHT-HHHHHHHHHHHHHHHHHHHHH--SS---S---HHHHHHHHHHHHHHHH--S---HHHHHHHHHHHHHHHHHHHHHHHHHHHHHHHTT-GGGS-SSGGG-HHHHHHHHHHHHH-

Foldseek 3Di:
DVVLLPAPPDDDDDDDDDDDDDDDDDDDDDDDDDDDDPPPVVPVPPPDDPVPLDQDPLLVVLLVQLLVLLVLFDDDVPHGPCPDPSNVVSVVSNVVSLLVNLVVLVQDADFQVLLVVADPRSCVQVVDSRLSDHSVLLCVLPVLCQWDDALNDIDGADPQLNVLSVQLVVLVVLLVVLSVLQVVVVPPPDDPRDRDTSVSNSVSSNSNSNSSSSNCSRVSVSVVVLLVVLLVLLVQLLVLLVQLVVLCVVDPDNVVSVVDPSNLVSLQSNQQSLLSLLLRQQPVDNSGNPRGCVLLVVLVVLCVVLVPPPDDDDPVVVVVSVVSPVLSCLQNVLSVLLSVVSVVCVVPVVSQRSRNNVVPSSNVSSVSNVVSD

Mean predicted aligned error: 10.09 Å

Organism: NCBI:txid327968

pLDDT: mean 84.66, std 22.05, range [22.69, 98.81]